Protein AF-0000000084922626 (afdb_homodimer)

Solvent-accessible surface area (backbone atoms only — not comparable to full-atom values): 23690 Å² total; per-residue (Å²): 112,61,36,33,36,35,44,48,25,20,30,68,47,75,57,88,93,46,73,49,56,43,27,45,58,31,62,53,71,40,41,71,37,35,33,34,36,38,32,37,59,90,87,16,24,64,69,60,47,51,31,40,74,56,64,75,38,82,61,72,38,62,46,45,26,49,72,82,38,56,51,79,83,45,55,72,65,54,37,49,44,41,39,52,37,40,37,12,62,32,63,66,60,82,42,52,45,68,94,31,33,40,44,55,52,21,35,51,54,55,78,79,42,97,68,85,80,56,57,65,60,53,37,49,51,37,29,45,75,59,70,46,45,90,46,35,81,38,40,59,86,77,49,53,70,61,54,47,44,42,46,39,51,32,25,25,45,59,53,62,28,52,31,39,38,28,36,37,77,49,68,96,47,53,71,69,51,32,53,52,52,50,50,51,52,49,53,48,30,74,74,46,24,11,36,41,38,35,36,70,62,71,85,64,55,84,76,44,77,45,44,30,36,32,52,75,14,34,67,41,74,56,69,89,122,112,59,35,33,38,34,45,48,24,21,31,67,46,75,58,88,91,44,73,47,56,44,28,44,59,30,62,54,71,41,40,70,36,35,33,34,35,39,32,35,59,92,86,16,23,63,70,59,47,51,31,40,73,54,66,74,37,80,63,73,36,61,44,44,26,47,73,82,37,55,51,79,84,46,55,72,66,57,37,48,44,42,38,51,36,39,37,11,62,34,64,66,61,81,42,52,46,68,95,32,33,42,44,55,51,20,34,50,54,55,78,79,43,97,69,86,78,56,57,64,59,52,36,48,52,37,28,45,74,61,71,47,45,90,45,35,81,37,41,58,87,77,48,50,69,62,53,47,45,40,46,38,50,31,25,25,45,62,53,62,28,53,32,40,37,29,35,37,79,50,67,94,46,54,71,70,51,32,53,53,52,51,50,51,52,48,52,48,30,74,73,47,25,12,35,42,39,35,36,69,61,70,85,63,54,84,77,44,77,44,45,30,36,33,53,77,13,31,66,41,74,56,68,88,122

pLDDT: mean 91.51, std 8.02, range [35.84, 98.31]

Sequence (450 aa):
MALLETKNLSKEFERGSRKFFAVQDVSFSIEQGEYAYIVGRSGSGKSTLLSLLSGILEPTNGEVLIERNSLFQTDDEKRSHYRNSLIGYVPQSLGTVPNLSVLDNVRLPYFFEKRDGDAVERATMLLDMMGILHLKDDFCNKLSGGELKRVLLARALMNEPKILMADEPTSDLDTVTTKEIMEVLHRINEKGVALLIVTHETELLQYGDVCYRMQDGILTRDSDEMALLETKNLSKEFERGSRKFFAVQDVSFSIEQGEYAYIVGRSGSGKSTLLSLLSGILEPTNGEVLIERNSLFQTDDEKRSHYRNSLIGYVPQSLGTVPNLSVLDNVRLPYFFEKRDGDAVERATMLLDMMGILHLKDDFCNKLSGGELKRVLLARALMNEPKILMADEPTSDLDTVTTKEIMEVLHRINEKGVALLIVTHETELLQYGDVCYRMQDGILTRDSDE

InterPro domains:
  IPR003439 ABC transporter-like, ATP-binding domain [PF00005] (24-171)
  IPR003439 ABC transporter-like, ATP-binding domain [PS50893] (4-225)
  IPR003593 AAA+ ATPase domain [SM00382] (32-220)
  IPR015854 ABC transporter, lipoprotein release, LolD-like [PTHR24220] (2-222)
  IPR017871 ABC transporter-like, conserved site [PS00211] (143-157)
  IPR017911 MacB-like, ATP-binding domain [cd03255] (4-217)
  IPR027417 P-loop containing nucleoside triphosphate hydrolase [G3DSA:3.40.50.300] (1-223)
  IPR027417 P-loop containing nucleoside triphosphate hydrolase [SSF52540] (3-222)

Organism: Filifactor alocis (strain ATCC 35896 / CCUG 47790 / D40 B5) (NCBI:txid546269)

Nearest PDB structures (foldseek):
  3tuj-assembly1_C  TM=9.460E-01  e=1.238E-23  Escherichia coli K-12
  6z67-assembly2_B  TM=9.030E-01  e=9.722E-23  Streptococcus pneumoniae
  6z4w-assembly1_A  TM=9.144E-01  e=6.030E-22  Streptococcus pneumoniae
  3gfo-assembly1_A  TM=8.770E-01  e=4.433E-20  Clostridium perfringens ATCC 13124
  5x40-assembly1_B  TM=8.950E-01  e=3.691E-19  Rhodobacter capsulatus

Secondary structure (DSSP, 8-state):
-EEEEEEEEEEEEEETTEEEEEEEEE--EEETT-EEEEEE-TTSSHHHHHHHHHTSS--SEEEEEETTEESSSS-HHHHHHIIIIIEEEE-SS----TTSBHHHHHHGGGGGS---S-HHHHHHHHHHHTT-GGGTTSBGGGS-HHHHHHHHHHHHTTT--SEEEEESTTTT--HHHHHHHHHHHHHHHHTT-EEEEEES-GGGGGG-SEEEEEETTEEEE----/-EEEEEEEEEEEEEETTEEEEEEEEE--EEETT-EEEEEE-TTSSHHHHHHHHHTSS--SEEEEEETTEESSSS-HHHHHHIIIIIEEEE-SS----TTSBHHHHHHGGGGGS---S-HHHHHHHHHHHTT-GGGTTSBGGGS-HHHHHHHHHHHHTTT--SEEEEESTTTT--HHHHHHHHHHHHHHHHTT-EEEEEES-GGGGGG-SEEEEEETTEEEE----

Radius of gyration: 23.09 Å; Cα contacts (8 Å, |Δi|>4): 917; chains: 2; bounding box: 41×73×57 Å

Structure (mmCIF, N/CA/C/O backbone):
data_AF-0000000084922626-model_v1
#
loop_
_entity.id
_entity.type
_entity.pdbx_description
1 polymer 'ABC transporter, ATP-binding protein'
#
loop_
_atom_site.group_PDB
_atom_site.id
_atom_site.type_symbol
_atom_site.label_atom_id
_atom_site.label_alt_id
_atom_site.label_comp_id
_atom_site.label_asym_id
_atom_site.label_entity_id
_atom_site.label_seq_id
_atom_site.pdbx_PDB_ins_code
_atom_site.Cartn_x
_atom_site.Cartn_y
_atom_site.Cartn_z
_atom_site.occupancy
_atom_site.B_iso_or_equiv
_atom_site.auth_seq_id
_atom_site.auth_comp_id
_atom_site.auth_asym_id
_atom_site.auth_atom_id
_atom_site.pdbx_PDB_model_num
ATOM 1 N N . MET A 1 1 ? -10.445 30.359 12.672 1 81.81 1 MET A N 1
ATOM 2 C CA . MET A 1 1 ? -10.609 29.359 13.727 1 81.81 1 MET A CA 1
ATOM 3 C C . MET A 1 1 ? -9.695 28.156 13.492 1 81.81 1 MET A C 1
ATOM 5 O O . MET A 1 1 ? -9.531 27.719 12.359 1 81.81 1 MET A O 1
ATOM 9 N N . ALA A 1 2 ? -9.109 27.672 14.578 1 92.69 2 ALA A N 1
ATOM 10 C CA . ALA A 1 2 ? -8.102 26.625 14.453 1 92.69 2 ALA A CA 1
ATOM 11 C C . ALA A 1 2 ? -8.727 25.312 14 1 92.69 2 ALA A C 1
ATOM 13 O O . ALA A 1 2 ? -9.711 24.859 14.586 1 92.69 2 ALA A O 1
ATOM 14 N N . LEU A 1 3 ? -8.297 24.875 12.859 1 96.5 3 LEU A N 1
ATOM 15 C CA . LEU A 1 3 ? -8.711 23.562 12.359 1 96.5 3 LEU A CA 1
ATOM 16 C C . LEU A 1 3 ? -8.023 22.438 13.125 1 96.5 3 LEU A C 1
ATOM 18 O O . LEU A 1 3 ? -8.672 21.484 13.547 1 96.5 3 LEU A O 1
ATOM 22 N N . LEU A 1 4 ? -6.75 22.562 13.344 1 97 4 LEU A N 1
ATOM 23 C CA . LEU A 1 4 ? -5.883 21.625 14.062 1 97 4 LEU A CA 1
ATOM 24 C C . LEU A 1 4 ? -5.09 22.359 15.141 1 97 4 LEU A C 1
ATOM 26 O O . LEU A 1 4 ? -4.566 23.453 14.906 1 97 4 LEU A O 1
ATOM 30 N N . GLU A 1 5 ? -5.086 21.797 16.297 1 97.19 5 GLU A N 1
ATOM 31 C CA . GLU A 1 5 ? -4.348 22.375 17.422 1 97.19 5 GLU A CA 1
ATOM 32 C C . GLU A 1 5 ? -3.658 21.281 18.234 1 97.19 5 GLU A C 1
ATOM 34 O O . GLU A 1 5 ? -4.227 20.219 18.469 1 97.19 5 GLU A O 1
ATOM 39 N N . THR A 1 6 ? -2.459 21.547 18.625 1 97.62 6 THR A N 1
ATOM 40 C CA . THR A 1 6 ? -1.763 20.656 19.562 1 97.62 6 THR A CA 1
ATOM 41 C C . THR A 1 6 ? -1.449 21.391 20.859 1 97.62 6 THR A C 1
ATOM 43 O O . THR A 1 6 ? -1.188 22.594 20.859 1 97.62 6 THR A O 1
ATOM 46 N N . LYS A 1 7 ? -1.494 20.719 21.906 1 97.31 7 LYS A N 1
ATOM 47 C CA . LYS A 1 7 ? -1.159 21.234 23.234 1 97.31 7 LYS A CA 1
ATOM 48 C C . LYS A 1 7 ? -0.116 20.359 23.922 1 97.31 7 LYS A C 1
ATOM 50 O O . LYS A 1 7 ? -0.418 19.25 24.344 1 97.31 7 LYS A O 1
ATOM 55 N N . ASN A 1 8 ? 1.09 20.938 24.078 1 97.81 8 ASN A N 1
ATOM 56 C CA . ASN A 1 8 ? 2.191 20.266 24.766 1 97.81 8 ASN A CA 1
ATOM 57 C C . ASN A 1 8 ? 2.354 18.828 24.297 1 97.81 8 ASN A C 1
ATOM 59 O O . ASN A 1 8 ? 2.467 17.906 25.109 1 97.81 8 ASN A O 1
ATOM 63 N N . LEU A 1 9 ? 2.289 18.641 23.016 1 98 9 LEU A N 1
ATOM 64 C CA . LEU A 1 9 ? 2.312 17.312 22.422 1 98 9 LEU A CA 1
ATOM 65 C C . LEU A 1 9 ? 3.707 16.703 22.516 1 98 9 LEU A C 1
ATOM 67 O O . LEU A 1 9 ? 4.695 17.328 22.141 1 98 9 LEU A O 1
ATOM 71 N N . SER A 1 10 ? 3.785 15.5 23.062 1 98.25 10 SER A N 1
ATOM 72 C CA . SER A 1 10 ? 5.062 14.805 23.203 1 98.25 10 SER A CA 1
ATOM 73 C C . SER A 1 10 ? 4.93 13.328 22.859 1 98.25 10 SER A C 1
ATOM 75 O O . SER A 1 10 ? 3.871 12.727 23.062 1 98.25 10 SER A O 1
ATOM 77 N N . LYS A 1 11 ? 5.891 12.758 22.312 1 97.69 11 LYS A N 1
ATOM 78 C CA . LYS A 1 11 ? 5.988 11.32 22.078 1 97.69 11 LYS A CA 1
ATOM 79 C C . LYS A 1 11 ? 7.363 10.789 22.469 1 97.69 11 LYS A C 1
ATOM 81 O O . LYS A 1 11 ? 8.383 11.242 21.953 1 97.69 11 LYS A O 1
ATOM 86 N N . GLU A 1 12 ? 7.312 9.891 23.344 1 96 12 GLU A N 1
ATOM 87 C CA . GLU A 1 12 ? 8.523 9.227 23.812 1 96 12 GLU A CA 1
ATOM 88 C C . GLU A 1 12 ? 8.625 7.805 23.281 1 96 12 GLU A C 1
ATOM 90 O O . GLU A 1 12 ? 7.621 7.09 23.219 1 96 12 GLU A O 1
ATOM 95 N N . PHE A 1 13 ? 9.773 7.434 22.781 1 92.12 13 PHE A N 1
ATOM 96 C CA . PHE A 1 13 ? 10.055 6.059 22.391 1 92.12 13 PHE A CA 1
ATOM 97 C C . PHE A 1 13 ? 11.125 5.438 23.281 1 92.12 13 PHE A C 1
ATOM 99 O O . PHE A 1 13 ? 11.852 6.152 23.969 1 92.12 13 PHE A O 1
ATOM 106 N N . GLU A 1 14 ? 11.078 4.16 23.281 1 86.5 14 GLU A N 1
ATOM 107 C CA . GLU A 1 14 ? 12.117 3.436 24.016 1 86.5 14 GLU A CA 1
ATOM 108 C C . GLU A 1 14 ? 13.047 2.693 23.062 1 86.5 14 GLU A C 1
ATOM 110 O O . GLU A 1 14 ? 12.594 2.082 22.094 1 86.5 14 GLU A O 1
ATOM 115 N N . ARG A 1 15 ? 14.305 2.947 23.031 1 76.38 15 ARG A N 1
ATOM 116 C CA . ARG A 1 15 ? 15.344 2.207 22.312 1 76.38 15 ARG A CA 1
ATOM 117 C C . ARG A 1 15 ? 16.297 1.531 23.281 1 76.38 15 ARG A C 1
ATOM 119 O O . ARG A 1 15 ? 17.172 2.186 23.875 1 76.38 15 ARG A O 1
ATOM 126 N N . GLY A 1 16 ? 16.172 0.244 23.344 1 72.75 16 GLY A N 1
ATOM 127 C CA . GLY A 1 16 ? 16.922 -0.433 24.391 1 72.75 16 GLY A CA 1
ATOM 128 C C . GLY A 1 16 ? 16.547 0.031 25.781 1 72.75 16 GLY A C 1
ATOM 129 O O . GLY A 1 16 ? 15.375 -0.07 26.188 1 72.75 16 GLY A O 1
ATOM 130 N N . SER A 1 17 ? 17.484 0.458 26.5 1 80.69 17 SER A N 1
ATOM 131 C CA . SER A 1 17 ? 17.266 0.923 27.859 1 80.69 17 SER A CA 1
ATOM 132 C C . SER A 1 17 ? 17.125 2.441 27.922 1 80.69 17 SER A C 1
ATOM 134 O O . SER A 1 17 ? 16.844 3.01 28.969 1 80.69 17 SER A O 1
ATOM 136 N N . ARG A 1 18 ? 17.281 3.035 26.719 1 85.81 18 ARG A N 1
ATOM 137 C CA . ARG A 1 18 ? 17.25 4.496 26.703 1 85.81 18 ARG A CA 1
ATOM 138 C C . ARG A 1 18 ? 15.953 5.02 26.094 1 85.81 18 ARG A C 1
ATOM 140 O O . ARG A 1 18 ? 15.5 4.523 25.062 1 85.81 18 ARG A O 1
ATOM 147 N N . LYS A 1 19 ? 15.266 5.93 26.875 1 90.19 19 LYS A N 1
ATOM 148 C CA . LYS A 1 19 ? 14.078 6.633 26.406 1 90.19 19 LYS A CA 1
ATOM 149 C C . LYS A 1 19 ? 14.453 7.953 25.734 1 90.19 19 LYS A C 1
ATOM 151 O O . LYS A 1 19 ? 15.398 8.617 26.141 1 90.19 19 LYS A O 1
ATOM 156 N N . PHE A 1 20 ? 13.852 8.359 24.641 1 91 20 PHE A N 1
ATOM 157 C CA . PHE A 1 20 ? 14.078 9.648 24 1 91 20 PHE A CA 1
ATOM 158 C C . PHE A 1 20 ? 12.773 10.227 23.453 1 91 20 PHE A C 1
ATOM 160 O O . PHE A 1 20 ? 11.859 9.477 23.109 1 91 20 PHE A O 1
ATOM 167 N N . PHE A 1 21 ? 12.727 11.539 23.422 1 93.94 21 PHE A N 1
ATOM 168 C CA . PHE A 1 21 ? 11.555 12.219 22.875 1 93.94 21 PHE A CA 1
ATOM 169 C C . PHE A 1 21 ? 11.734 12.492 21.391 1 93.94 21 PHE A C 1
ATOM 171 O O . PHE A 1 21 ? 12.609 13.273 21 1 93.94 21 PHE A O 1
ATOM 178 N N . ALA A 1 22 ? 10.906 11.891 20.594 1 95.69 22 ALA A N 1
ATOM 179 C CA . ALA A 1 22 ? 10.883 12.195 19.172 1 95.69 22 ALA A CA 1
ATOM 180 C C . ALA A 1 22 ? 10.133 13.5 18.906 1 95.69 22 ALA A C 1
ATOM 182 O O . ALA A 1 22 ? 10.438 14.219 17.953 1 95.69 22 ALA A O 1
ATOM 183 N N . VAL A 1 23 ? 9.164 13.781 19.672 1 98 23 VAL A N 1
ATOM 184 C CA . VAL A 1 23 ? 8.414 15.031 19.719 1 98 23 VAL A CA 1
ATOM 185 C C . VAL A 1 23 ? 8.312 15.523 21.156 1 98 23 VAL A C 1
ATOM 187 O O . VAL A 1 23 ? 7.906 14.773 22.047 1 98 23 VAL A O 1
ATOM 190 N N . GLN A 1 24 ? 8.68 16.781 21.312 1 97.75 24 GLN A N 1
ATOM 191 C CA . GLN A 1 24 ? 8.805 17.297 22.688 1 97.75 24 GLN A CA 1
ATOM 192 C C . GLN A 1 24 ? 8.031 18.594 22.859 1 97.75 24 GLN A C 1
ATOM 194 O O . GLN A 1 24 ? 8.477 19.656 22.406 1 97.75 24 GLN A O 1
ATOM 199 N N . ASP A 1 25 ? 6.961 18.469 23.578 1 97.56 25 ASP A N 1
ATOM 200 C CA . ASP A 1 25 ? 6.191 19.625 24.047 1 97.56 25 ASP A CA 1
ATOM 201 C C . ASP A 1 25 ? 5.832 20.547 22.891 1 97.56 25 ASP A C 1
ATOM 203 O O . ASP A 1 25 ? 6.09 21.75 22.953 1 97.56 25 ASP A O 1
ATOM 207 N N . VAL A 1 26 ? 5.293 20.047 21.859 1 97.69 26 VAL A N 1
ATOM 208 C CA . VAL A 1 26 ? 4.969 20.812 20.656 1 97.69 26 VAL A CA 1
ATOM 209 C C . VAL A 1 26 ? 3.557 21.375 20.781 1 97.69 26 VAL A C 1
ATOM 211 O O . VAL A 1 26 ? 2.598 20.625 20.984 1 97.69 26 VAL A O 1
ATOM 214 N N . SER A 1 27 ? 3.436 22.703 20.734 1 97.38 27 SER A N 1
ATOM 215 C CA . SER A 1 27 ? 2.156 23.406 20.688 1 97.38 27 SER A CA 1
ATOM 216 C C . SER A 1 27 ? 2.08 24.344 19.5 1 97.38 27 SER A C 1
ATOM 218 O O . SER A 1 27 ? 2.902 25.25 19.359 1 97.38 27 SER A O 1
ATOM 220 N N . PHE A 1 28 ? 1.157 24.062 18.609 1 96.5 28 PHE A N 1
ATOM 221 C CA . PHE A 1 28 ? 0.916 24.922 17.453 1 96.5 28 PHE A CA 1
ATOM 222 C C . PHE A 1 28 ? -0.485 24.703 16.891 1 96.5 28 PHE A C 1
ATOM 224 O O . PHE A 1 28 ? -1.233 23.859 17.406 1 96.5 28 PHE A O 1
ATOM 231 N N . SER A 1 29 ? -0.853 25.516 15.953 1 96.62 29 SER A N 1
ATOM 232 C CA . SER A 1 29 ? -2.168 25.375 15.344 1 96.62 29 SER A CA 1
ATOM 233 C C . SER A 1 29 ? -2.109 25.656 13.844 1 96.62 29 SER A C 1
ATOM 235 O O . SER A 1 29 ? -1.188 26.328 13.367 1 96.62 29 SER A O 1
ATOM 237 N N . ILE A 1 30 ? -3.012 25.047 13.156 1 96.62 30 ILE A N 1
ATOM 238 C CA . ILE A 1 30 ? -3.254 25.297 11.734 1 96.62 30 ILE A CA 1
ATOM 239 C C . ILE A 1 30 ? -4.699 25.75 11.531 1 96.62 30 ILE A C 1
ATOM 241 O O . ILE A 1 30 ? -5.629 25.094 12.016 1 96.62 30 ILE A O 1
ATOM 245 N N . GLU A 1 31 ? -4.871 26.875 10.844 1 96.75 31 GLU A N 1
ATOM 246 C CA . GLU A 1 31 ? -6.203 27.422 10.586 1 96.75 31 GLU A CA 1
ATOM 247 C C . GLU A 1 31 ? -6.828 26.781 9.352 1 96.75 31 GLU A C 1
ATOM 249 O O . GLU A 1 31 ? -6.141 26.125 8.57 1 96.75 31 GLU A O 1
ATOM 254 N N . GLN A 1 32 ? -8.148 26.984 9.234 1 96.62 32 GLN A N 1
ATOM 255 C CA . GLN A 1 32 ? -8.836 26.531 8.031 1 96.62 32 GLN A CA 1
ATOM 256 C C . GLN A 1 32 ? -8.242 27.172 6.781 1 96.62 32 GLN A C 1
ATOM 258 O O . GLN A 1 32 ? -8.008 28.391 6.746 1 96.62 32 GLN A O 1
ATOM 263 N N . GLY A 1 33 ? -7.867 26.312 5.852 1 96.31 33 GLY A N 1
ATOM 264 C CA . GLY A 1 33 ? -7.367 26.797 4.574 1 96.31 33 GLY A CA 1
ATOM 265 C C . GLY A 1 33 ? -5.918 27.25 4.633 1 96.31 33 GLY A C 1
ATOM 266 O O . GLY A 1 33 ? -5.359 27.688 3.631 1 96.31 33 GLY A O 1
ATOM 267 N N . GLU A 1 34 ? -5.289 27.094 5.766 1 96.69 34 GLU A N 1
ATOM 268 C CA . GLU A 1 34 ? -3.908 27.531 5.918 1 96.69 34 GLU A CA 1
ATOM 269 C C . GLU A 1 34 ? -2.938 26.562 5.258 1 96.69 34 GLU A C 1
ATOM 271 O O . GLU A 1 34 ? -3.129 25.344 5.328 1 96.69 34 GLU A O 1
ATOM 276 N N . TYR A 1 35 ? -1.955 27.094 4.594 1 96.12 35 TYR A N 1
ATOM 277 C CA . TYR A 1 35 ? -0.868 26.312 4.004 1 96.12 35 TYR A CA 1
ATOM 278 C C . TYR A 1 35 ? 0.395 26.422 4.852 1 96.12 35 TYR A C 1
ATOM 280 O O . TYR A 1 35 ? 1.106 27.422 4.797 1 96.12 35 TYR A O 1
ATOM 288 N N . ALA A 1 36 ? 0.729 25.344 5.578 1 95.38 36 ALA A N 1
ATOM 289 C CA . ALA A 1 36 ? 1.85 25.359 6.516 1 95.38 36 ALA A CA 1
ATOM 290 C C . ALA A 1 36 ? 2.926 24.359 6.098 1 95.38 36 ALA A C 1
ATOM 292 O O . ALA A 1 36 ? 2.615 23.297 5.562 1 95.38 36 ALA A O 1
ATOM 293 N N . TYR A 1 37 ? 4.184 24.688 6.43 1 94.75 37 TYR A N 1
ATOM 294 C CA . TYR A 1 37 ? 5.324 23.797 6.25 1 94.75 37 TYR A CA 1
ATOM 295 C C . TYR A 1 37 ? 6 23.5 7.586 1 94.75 37 TYR A C 1
ATOM 297 O O . TYR A 1 37 ? 6.07 24.375 8.461 1 94.75 37 TYR A O 1
ATOM 305 N N . ILE A 1 38 ? 6.438 22.344 7.668 1 94.75 38 ILE A N 1
ATOM 306 C CA . ILE A 1 38 ? 7.398 21.969 8.703 1 94.75 38 ILE A CA 1
ATOM 307 C C . ILE A 1 38 ? 8.688 21.484 8.055 1 94.75 38 ILE A C 1
ATOM 309 O O . ILE A 1 38 ? 8.688 20.5 7.305 1 94.75 38 ILE A O 1
ATOM 313 N N . VAL A 1 39 ? 9.75 22.188 8.359 1 93.44 39 VAL A N 1
ATOM 314 C CA . VAL A 1 39 ? 11.047 21.828 7.785 1 93.44 39 VAL A CA 1
ATOM 315 C C . VAL A 1 39 ? 11.969 21.312 8.875 1 93.44 39 VAL A C 1
ATOM 317 O O . VAL A 1 39 ? 11.844 21.688 10.047 1 93.44 39 VAL A O 1
ATOM 320 N N . GLY A 1 40 ? 12.797 20.453 8.508 1 92.5 40 GLY A N 1
ATOM 321 C CA . GLY A 1 40 ? 13.766 19.875 9.422 1 92.5 40 GLY A CA 1
ATOM 322 C C . GLY A 1 40 ? 14.57 18.75 8.797 1 92.5 40 GLY A C 1
ATOM 323 O O . GLY A 1 40 ? 14.188 18.203 7.758 1 92.5 40 GLY A O 1
ATOM 324 N N . ARG A 1 41 ? 15.609 18.391 9.422 1 90.81 41 ARG A N 1
ATOM 325 C CA . ARG A 1 41 ? 16.484 17.344 8.922 1 90.81 41 ARG A CA 1
ATOM 326 C C . ARG A 1 41 ? 15.883 15.961 9.18 1 90.81 41 ARG A C 1
ATOM 328 O O . ARG A 1 41 ? 14.898 15.836 9.914 1 90.81 41 ARG A O 1
ATOM 335 N N . SER A 1 42 ? 16.438 14.953 8.484 1 89.06 42 SER A N 1
ATOM 336 C CA . SER A 1 42 ? 16.031 13.578 8.766 1 89.06 42 SER A CA 1
ATOM 337 C C . SER A 1 42 ? 16.234 13.234 10.234 1 89.06 42 SER A C 1
ATOM 339 O O . SER A 1 42 ? 17.25 13.594 10.828 1 89.06 42 SER A O 1
ATOM 341 N N . GLY A 1 43 ? 15.281 12.641 10.797 1 89.94 43 GLY A N 1
ATOM 342 C CA . GLY A 1 43 ? 15.391 12.234 12.188 1 89.94 43 GLY A CA 1
ATOM 343 C C . GLY A 1 43 ? 14.984 13.328 13.164 1 89.94 43 GLY A C 1
ATOM 344 O O . GLY A 1 43 ? 15.062 13.148 14.375 1 89.94 43 GLY A O 1
ATOM 345 N N . SER A 1 44 ? 14.492 14.406 12.664 1 93.88 44 SER A N 1
ATOM 346 C CA . SER A 1 44 ? 14.188 15.539 13.531 1 93.88 44 SER A CA 1
ATOM 347 C C . SER A 1 44 ? 12.852 15.352 14.242 1 93.88 44 SER A C 1
ATOM 349 O O . SER A 1 44 ? 12.523 16.094 15.164 1 93.88 44 SER A O 1
ATOM 351 N N . GLY A 1 45 ? 12.039 14.383 13.812 1 94.62 45 GLY A N 1
ATOM 352 C CA . GLY A 1 45 ? 10.766 14.117 14.453 1 94.62 45 GLY A CA 1
ATOM 353 C C . GLY A 1 45 ? 9.57 14.453 13.578 1 94.62 45 GLY A C 1
ATOM 354 O O . GLY A 1 45 ? 8.422 14.273 13.992 1 94.62 45 GLY A O 1
ATOM 355 N N . LYS A 1 46 ? 9.789 14.93 12.359 1 94.62 46 LYS A N 1
ATOM 356 C CA . LYS A 1 46 ? 8.742 15.406 11.461 1 94.62 46 LYS A CA 1
ATOM 357 C C . LYS A 1 46 ? 7.711 14.312 11.188 1 94.62 46 LYS A C 1
ATOM 359 O O . LYS A 1 46 ? 6.504 14.539 11.312 1 94.62 46 LYS A O 1
ATOM 364 N N . SER A 1 47 ? 8.25 13.109 10.836 1 92.38 47 SER A N 1
ATOM 365 C CA . SER A 1 47 ? 7.348 12.008 10.516 1 92.38 47 SER A CA 1
ATOM 366 C C . SER A 1 47 ? 6.574 11.555 11.75 1 92.38 47 SER A C 1
ATOM 368 O O . SER A 1 47 ? 5.395 11.211 11.656 1 92.38 47 SER A O 1
ATOM 370 N N . THR A 1 48 ? 7.215 11.523 12.898 1 94.38 48 THR A N 1
ATOM 371 C CA . THR A 1 48 ? 6.531 11.195 14.148 1 94.38 48 THR A CA 1
ATOM 372 C C . THR A 1 48 ? 5.426 12.203 14.438 1 94.38 48 THR A C 1
ATOM 374 O O . THR A 1 48 ? 4.309 11.82 14.797 1 94.38 48 THR A O 1
ATOM 377 N N . LEU A 1 49 ? 5.777 13.469 14.25 1 96.75 49 LEU A N 1
ATOM 378 C CA . LEU A 1 49 ? 4.777 14.516 14.477 1 96.75 49 LEU A CA 1
ATOM 379 C C . LEU A 1 49 ? 3.58 14.32 13.547 1 96.75 49 LEU A C 1
ATOM 381 O O . LEU A 1 49 ? 2.434 14.367 14 1 96.75 49 LEU A O 1
ATOM 385 N N . LEU A 1 50 ? 3.816 14.109 12.273 1 95.38 50 LEU A N 1
ATOM 386 C CA . LEU A 1 50 ? 2.732 13.898 11.32 1 95.38 50 LEU A CA 1
ATOM 387 C C . LEU A 1 50 ? 1.88 12.703 11.719 1 95.38 50 LEU A C 1
ATOM 389 O O . LEU A 1 50 ? 0.654 12.734 11.586 1 95.38 50 LEU A O 1
ATOM 393 N N . SER A 1 51 ? 2.477 11.664 12.195 1 93.75 51 SER A N 1
ATOM 394 C CA . SER A 1 51 ? 1.754 10.477 12.633 1 93.75 51 SER A CA 1
ATOM 395 C C . SER A 1 51 ? 0.862 10.781 13.828 1 93.75 51 SER A C 1
ATOM 397 O O . SER A 1 51 ? -0.243 10.242 13.938 1 93.75 51 SER A O 1
ATOM 399 N N . LEU A 1 52 ? 1.357 11.586 14.703 1 95.25 52 LEU A N 1
ATOM 400 C CA . LEU A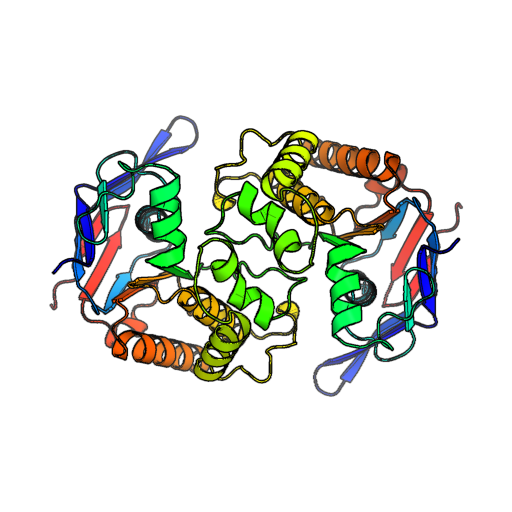 1 52 ? 0.563 12.016 15.844 1 95.25 52 LEU A CA 1
ATOM 401 C C . LEU A 1 52 ? -0.643 12.828 15.398 1 95.25 52 LEU A C 1
ATOM 403 O O . LEU A 1 52 ? -1.765 12.594 15.852 1 95.25 52 LEU A O 1
ATOM 407 N N . LEU A 1 53 ? -0.366 13.719 14.469 1 95.88 53 LEU A N 1
ATOM 408 C CA . LEU A 1 53 ? -1.404 14.633 14.008 1 95.88 53 LEU A CA 1
ATOM 409 C C . LEU A 1 53 ? -2.465 13.891 13.203 1 95.88 53 LEU A C 1
ATOM 411 O O . LEU A 1 53 ? -3.637 14.273 13.211 1 95.88 53 LEU A O 1
ATOM 415 N N . SER A 1 54 ? -2.078 12.812 12.555 1 93.25 54 SER A N 1
ATOM 416 C CA . SER A 1 54 ? -2.99 12.07 11.695 1 93.25 54 SER A CA 1
ATOM 417 C C . SER A 1 54 ? -3.738 11 12.477 1 93.25 54 SER A C 1
ATOM 419 O O . SER A 1 54 ? -4.609 10.32 11.93 1 93.25 54 SER A O 1
ATOM 421 N N . GLY A 1 55 ? -3.33 10.781 13.688 1 91 55 GLY A N 1
ATOM 422 C CA . GLY A 1 55 ? -4.031 9.828 14.539 1 91 55 GLY A CA 1
ATOM 423 C C . GLY A 1 55 ? -3.518 8.414 14.391 1 91 55 GLY A C 1
ATOM 424 O O . GLY A 1 55 ? -4.141 7.465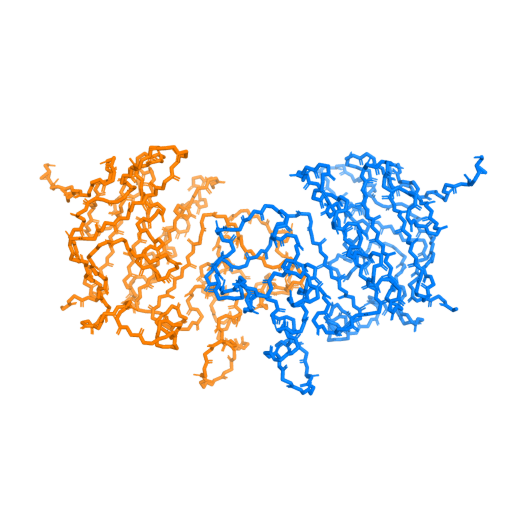 14.883 1 91 55 GLY A O 1
ATOM 425 N N . ILE A 1 56 ? -2.477 8.273 13.758 1 90.38 56 ILE A N 1
ATOM 426 C CA . ILE A 1 56 ? -1.875 6.961 13.547 1 90.38 56 ILE A CA 1
ATOM 427 C C . ILE A 1 56 ? -1.08 6.551 14.781 1 90.38 56 ILE A C 1
ATOM 429 O O . ILE A 1 56 ? -0.979 5.363 15.102 1 90.38 56 ILE A O 1
ATOM 433 N N . LEU A 1 57 ? -0.517 7.527 15.43 1 91.88 57 LEU A N 1
ATOM 434 C CA . LEU A 1 57 ? 0.29 7.324 16.625 1 91.88 57 LEU A CA 1
ATOM 435 C C . LEU A 1 57 ? -0.303 8.07 17.812 1 91.88 57 LEU A C 1
ATOM 437 O O . LEU A 1 57 ? -0.739 9.219 17.688 1 91.88 57 LEU A O 1
ATOM 441 N N . GLU A 1 58 ? -0.349 7.406 18.922 1 92.56 58 GLU A N 1
ATOM 442 C CA . GLU A 1 58 ? -0.838 8.055 20.125 1 92.56 58 GLU A CA 1
ATOM 443 C C . GLU A 1 58 ? 0.288 8.781 20.859 1 92.56 58 GLU A C 1
ATOM 445 O O . GLU A 1 58 ? 1.391 8.242 21 1 92.56 58 GLU A O 1
ATOM 450 N N . PRO A 1 59 ? -0.023 9.93 21.328 1 95.94 59 PRO A N 1
ATOM 451 C CA . PRO A 1 59 ? 1.011 10.664 22.062 1 95.94 59 PRO A CA 1
ATOM 452 C C . PRO A 1 59 ? 1.254 10.109 23.469 1 95.94 59 PRO A C 1
ATOM 454 O O . PRO A 1 59 ? 0.393 9.422 24.016 1 95.94 59 PRO A O 1
ATOM 457 N N . THR A 1 60 ? 2.482 10.352 23.953 1 96.38 60 THR A N 1
ATOM 458 C CA . THR A 1 60 ? 2.793 10.039 25.344 1 96.38 60 THR A CA 1
ATOM 459 C C . THR A 1 60 ? 2.152 11.055 26.281 1 96.38 60 THR A C 1
ATOM 461 O O . THR A 1 60 ? 1.604 10.688 27.328 1 96.38 60 THR A O 1
ATOM 464 N N . ASN A 1 61 ? 2.273 12.312 25.875 1 96.38 61 ASN A N 1
ATOM 465 C CA . ASN A 1 61 ? 1.66 13.422 26.594 1 96.38 61 ASN A CA 1
ATOM 466 C C . ASN A 1 61 ? 1.086 14.461 25.641 1 96.38 61 ASN A C 1
ATOM 468 O O . ASN A 1 61 ? 1.459 14.5 24.453 1 96.38 61 ASN A O 1
ATOM 472 N N . GLY A 1 62 ? 0.123 15.188 26.203 1 96.69 62 GLY A N 1
ATOM 473 C CA . GLY A 1 62 ? -0.468 16.25 25.406 1 96.69 62 GLY A CA 1
ATOM 474 C C . GLY A 1 62 ? -1.669 15.797 24.594 1 96.69 62 GLY A C 1
ATOM 475 O O . GLY A 1 62 ? -2.219 14.727 24.844 1 96.69 62 GLY A O 1
ATOM 476 N N . GLU A 1 63 ? -2.062 16.766 23.672 1 95.81 63 GLU A N 1
ATOM 477 C CA . GLU A 1 63 ? -3.264 16.406 22.938 1 95.81 63 GLU A CA 1
ATOM 478 C C . GLU A 1 63 ? -3.256 17.047 21.547 1 95.81 63 GLU A C 1
ATOM 480 O O . GLU A 1 63 ? -2.535 18.016 21.297 1 95.81 63 GLU A O 1
ATOM 485 N N . VAL A 1 64 ? -3.961 16.391 20.703 1 96.06 64 VAL A N 1
ATOM 486 C CA . VAL A 1 64 ? -4.258 16.875 19.359 1 96.06 64 VAL A CA 1
ATOM 487 C C . VAL A 1 64 ? -5.754 17.156 19.234 1 96.06 64 VAL A C 1
ATOM 489 O O . VAL A 1 64 ? -6.578 16.297 19.547 1 96.06 64 VAL A O 1
ATOM 492 N N . LEU A 1 65 ? -6.055 18.391 18.812 1 95.31 65 LEU A N 1
ATOM 493 C CA . LEU A 1 65 ? -7.449 18.766 18.609 1 95.31 65 LEU A CA 1
ATOM 494 C C . LEU A 1 65 ? -7.715 19.031 17.125 1 95.31 65 LEU A C 1
ATOM 496 O O . LEU A 1 65 ? -6.918 19.688 16.453 1 95.31 65 LEU A O 1
ATOM 500 N N . ILE A 1 66 ? -8.812 18.469 16.641 1 93.56 66 ILE A N 1
ATOM 501 C CA . ILE A 1 66 ? -9.328 18.781 15.32 1 93.56 66 ILE A CA 1
ATOM 502 C C . ILE A 1 66 ? -10.734 19.359 15.438 1 93.56 66 ILE A C 1
ATOM 504 O O . ILE A 1 66 ? -11.625 18.734 16.016 1 93.56 66 ILE A O 1
ATOM 508 N N . GLU A 1 67 ? -10.938 20.531 14.914 1 92.38 67 GLU A N 1
ATOM 509 C CA . GLU A 1 67 ? -12.195 21.266 15.086 1 92.38 67 GLU A CA 1
ATOM 510 C C . GLU A 1 67 ? -12.625 21.281 16.547 1 92.38 67 GLU A C 1
ATOM 512 O O . GLU A 1 67 ? -13.773 20.969 16.859 1 92.38 67 GLU A O 1
ATOM 517 N N . ARG A 1 68 ? -11.695 21.406 17.469 1 91.19 68 ARG A N 1
ATOM 518 C CA . ARG A 1 68 ? -11.867 21.609 18.906 1 91.19 68 ARG A CA 1
ATOM 519 C C . ARG A 1 68 ? -12.211 20.297 19.609 1 91.19 68 ARG A C 1
ATOM 521 O O . ARG A 1 68 ? -12.539 20.297 20.797 1 91.19 68 ARG A O 1
ATOM 528 N N . ASN A 1 69 ? -12.172 19.234 18.875 1 91.06 69 ASN A N 1
ATOM 529 C CA . ASN A 1 69 ? -12.383 17.922 19.469 1 91.06 69 ASN A CA 1
ATOM 530 C C . ASN A 1 69 ? -11.07 17.156 19.625 1 91.06 69 ASN A C 1
ATOM 532 O O . ASN A 1 69 ? -10.258 17.109 18.703 1 91.06 69 ASN A O 1
ATOM 536 N N . SER A 1 70 ? -10.922 16.562 20.797 1 91.38 70 SER A N 1
ATOM 537 C CA . SER A 1 70 ? -9.703 15.797 21.031 1 91.38 70 SER A CA 1
ATOM 538 C C . SER A 1 70 ? -9.672 14.523 20.188 1 91.38 70 SER A C 1
ATOM 540 O O . SER A 1 70 ? -10.625 13.75 20.188 1 91.38 70 SER A O 1
ATOM 542 N N . LEU A 1 71 ? -8.586 14.258 19.531 1 90.38 71 LEU A N 1
ATOM 543 C CA . LEU A 1 71 ? -8.422 13.086 18.672 1 90.38 71 LEU A CA 1
ATOM 544 C C . LEU A 1 71 ? -8.289 11.812 19.5 1 90.38 71 LEU A C 1
ATOM 546 O O . LEU A 1 71 ? -8.766 10.75 19.109 1 90.38 71 LEU A O 1
ATOM 550 N N . PHE A 1 72 ? -7.676 11.883 20.688 1 87.75 72 PHE A N 1
ATOM 551 C CA . PHE A 1 72 ? -7.309 10.664 21.391 1 87.75 72 PHE A CA 1
ATOM 552 C C . PHE A 1 72 ? -8.164 10.484 22.641 1 87.75 72 PHE A C 1
ATOM 554 O O . PHE A 1 72 ? -8.078 9.453 23.328 1 87.75 72 PHE A O 1
ATOM 561 N N . GLN A 1 73 ? -8.945 11.406 23 1 79.25 73 GLN A N 1
ATOM 562 C CA . GLN A 1 73 ? -9.891 11.234 24.094 1 79.25 73 GLN A CA 1
ATOM 563 C C . GLN A 1 73 ? -11.258 10.797 23.578 1 79.25 73 GLN A C 1
ATOM 565 O O . GLN A 1 73 ? -12.234 10.789 24.328 1 79.25 73 GLN A O 1
ATOM 570 N N . THR A 1 74 ? -11.289 10.422 22.359 1 76.5 74 THR A N 1
ATOM 571 C CA . THR A 1 74 ? -12.516 9.906 21.75 1 76.5 74 THR A CA 1
ATOM 572 C C . THR A 1 74 ? -12.438 8.398 21.562 1 76.5 74 THR A C 1
ATOM 574 O O . THR A 1 74 ? -11.391 7.793 21.797 1 76.5 74 THR A O 1
ATOM 577 N N . ASP A 1 75 ? -13.594 7.828 21.219 1 80.88 75 ASP A N 1
ATOM 578 C CA . ASP A 1 75 ? -13.594 6.387 20.984 1 80.88 75 ASP A CA 1
ATOM 579 C C . ASP A 1 75 ? -12.945 6.051 19.641 1 80.88 75 ASP A C 1
ATOM 581 O O . ASP A 1 75 ? -12.695 6.941 18.828 1 80.88 75 ASP A O 1
ATOM 585 N N . ASP A 1 76 ? -12.516 4.836 19.516 1 80.06 76 ASP A N 1
ATOM 586 C CA . ASP A 1 76 ? -11.789 4.336 18.344 1 80.06 76 ASP A CA 1
ATOM 587 C C . ASP A 1 76 ? -12.562 4.605 17.062 1 80.06 76 ASP A C 1
ATOM 589 O O . ASP A 1 76 ? -11.969 4.91 16.031 1 80.06 76 ASP A O 1
ATOM 593 N N . GLU A 1 77 ? -13.781 4.59 17.203 1 81.25 77 GLU A N 1
ATOM 594 C CA . GLU A 1 77 ? -14.617 4.82 16.031 1 81.25 77 GLU A CA 1
ATOM 595 C C . GLU A 1 77 ? -14.531 6.27 15.562 1 81.25 77 GLU A C 1
ATOM 597 O O . GLU A 1 77 ? -14.43 6.539 14.367 1 81.25 77 GLU A O 1
ATOM 602 N N . LYS A 1 78 ? -14.555 7.164 16.516 1 83.75 78 LYS A N 1
ATOM 603 C CA . LYS A 1 78 ? -14.461 8.586 16.188 1 83.75 78 LYS A CA 1
ATOM 604 C C . LYS A 1 78 ? -13.086 8.922 15.617 1 83.75 78 LYS A C 1
ATOM 606 O O . LYS A 1 78 ? -12.969 9.711 14.68 1 83.75 78 LYS A O 1
ATOM 611 N N . ARG A 1 79 ? -12.039 8.367 16.141 1 87.38 79 ARG A N 1
ATOM 612 C CA . ARG A 1 79 ? -10.695 8.586 15.625 1 87.38 79 ARG A CA 1
ATOM 613 C C . ARG A 1 79 ? -10.57 8.102 14.188 1 87.38 79 ARG A C 1
ATOM 615 O O . ARG A 1 79 ? -9.953 8.773 13.352 1 87.38 79 ARG A O 1
ATOM 622 N N . SER A 1 80 ? -11.211 6.992 13.961 1 86.19 80 SER A N 1
ATOM 623 C CA . SER A 1 80 ? -11.219 6.453 12.609 1 86.19 80 SER A CA 1
ATOM 624 C C . SER A 1 80 ? -11.953 7.383 11.648 1 86.19 80 SER A C 1
ATOM 626 O O . SER A 1 80 ? -11.523 7.574 10.508 1 86.19 80 SER A O 1
ATOM 628 N N . HIS A 1 81 ? -12.969 7.891 12.18 1 87.5 81 HIS A N 1
ATOM 629 C CA . HIS A 1 81 ? -13.727 8.844 11.375 1 87.5 81 HIS A CA 1
ATOM 630 C C . HIS A 1 81 ? -12.875 10.062 11.023 1 87.5 81 HIS A C 1
ATOM 632 O O . HIS A 1 81 ? -12.82 10.469 9.859 1 87.5 81 HIS A O 1
ATOM 638 N N . TYR A 1 82 ? -12.164 10.539 11.984 1 88.25 82 TYR A N 1
ATOM 639 C CA . TYR A 1 82 ? -11.312 11.703 11.734 1 88.25 82 TYR A CA 1
ATOM 640 C C . TYR A 1 82 ? -10.234 11.367 10.711 1 88.25 82 TYR A C 1
ATOM 642 O O . TYR A 1 82 ? -10.023 12.117 9.758 1 88.25 82 TYR A O 1
ATOM 650 N N . ARG A 1 83 ? -9.672 10.281 10.859 1 89.69 83 ARG A N 1
ATOM 651 C CA . ARG A 1 83 ? -8.578 9.859 9.992 1 89.69 83 ARG A CA 1
ATOM 652 C C . ARG A 1 83 ? -9.062 9.656 8.555 1 89.69 83 ARG A C 1
ATOM 654 O O . ARG A 1 83 ? -8.344 9.969 7.602 1 89.69 83 ARG A O 1
ATOM 661 N N . ASN A 1 84 ? -10.242 9.242 8.398 1 90.69 84 ASN A N 1
ATOM 662 C CA . ASN A 1 84 ? -10.727 8.852 7.078 1 90.69 84 ASN A CA 1
ATOM 663 C C . ASN A 1 84 ? -11.523 9.977 6.418 1 90.69 84 ASN A C 1
ATOM 665 O O . ASN A 1 84 ? -11.656 10.016 5.195 1 90.69 84 ASN A O 1
ATOM 669 N N . SER A 1 85 ? -12.016 10.93 7.234 1 90.88 85 SER A N 1
ATOM 670 C CA . SER A 1 85 ? -12.938 11.914 6.676 1 90.88 85 SER A CA 1
ATOM 671 C C . SER A 1 85 ? -12.352 13.32 6.73 1 90.88 85 SER A C 1
ATOM 673 O O . SER A 1 85 ? -12.547 14.117 5.812 1 90.88 85 SER A O 1
ATOM 675 N N . LEU A 1 86 ? -11.633 13.594 7.773 1 93.38 86 LEU A N 1
ATOM 676 C CA . LEU A 1 86 ? -11.195 14.969 7.961 1 93.38 86 LEU A CA 1
ATOM 677 C C . LEU A 1 86 ? -9.742 15.148 7.523 1 93.38 86 LEU A C 1
ATOM 679 O O . LEU A 1 86 ? -9.328 16.25 7.176 1 93.38 86 LEU A O 1
ATOM 683 N N . ILE A 1 87 ? -9.047 14.078 7.559 1 95.25 87 ILE A N 1
ATOM 684 C CA . ILE A 1 87 ? -7.617 14.164 7.285 1 95.25 87 ILE A CA 1
ATOM 685 C C . ILE A 1 87 ? -7.285 13.375 6.02 1 95.25 87 ILE A C 1
ATOM 687 O O . ILE A 1 87 ? -7.629 12.195 5.91 1 95.25 87 ILE A O 1
ATOM 691 N N . GLY A 1 88 ? -6.758 14.039 5.023 1 96.25 88 GLY A N 1
ATOM 692 C CA . GLY A 1 88 ? -6.043 13.367 3.951 1 96.25 88 GLY A CA 1
ATOM 693 C C . GLY A 1 88 ? -4.566 13.188 4.246 1 96.25 88 GLY A C 1
ATOM 694 O O . GLY A 1 88 ? -3.916 14.094 4.777 1 96.25 88 GLY A O 1
ATOM 695 N N . TYR A 1 89 ? -4.094 12.031 3.945 1 94.12 89 TYR A N 1
ATOM 696 C CA . TYR A 1 89 ? -2.713 11.727 4.305 1 94.12 89 TYR A CA 1
ATOM 697 C C . TYR A 1 89 ? -1.953 11.148 3.119 1 94.12 89 TYR A C 1
ATOM 699 O O . TYR A 1 89 ? -2.422 10.203 2.477 1 94.12 89 TYR A O 1
ATOM 707 N N . VAL A 1 90 ? -0.795 11.734 2.852 1 94.12 90 VAL A N 1
ATOM 708 C CA . VAL A 1 90 ? 0.124 11.25 1.829 1 94.12 90 VAL A CA 1
ATOM 709 C C . VAL A 1 90 ? 1.454 10.859 2.473 1 94.12 90 VAL A C 1
ATOM 711 O O . VAL A 1 90 ? 2.23 11.727 2.879 1 94.12 90 VAL A O 1
ATOM 714 N N . PRO A 1 91 ? 1.749 9.578 2.508 1 89.5 91 PRO A N 1
ATOM 715 C CA . PRO A 1 91 ? 3 9.117 3.113 1 89.5 91 PRO A CA 1
ATOM 716 C C . PRO A 1 91 ? 4.203 9.297 2.188 1 89.5 91 PRO A C 1
ATOM 718 O O . PRO A 1 91 ? 4.035 9.5 0.982 1 89.5 91 PRO A O 1
ATOM 721 N N . GLN A 1 92 ? 5.332 9.234 2.893 1 82.94 92 GLN A N 1
ATOM 722 C CA . GLN A 1 92 ? 6.57 9.305 2.123 1 82.94 92 GLN A CA 1
ATOM 723 C C . GLN A 1 92 ? 6.723 8.086 1.213 1 82.94 92 GLN A C 1
ATOM 725 O O . GLN A 1 92 ? 7.055 8.227 0.035 1 82.94 92 GLN A O 1
ATOM 730 N N . SER A 1 93 ? 6.465 6.992 1.777 1 76.44 93 SER A N 1
ATOM 731 C CA . SER A 1 93 ? 6.52 5.77 0.98 1 76.44 93 SER A CA 1
ATOM 732 C C . SER A 1 93 ? 5.223 5.555 0.208 1 76.44 93 SER A C 1
ATOM 734 O O . SER A 1 93 ? 4.176 6.082 0.586 1 76.44 93 SER A O 1
ATOM 736 N N . LEU A 1 94 ? 5.184 4.98 -1.007 1 65.12 94 LEU A N 1
ATOM 737 C CA . LEU A 1 94 ? 4.117 4.945 -2 1 65.12 94 LEU A CA 1
ATOM 738 C C . LEU A 1 94 ? 2.865 4.289 -1.431 1 65.12 94 LEU A C 1
ATOM 740 O O . LEU A 1 94 ? 1.755 4.793 -1.61 1 65.12 94 LEU A O 1
ATOM 744 N N . GLY A 1 95 ? 2.943 3.387 -0.623 1 84.69 95 GLY A N 1
ATOM 745 C CA . GLY A 1 95 ? 1.824 2.762 0.063 1 84.69 95 GLY A CA 1
ATOM 746 C C . GLY A 1 95 ? 0.702 2.355 -0.874 1 84.69 95 GLY A C 1
ATOM 747 O O . GLY A 1 95 ? -0.458 2.275 -0.464 1 84.69 95 GLY A O 1
ATOM 748 N N . THR A 1 96 ? 0.839 2.236 -2.172 1 91.81 96 THR A N 1
ATOM 749 C CA . THR A 1 96 ? -0.186 1.762 -3.094 1 91.81 96 THR A CA 1
ATOM 750 C C . THR A 1 96 ? -0.353 0.249 -2.982 1 91.81 96 THR A C 1
ATOM 752 O O . THR A 1 96 ? 0.595 -0.463 -2.645 1 91.81 96 THR A O 1
ATOM 755 N N . VAL A 1 97 ? -1.498 -0.147 -3.279 1 92.56 97 VAL A N 1
ATOM 756 C CA . VAL A 1 97 ? -1.785 -1.576 -3.318 1 92.56 97 VAL A CA 1
ATOM 757 C C . VAL A 1 97 ? -1.553 -2.113 -4.727 1 92.56 97 VAL A C 1
ATOM 759 O O . VAL A 1 97 ? -2.283 -1.764 -5.66 1 92.56 97 VAL A O 1
ATOM 762 N N . PRO A 1 98 ? -0.616 -2.992 -4.965 1 88 98 PRO A N 1
ATOM 763 C CA . PRO A 1 98 ? -0.152 -3.365 -6.301 1 88 98 PRO A CA 1
ATOM 764 C C . PRO A 1 98 ? -1.224 -4.082 -7.121 1 88 98 PRO A C 1
ATOM 766 O O . PRO A 1 98 ? -1.242 -3.977 -8.352 1 88 98 PRO A O 1
ATOM 769 N N . ASN A 1 99 ? -2.129 -4.852 -6.602 1 88.5 99 ASN A N 1
ATOM 770 C CA . ASN A 1 99 ? -3.094 -5.629 -7.375 1 88.5 99 ASN A CA 1
ATOM 771 C C . ASN A 1 99 ? -4.406 -4.871 -7.551 1 88.5 99 ASN A C 1
ATOM 773 O O . ASN A 1 99 ? -5.414 -5.453 -7.961 1 88.5 99 ASN A O 1
ATOM 777 N N . LEU A 1 100 ? -4.297 -3.605 -7.242 1 92.38 100 LEU A N 1
ATOM 778 C CA . LEU A 1 100 ? -5.418 -2.711 -7.516 1 92.38 100 LEU A CA 1
ATOM 779 C C . LEU A 1 100 ? -5.066 -1.724 -8.625 1 92.38 100 LEU A C 1
ATOM 781 O O . LEU A 1 100 ? -3.926 -1.261 -8.711 1 92.38 100 LEU A O 1
ATOM 785 N N . SER A 1 101 ? -6.07 -1.418 -9.461 1 94.5 101 SER A N 1
ATOM 786 C CA . SER A 1 101 ? -5.879 -0.371 -10.461 1 94.5 101 SER A CA 1
ATOM 787 C C . SER A 1 101 ? -5.652 0.986 -9.805 1 94.5 101 SER A C 1
ATOM 789 O O . SER A 1 101 ? -5.867 1.142 -8.602 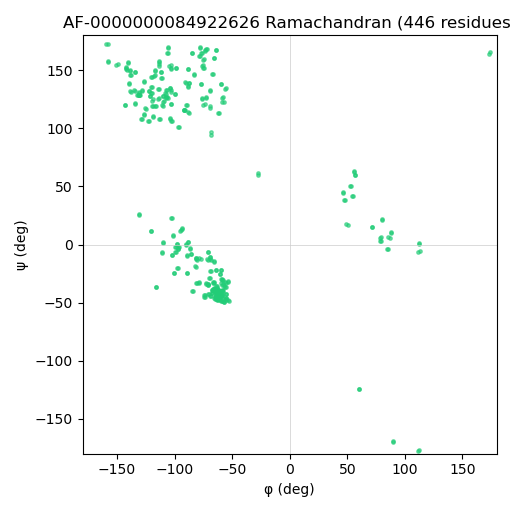1 94.5 101 SER A O 1
ATOM 791 N N . VAL A 1 102 ? -5.219 1.904 -10.609 1 97.12 102 VAL A N 1
ATOM 792 C CA . VAL A 1 102 ? -5.074 3.279 -10.141 1 97.12 102 VAL A CA 1
ATOM 793 C C . VAL A 1 102 ? -6.406 3.781 -9.586 1 97.12 102 VAL A C 1
ATOM 795 O O . VAL A 1 102 ? -6.457 4.32 -8.477 1 97.12 102 VAL A O 1
ATOM 798 N N . LEU A 1 103 ? -7.453 3.561 -10.312 1 97.62 103 LEU A N 1
ATOM 799 C CA . LEU A 1 103 ? -8.781 3.98 -9.883 1 97.62 103 LEU A CA 1
ATOM 800 C C . LEU A 1 103 ? -9.156 3.344 -8.547 1 97.62 103 LEU A C 1
ATOM 802 O O . LEU A 1 103 ? -9.656 4.023 -7.652 1 97.62 103 LEU A O 1
ATOM 806 N N . ASP A 1 104 ? -8.875 2.096 -8.391 1 96 104 ASP A N 1
ATOM 807 C CA . ASP A 1 104 ? -9.234 1.368 -7.176 1 96 104 ASP A CA 1
ATOM 808 C C . ASP A 1 104 ? -8.375 1.806 -5.996 1 96 104 ASP A C 1
ATOM 810 O O . ASP A 1 104 ? -8.836 1.839 -4.855 1 96 104 ASP A O 1
ATOM 814 N N . ASN A 1 105 ? -7.172 2.109 -6.246 1 96.5 105 ASN A N 1
ATOM 815 C CA . ASN A 1 105 ? -6.32 2.668 -5.199 1 96.5 105 ASN A CA 1
ATOM 816 C C . ASN A 1 105 ? -6.883 3.984 -4.664 1 96.5 105 ASN A C 1
ATOM 818 O O . ASN A 1 105 ? -6.906 4.211 -3.455 1 96.5 105 ASN A O 1
ATOM 822 N N . VAL A 1 106 ? -7.371 4.781 -5.547 1 97.44 106 VAL A N 1
ATOM 823 C CA . VAL A 1 106 ? -7.855 6.113 -5.188 1 97.44 106 VAL A CA 1
ATOM 824 C C . VAL A 1 106 ? -9.148 5.992 -4.383 1 97.44 106 VAL A C 1
ATOM 826 O O . VAL A 1 106 ? -9.375 6.762 -3.447 1 97.44 106 VAL A O 1
ATOM 829 N N . ARG A 1 107 ? -9.93 5.059 -4.664 1 95.81 107 ARG A N 1
ATOM 830 C CA . ARG A 1 107 ? -11.25 5.043 -4.043 1 95.81 107 ARG A CA 1
ATOM 831 C C . ARG A 1 107 ? -11.219 4.305 -2.709 1 95.81 107 ARG A C 1
ATOM 833 O O . ARG A 1 107 ? -12.234 4.23 -2.01 1 95.81 107 ARG A O 1
ATOM 840 N N . LEU A 1 108 ? -10.125 3.822 -2.244 1 95.38 108 LEU A N 1
ATOM 841 C CA . LEU A 1 108 ? -9.984 3.006 -1.044 1 95.38 108 LEU A CA 1
ATOM 842 C C . LEU A 1 108 ? -10.617 3.695 0.16 1 95.38 108 LEU A C 1
ATOM 844 O O . LEU A 1 108 ? -11.406 3.084 0.887 1 95.38 108 LEU A O 1
ATOM 848 N N . PRO A 1 109 ? -10.352 5 0.427 1 94.88 109 PRO A N 1
ATOM 849 C CA . PRO A 1 109 ? -10.883 5.633 1.634 1 94.88 109 PRO A CA 1
ATOM 850 C C . PRO A 1 109 ? -12.414 5.625 1.679 1 94.88 109 PRO A C 1
ATOM 852 O O . PRO A 1 109 ? -13 5.625 2.764 1 94.88 109 PRO A O 1
ATOM 855 N N . TYR A 1 110 ? -13.055 5.559 0.535 1 94.69 110 TYR A N 1
ATOM 856 C CA . TYR A 1 110 ? -14.508 5.598 0.433 1 94.69 110 TYR A CA 1
ATOM 857 C C . TYR A 1 110 ? -15.133 4.445 1.21 1 94.69 110 TYR A C 1
ATOM 859 O O . TYR A 1 110 ? -16.219 4.594 1.784 1 94.69 110 TYR A O 1
ATOM 867 N N . PHE A 1 111 ? -14.438 3.32 1.317 1 92.56 111 PHE A N 1
ATOM 868 C CA . PHE A 1 111 ? -15.031 2.078 1.8 1 92.56 111 PHE A CA 1
ATOM 869 C C . PHE A 1 111 ? -14.977 2.012 3.322 1 92.56 111 PHE A C 1
ATOM 871 O O . PHE A 1 111 ? -15.609 1.141 3.93 1 92.56 111 PHE A O 1
ATOM 878 N N . PHE A 1 112 ? -14.305 2.938 3.941 1 90.56 112 PHE A N 1
ATOM 879 C CA . PHE A 1 112 ? -14.133 2.863 5.387 1 90.56 112 PHE A CA 1
ATOM 880 C C . PHE A 1 112 ? -14.938 3.951 6.086 1 90.56 112 PHE A C 1
ATOM 882 O O . PHE A 1 112 ? -14.82 4.141 7.297 1 90.56 112 PHE A O 1
ATOM 889 N N . GLU A 1 113 ? -15.609 4.668 5.297 1 81.69 113 GLU A N 1
ATOM 890 C CA . GLU A 1 113 ? -16.547 5.664 5.805 1 81.69 113 GLU A CA 1
ATOM 891 C C . GLU A 1 113 ? -17.875 5.602 5.062 1 81.69 113 GLU A C 1
ATOM 893 O O . GLU A 1 113 ? -17.906 5.352 3.854 1 81.69 113 GLU A O 1
ATOM 898 N N . LYS A 1 114 ? -19.016 5.586 5.848 1 78.56 114 LYS A N 1
ATOM 899 C CA . LYS A 1 114 ? -20.297 5.668 5.18 1 78.56 114 LYS A CA 1
ATOM 900 C C . LYS A 1 114 ? -20.438 6.973 4.398 1 78.56 114 LYS A C 1
ATOM 902 O O . LYS A 1 114 ? -20.344 8.062 4.969 1 78.56 114 LYS A O 1
ATOM 907 N N . ARG A 1 115 ? -20.484 6.918 3.164 1 81.75 115 ARG A N 1
ATOM 908 C CA . ARG A 1 115 ? -20.609 8.109 2.328 1 81.75 115 ARG A CA 1
ATOM 909 C C . ARG A 1 115 ? -21.656 7.906 1.244 1 81.75 115 ARG A C 1
ATOM 911 O O . ARG A 1 115 ? -21.891 6.781 0.794 1 81.75 115 ARG A O 1
ATOM 918 N N . ASP A 1 116 ? -22.234 9.062 0.982 1 84.5 116 ASP A N 1
ATOM 919 C CA . ASP A 1 116 ? -23.172 9.062 -0.147 1 84.5 116 ASP A CA 1
ATOM 920 C C . ASP A 1 116 ? -22.438 9.359 -1.455 1 84.5 116 ASP A C 1
ATOM 922 O O . ASP A 1 116 ? -21.297 9.82 -1.443 1 84.5 116 ASP A O 1
ATOM 926 N N . GLY A 1 117 ? -22.953 8.859 -2.482 1 87.75 117 GLY A N 1
ATOM 927 C CA . GLY A 1 117 ? -22.391 9.18 -3.783 1 87.75 117 GLY A CA 1
ATOM 928 C C . GLY A 1 117 ? -21.719 8 -4.453 1 87.75 117 GLY A C 1
ATOM 929 O O . GLY A 1 117 ? -21.766 6.879 -3.947 1 87.75 117 GLY A O 1
ATOM 930 N N . ASP A 1 118 ? -21.156 8.32 -5.605 1 92.75 118 ASP A N 1
ATOM 931 C CA . ASP A 1 118 ? -20.5 7.312 -6.438 1 92.75 118 ASP A CA 1
ATOM 932 C C . ASP A 1 118 ? -18.969 7.41 -6.324 1 92.75 118 ASP A C 1
ATOM 934 O O . ASP A 1 118 ? -18.375 8.375 -6.801 1 92.75 118 ASP A O 1
ATOM 938 N N . ALA A 1 119 ? -18.391 6.418 -5.66 1 94.38 119 ALA A N 1
ATOM 939 C CA . ALA A 1 119 ? -16.953 6.387 -5.434 1 94.38 119 ALA A CA 1
ATOM 940 C C . ALA A 1 119 ? -16.188 6.461 -6.754 1 94.38 119 ALA A C 1
ATOM 942 O O . ALA A 1 119 ? -15.148 7.109 -6.84 1 94.38 119 ALA A O 1
ATOM 943 N N . VAL A 1 120 ? -16.734 5.82 -7.77 1 95.75 120 VAL A N 1
ATOM 944 C CA . VAL A 1 120 ? -16.078 5.785 -9.07 1 95.75 120 VAL A CA 1
ATOM 945 C C . VAL A 1 120 ? -16.094 7.172 -9.703 1 95.75 120 VAL A C 1
ATOM 947 O O . VAL A 1 120 ? -15.078 7.645 -10.211 1 95.75 120 VAL A O 1
ATOM 950 N N . GLU A 1 121 ? -17.188 7.812 -9.641 1 97.06 121 GLU A N 1
ATOM 951 C CA . GLU A 1 121 ? -17.312 9.156 -10.211 1 97.06 121 GLU A CA 1
ATOM 952 C C . GLU A 1 121 ? -16.375 10.133 -9.523 1 97.06 121 GLU A C 1
ATOM 954 O O . GLU A 1 121 ? -15.672 10.906 -10.188 1 97.06 121 GLU A O 1
ATOM 959 N N . ARG A 1 122 ? -16.359 10.117 -8.258 1 96.5 122 ARG A N 1
ATOM 960 C CA . ARG A 1 122 ? -15.492 11.023 -7.512 1 96.5 122 ARG A CA 1
ATOM 961 C C . ARG A 1 122 ? -14.023 10.742 -7.797 1 96.5 122 ARG A C 1
ATOM 963 O O . ARG A 1 122 ? -13.25 11.664 -8.055 1 96.5 122 ARG A O 1
ATOM 970 N N . ALA A 1 123 ? -13.664 9.477 -7.746 1 97.94 123 ALA A N 1
ATOM 971 C CA . ALA A 1 123 ? -12.281 9.102 -8.031 1 97.94 123 ALA A CA 1
ATOM 972 C C . ALA A 1 123 ? -11.875 9.539 -9.43 1 97.94 123 ALA A C 1
ATOM 974 O O . ALA A 1 123 ? -10.75 10.008 -9.641 1 97.94 123 ALA A O 1
ATOM 975 N N . THR A 1 124 ? -12.766 9.383 -10.344 1 98.19 124 THR A N 1
ATOM 976 C CA . THR A 1 124 ? -12.523 9.797 -11.719 1 98.19 124 THR A CA 1
ATOM 977 C C . THR A 1 124 ? -12.273 11.297 -11.797 1 98.19 124 THR A C 1
ATOM 979 O O . THR A 1 124 ? -11.336 11.742 -12.453 1 98.19 124 THR A O 1
ATOM 982 N N . MET A 1 125 ? -13.094 12.023 -11.094 1 97.31 125 MET A N 1
ATOM 983 C CA . MET A 1 125 ? -12.938 13.477 -11.039 1 97.31 125 MET A CA 1
ATOM 984 C C . MET A 1 125 ? -11.586 13.859 -10.445 1 97.31 125 MET A C 1
ATOM 986 O O . MET A 1 125 ? -10.914 14.758 -10.953 1 97.31 125 MET A O 1
ATOM 990 N N . LEU A 1 126 ? -11.18 13.211 -9.43 1 97.75 126 LEU A N 1
ATOM 991 C CA . LEU A 1 126 ? -9.922 13.508 -8.766 1 97.75 126 LEU A CA 1
ATOM 992 C C . LEU A 1 126 ? -8.742 13.172 -9.672 1 97.75 126 LEU A C 1
ATOM 994 O O . LEU A 1 126 ? -7.773 13.938 -9.75 1 97.75 126 LEU A O 1
ATOM 998 N N . LEU A 1 127 ? -8.836 12.055 -10.344 1 98.31 127 LEU A N 1
ATOM 999 C CA . LEU A 1 127 ? -7.777 11.68 -11.266 1 98.31 127 LEU A CA 1
ATOM 1000 C C . LEU A 1 127 ? -7.664 12.688 -12.406 1 98.31 127 LEU A C 1
ATOM 1002 O O . LEU A 1 127 ? -6.562 12.984 -12.875 1 98.31 127 LEU A O 1
ATOM 1006 N N . ASP A 1 128 ? -8.773 13.156 -12.836 1 97.69 128 ASP A N 1
ATOM 1007 C CA . ASP A 1 128 ? -8.773 14.211 -13.844 1 97.69 128 ASP A CA 1
ATOM 1008 C C . ASP A 1 128 ? -8.109 15.477 -13.32 1 97.69 128 ASP A C 1
ATOM 1010 O O . ASP A 1 128 ? -7.266 16.078 -13.992 1 97.69 128 ASP A O 1
ATOM 1014 N N . MET A 1 129 ? -8.43 15.852 -12.141 1 95 129 MET A N 1
ATOM 1015 C CA . MET A 1 129 ? -7.828 17 -11.484 1 95 129 MET A CA 1
ATOM 1016 C C . MET A 1 129 ? -6.312 16.844 -11.398 1 95 129 MET A C 1
ATOM 1018 O O . MET A 1 129 ? -5.574 17.828 -11.516 1 95 129 MET A O 1
ATOM 1022 N N . MET A 1 130 ? -5.855 15.617 -11.203 1 96.25 130 MET A N 1
ATOM 1023 C CA . MET A 1 130 ? -4.43 15.328 -11.086 1 96.25 130 MET A CA 1
ATOM 1024 C C . MET A 1 130 ? -3.775 15.242 -12.461 1 96.25 130 MET A C 1
ATOM 1026 O O . MET A 1 130 ? -2.553 15.141 -12.57 1 96.25 13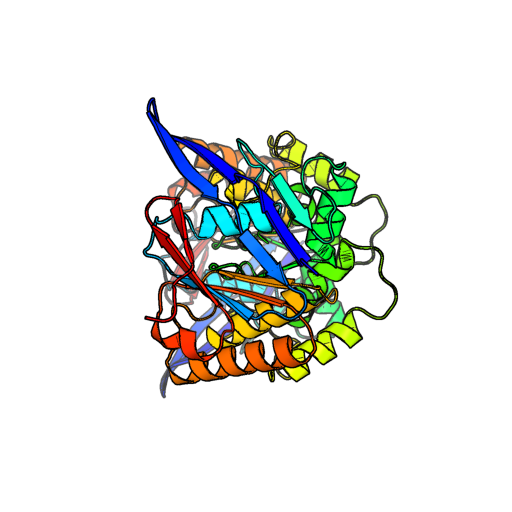0 MET A O 1
ATOM 1030 N N . GLY A 1 131 ? -4.547 15.195 -13.523 1 95.56 131 GLY A N 1
ATOM 1031 C CA . GLY A 1 131 ? -4.02 15.094 -14.875 1 95.56 131 GLY A CA 1
ATOM 1032 C C . GLY A 1 131 ? -3.607 13.688 -15.258 1 95.56 131 GLY A C 1
ATOM 1033 O O . GLY A 1 131 ? -2.752 13.5 -16.125 1 95.56 131 GLY A O 1
ATOM 1034 N N . ILE A 1 132 ? -4.152 12.688 -14.562 1 97.38 132 ILE A N 1
ATOM 1035 C CA . ILE A 1 132 ? -3.709 11.328 -14.852 1 97.38 132 ILE A CA 1
ATOM 1036 C C . ILE A 1 132 ? -4.918 10.422 -15.055 1 97.38 132 ILE A C 1
ATOM 1038 O O . ILE A 1 132 ? -4.859 9.227 -14.766 1 97.38 132 ILE A O 1
ATOM 1042 N N . LEU A 1 133 ? -6.07 11 -15.461 1 98.06 133 LEU A N 1
ATOM 1043 C CA . LEU A 1 133 ? -7.285 10.227 -15.711 1 98.06 133 LEU A CA 1
ATOM 1044 C C . LEU A 1 133 ? -7.023 9.117 -16.734 1 98.06 133 LEU A C 1
ATOM 1046 O O . LEU A 1 133 ? -7.594 8.031 -16.625 1 98.06 133 LEU A O 1
ATOM 1050 N N . HIS A 1 134 ? -6.164 9.336 -17.656 1 97.56 134 HIS A N 1
ATOM 1051 C CA . HIS A 1 134 ? -5.863 8.375 -18.719 1 97.56 134 HIS A CA 1
ATOM 1052 C C . HIS A 1 134 ? -5.211 7.117 -18.141 1 97.56 134 HIS A C 1
ATOM 1054 O O . HIS A 1 134 ? -5.141 6.09 -18.828 1 97.56 134 HIS A O 1
ATOM 1060 N N . LEU A 1 135 ? -4.734 7.117 -16.922 1 97.44 135 LEU A N 1
ATOM 1061 C CA . LEU A 1 135 ? -4.043 5.996 -16.297 1 97.44 135 LEU A CA 1
ATOM 1062 C C . LEU A 1 135 ? -4.973 5.242 -15.344 1 97.44 135 LEU A C 1
ATOM 1064 O O . LEU A 1 135 ? -4.543 4.328 -14.641 1 97.44 135 LEU A O 1
ATOM 1068 N N . LYS A 1 136 ? -6.23 5.566 -15.336 1 97.38 136 LYS A N 1
ATOM 1069 C CA . LYS A 1 136 ? -7.16 5.098 -14.305 1 97.38 136 LYS A CA 1
ATOM 1070 C C . LYS A 1 136 ? -7.211 3.574 -14.266 1 97.38 136 LYS A C 1
ATOM 1072 O O . LYS A 1 136 ? -7.414 2.98 -13.211 1 97.38 136 LYS A O 1
ATOM 1077 N N . ASP A 1 137 ? -7 2.898 -15.391 1 94.5 137 ASP A N 1
ATOM 1078 C CA . ASP A 1 137 ? -7.133 1.446 -15.453 1 94.5 137 ASP A CA 1
ATOM 1079 C C . ASP A 1 137 ? -5.777 0.76 -15.312 1 94.5 137 ASP A C 1
ATOM 1081 O O . ASP A 1 137 ? -5.703 -0.468 -15.234 1 94.5 137 ASP A O 1
ATOM 1085 N N . ASP A 1 138 ? -4.73 1.51 -15.242 1 94.62 138 ASP A N 1
ATOM 1086 C CA . ASP A 1 138 ? -3.389 0.952 -15.094 1 94.62 138 ASP A CA 1
ATOM 1087 C C . ASP A 1 138 ? -3.129 0.515 -13.656 1 94.62 138 ASP A C 1
ATOM 1089 O O . ASP A 1 138 ? -3.949 0.765 -12.766 1 94.62 138 ASP A O 1
ATOM 1093 N N . PHE A 1 139 ? -2.004 -0.184 -13.547 1 93.44 139 PHE A N 1
ATOM 1094 C CA . PHE A 1 139 ? -1.512 -0.552 -12.227 1 93.44 139 PHE A CA 1
ATOM 1095 C C . PHE A 1 139 ? -0.321 0.313 -11.828 1 93.44 139 PHE A C 1
ATOM 1097 O O . PHE A 1 139 ? 0.397 0.821 -12.688 1 93.44 139 PHE A O 1
ATOM 1104 N N . CYS A 1 140 ? -0.16 0.444 -10.508 1 91.62 140 CYS A N 1
ATOM 1105 C CA . CYS A 1 140 ? 0.753 1.455 -9.984 1 91.62 140 CYS A CA 1
ATOM 1106 C C . CYS A 1 140 ? 2.201 1.1 -10.305 1 91.62 140 CYS A 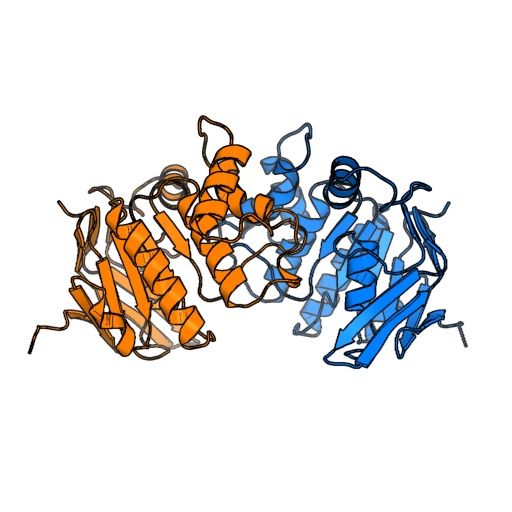C 1
ATOM 1108 O O . CYS A 1 140 ? 3.064 1.978 -10.344 1 91.62 140 CYS A O 1
ATOM 1110 N N . ASN A 1 141 ? 2.479 -0.155 -10.547 1 87.12 141 ASN A N 1
ATOM 1111 C CA . ASN A 1 141 ? 3.848 -0.567 -10.844 1 87.12 141 ASN A CA 1
ATOM 1112 C C . ASN A 1 141 ? 4.309 -0.051 -12.203 1 87.12 141 ASN A C 1
ATOM 1114 O O . ASN A 1 141 ? 5.496 -0.096 -12.516 1 87.12 141 ASN A O 1
ATOM 1118 N N . LYS A 1 142 ? 3.438 0.479 -13.023 1 88 142 LYS A N 1
ATOM 1119 C CA . LYS A 1 142 ? 3.746 0.992 -14.352 1 88 142 LYS A CA 1
ATOM 1120 C C . LYS A 1 142 ? 3.92 2.508 -14.328 1 88 142 LYS A C 1
ATOM 1122 O O . LYS A 1 142 ? 4.227 3.119 -15.359 1 88 142 LYS A O 1
ATOM 1127 N N . LEU A 1 143 ? 3.797 3.092 -13.219 1 92.06 143 LEU A N 1
ATOM 1128 C CA . LEU A 1 143 ? 3.73 4.547 -13.133 1 92.06 143 LEU A CA 1
ATOM 1129 C C . LEU A 1 143 ? 5.086 5.133 -12.75 1 92.06 143 LEU A C 1
ATOM 1131 O O . LEU A 1 143 ? 5.867 4.488 -12.047 1 92.06 143 LEU A O 1
ATOM 1135 N N . SER A 1 144 ? 5.289 6.359 -13.203 1 91.38 144 SER A N 1
ATOM 1136 C CA . SER A 1 144 ? 6.445 7.117 -12.742 1 91.38 144 SER A CA 1
ATOM 1137 C C . SER A 1 144 ? 6.258 7.594 -11.312 1 91.38 144 SER A C 1
ATOM 1139 O O . SER A 1 144 ? 5.156 7.523 -10.766 1 91.38 144 SER A O 1
ATOM 1141 N N . GLY A 1 145 ? 7.363 8.055 -10.711 1 89.81 145 GLY A N 1
ATOM 1142 C CA . GLY A 1 145 ? 7.281 8.609 -9.367 1 89.81 145 GLY A CA 1
ATOM 1143 C C . GLY A 1 145 ? 6.273 9.734 -9.242 1 89.81 145 GLY A C 1
ATOM 1144 O O . GLY A 1 145 ? 5.508 9.781 -8.281 1 89.81 145 GLY A O 1
ATOM 1145 N N . GLY A 1 146 ? 6.332 10.633 -10.195 1 91.69 146 GLY A N 1
ATOM 1146 C CA . GLY A 1 146 ? 5.395 11.742 -10.203 1 91.69 146 GLY A CA 1
ATOM 1147 C C . GLY A 1 146 ? 3.949 11.305 -10.336 1 91.69 146 GLY A C 1
ATOM 1148 O O . GLY A 1 146 ? 3.064 11.852 -9.672 1 91.69 146 GLY A O 1
ATOM 1149 N N . GLU A 1 147 ? 3.723 10.312 -11.211 1 94.69 147 GLU A N 1
ATOM 1150 C CA . GLU A 1 147 ? 2.379 9.773 -11.391 1 94.69 147 GLU A CA 1
ATOM 1151 C C . GLU A 1 147 ? 1.887 9.086 -10.117 1 94.69 147 GLU A C 1
ATOM 1153 O O . GLU A 1 147 ? 0.724 9.234 -9.734 1 94.69 147 GLU A O 1
ATOM 1158 N N . LEU A 1 148 ? 2.789 8.414 -9.492 1 94.19 148 LEU A N 1
ATOM 1159 C CA . LEU A 1 148 ? 2.449 7.738 -8.242 1 94.19 148 LEU A CA 1
ATOM 1160 C C . LEU A 1 148 ? 2.049 8.742 -7.172 1 94.19 148 LEU A C 1
ATOM 1162 O O . LEU A 1 148 ? 1.073 8.531 -6.449 1 94.19 148 LEU A O 1
ATOM 1166 N N . LYS A 1 149 ? 2.732 9.797 -7.094 1 94.19 149 LYS A N 1
ATOM 1167 C CA . LYS A 1 149 ? 2.408 10.836 -6.121 1 94.19 149 LYS A CA 1
ATOM 1168 C C . LYS A 1 149 ? 1.03 11.438 -6.395 1 94.19 149 LYS A C 1
ATOM 1170 O O . LYS A 1 149 ? 0.268 11.703 -5.465 1 94.19 149 LYS A O 1
ATOM 1175 N N . ARG A 1 150 ? 0.731 11.625 -7.656 1 95.5 150 ARG A N 1
ATOM 1176 C CA . ARG A 1 150 ? -0.576 12.148 -8.039 1 95.5 150 ARG A CA 1
ATOM 1177 C C . ARG A 1 150 ? -1.689 11.188 -7.637 1 95.5 150 ARG A C 1
ATOM 1179 O O . ARG A 1 150 ? -2.77 11.617 -7.223 1 95.5 150 ARG A O 1
ATOM 1186 N N . VAL A 1 151 ? -1.414 9.852 -7.73 1 96.81 151 VAL A N 1
ATOM 1187 C CA . VAL A 1 151 ? -2.371 8.844 -7.277 1 96.81 151 VAL A CA 1
ATOM 1188 C C . VAL A 1 151 ? -2.607 9 -5.777 1 96.81 151 VAL A C 1
ATOM 1190 O O . VAL A 1 151 ? -3.754 8.992 -5.32 1 96.81 151 VAL A O 1
ATOM 1193 N N . LEU A 1 152 ? -1.555 9.18 -5.062 1 96.06 152 LEU A N 1
ATOM 1194 C CA . LEU A 1 152 ? -1.641 9.281 -3.611 1 96.06 152 LEU A CA 1
ATOM 1195 C C . LEU A 1 152 ? -2.369 10.555 -3.197 1 96.06 152 LEU A C 1
ATOM 1197 O O . LEU A 1 152 ? -3.141 10.547 -2.236 1 96.06 152 LEU A O 1
ATOM 1201 N N . LEU A 1 153 ? -2.115 11.617 -3.895 1 96.25 153 LEU A N 1
ATOM 1202 C CA . LEU A 1 153 ? -2.812 12.867 -3.627 1 96.25 153 LEU A CA 1
ATOM 1203 C C . LEU A 1 153 ? -4.305 12.734 -3.898 1 96.25 153 LEU A C 1
ATOM 1205 O O . LEU A 1 153 ? -5.133 13.164 -3.092 1 96.25 153 LEU A O 1
ATOM 1209 N N . ALA A 1 154 ? -4.613 12.102 -5.027 1 97.5 154 ALA A N 1
ATOM 1210 C CA . ALA A 1 154 ? -6.016 11.852 -5.344 1 97.5 154 ALA A CA 1
ATOM 1211 C C . ALA A 1 154 ? -6.691 11.023 -4.254 1 97.5 154 ALA A C 1
ATOM 1213 O O . ALA A 1 154 ? -7.793 11.352 -3.811 1 97.5 154 ALA A O 1
ATOM 1214 N N . ARG A 1 155 ? -6.043 10.016 -3.811 1 96.94 155 ARG A N 1
ATOM 1215 C CA . ARG A 1 155 ? -6.586 9.148 -2.766 1 96.94 155 ARG A CA 1
ATOM 1216 C C . ARG A 1 155 ? -6.824 9.938 -1.479 1 96.94 155 ARG A C 1
ATOM 1218 O O . ARG A 1 155 ? -7.859 9.766 -0.827 1 96.94 155 ARG A O 1
ATOM 1225 N N . ALA A 1 156 ? -5.879 10.773 -1.161 1 96.5 156 ALA A N 1
ATOM 1226 C CA . ALA A 1 156 ? -5.945 11.547 0.075 1 96.5 156 ALA A CA 1
ATOM 1227 C C . ALA A 1 156 ? -7.129 12.508 0.056 1 96.5 156 ALA A C 1
ATOM 1229 O O . ALA A 1 156 ? -7.621 12.914 1.11 1 96.5 156 ALA A O 1
ATOM 1230 N N . LEU A 1 157 ? -7.613 12.836 -1.121 1 97 157 LEU A N 1
ATOM 1231 C CA . LEU A 1 157 ? -8.68 13.828 -1.259 1 97 157 LEU A CA 1
ATOM 1232 C C . LEU A 1 157 ? -10.031 13.156 -1.421 1 97 157 LEU A C 1
ATOM 1234 O O . LEU A 1 157 ? -11.062 13.828 -1.504 1 97 157 LEU A O 1
ATOM 1238 N N . MET A 1 158 ? -10.055 11.875 -1.455 1 96.56 158 MET A N 1
ATOM 1239 C CA . MET A 1 158 ? -11.227 11.094 -1.822 1 96.56 158 MET A CA 1
ATOM 1240 C C . MET A 1 158 ? -12.422 11.461 -0.951 1 96.56 158 MET A C 1
ATOM 1242 O O . MET A 1 158 ? -13.539 11.594 -1.448 1 96.56 158 MET A O 1
ATOM 1246 N N . ASN A 1 159 ? -12.172 11.625 0.351 1 95.38 159 ASN A N 1
ATOM 1247 C CA . ASN A 1 159 ? -13.289 11.844 1.268 1 95.38 159 ASN A CA 1
ATOM 1248 C C . ASN A 1 159 ? -13.398 13.312 1.663 1 95.38 159 ASN A C 1
ATOM 1250 O O . ASN A 1 159 ? -13.875 13.633 2.756 1 95.38 159 ASN A O 1
ATOM 1254 N N . GLU A 1 160 ? -12.82 14.195 0.789 1 94.69 160 GLU A N 1
ATOM 1255 C CA . GLU A 1 160 ? -12.945 15.641 0.929 1 94.69 160 GLU A CA 1
ATOM 1256 C C . GLU A 1 160 ? -12.445 16.109 2.293 1 94.69 160 GLU A C 1
ATOM 1258 O O . GLU A 1 160 ? -13.188 16.75 3.041 1 94.69 160 GLU A O 1
ATOM 1263 N N . PRO A 1 161 ? -11.25 15.859 2.568 1 96.5 161 PRO A N 1
ATOM 1264 C CA . PRO A 1 161 ? -10.688 16.234 3.867 1 96.5 161 PRO A CA 1
ATOM 1265 C C . PRO A 1 161 ? -10.617 17.75 4.062 1 96.5 161 PRO A C 1
ATOM 1267 O O . PRO A 1 161 ? -10.648 18.5 3.086 1 96.5 161 PRO A O 1
ATOM 1270 N N . LYS A 1 162 ? -10.516 18.109 5.336 1 97.25 162 LYS A N 1
ATOM 1271 C CA . LYS A 1 162 ? -10.344 19.516 5.68 1 97.25 162 LYS A CA 1
ATOM 1272 C C . LYS A 1 162 ? -8.867 19.906 5.723 1 97.25 162 LYS A C 1
ATOM 1274 O O . LYS A 1 162 ? -8.516 21.078 5.547 1 97.25 162 LYS A O 1
ATOM 1279 N N . ILE A 1 163 ? -8.055 18.938 5.957 1 97.81 163 ILE A N 1
ATOM 1280 C CA . ILE A 1 163 ? -6.609 19.156 5.977 1 97.81 163 ILE A CA 1
ATOM 1281 C C . ILE A 1 163 ? -5.898 18.016 5.266 1 97.81 163 ILE A C 1
ATOM 1283 O O . ILE A 1 163 ? -6.262 16.844 5.441 1 97.81 163 ILE A O 1
ATOM 1287 N N . LEU A 1 164 ? -5.016 18.328 4.391 1 97.75 164 LEU A N 1
ATOM 1288 C CA . LEU A 1 164 ? -4.133 17.375 3.725 1 97.75 164 LEU A CA 1
ATOM 1289 C C . LEU A 1 164 ? -2.727 17.438 4.312 1 97.75 164 LEU A C 1
ATOM 1291 O O . LEU A 1 164 ? -2.119 18.5 4.371 1 97.75 164 LEU A O 1
ATOM 1295 N N . MET A 1 165 ? -2.279 16.328 4.816 1 96.94 165 MET A N 1
ATOM 1296 C CA . MET A 1 165 ? -0.932 16.203 5.363 1 96.94 165 MET A CA 1
ATOM 1297 C C . MET A 1 165 ? -0.053 15.359 4.441 1 96.94 165 MET A C 1
ATOM 1299 O O . MET A 1 165 ? -0.448 14.266 4.031 1 96.94 165 MET A O 1
ATOM 1303 N N . ALA A 1 166 ? 1.057 15.852 4.141 1 95.31 166 ALA A N 1
ATOM 1304 C CA . ALA A 1 166 ? 1.945 15.125 3.238 1 95.31 166 ALA A CA 1
ATOM 1305 C C . ALA A 1 166 ? 3.365 15.07 3.795 1 95.31 166 ALA A C 1
ATOM 1307 O O . ALA A 1 166 ? 3.908 16.078 4.234 1 95.31 166 ALA A O 1
ATOM 1308 N N . ASP A 1 167 ? 3.916 13.922 3.85 1 94.19 167 ASP A N 1
ATOM 1309 C CA . ASP A 1 167 ? 5.289 13.68 4.289 1 94.19 167 ASP A CA 1
ATOM 1310 C C . ASP A 1 167 ? 6.238 13.586 3.096 1 94.19 167 ASP A C 1
ATOM 1312 O O . ASP A 1 167 ? 6.289 12.555 2.42 1 94.19 167 ASP A O 1
ATOM 1316 N N . GLU A 1 168 ? 6.934 14.641 2.857 1 91.88 168 GLU A N 1
ATOM 1317 C CA . GLU A 1 168 ? 7.902 14.727 1.769 1 91.88 168 GLU A CA 1
ATOM 1318 C C . GLU A 1 168 ? 7.258 14.391 0.428 1 91.88 168 GLU A C 1
ATOM 1320 O O . GLU A 1 168 ? 7.727 13.5 -0.284 1 91.88 168 GLU A O 1
ATOM 1325 N N . PRO A 1 169 ? 6.316 15.141 -0.007 1 91.12 169 PRO A N 1
ATOM 1326 C CA . PRO A 1 169 ? 5.516 14.773 -1.178 1 91.12 169 PRO A CA 1
ATOM 1327 C C . PRO A 1 169 ? 6.305 14.867 -2.482 1 91.12 169 PRO A C 1
ATOM 1329 O O . PRO A 1 169 ? 5.859 14.359 -3.516 1 91.12 169 PRO A O 1
ATOM 1332 N N . THR A 1 170 ? 7.43 15.469 -2.467 1 89.44 170 THR A N 1
ATOM 1333 C CA . THR A 1 170 ? 8.156 15.625 -3.721 1 89.44 170 THR A CA 1
ATOM 1334 C C . THR A 1 170 ? 9.523 14.953 -3.643 1 89.44 170 THR A C 1
ATOM 1336 O O . THR A 1 170 ? 10.391 15.188 -4.492 1 89.44 170 THR A O 1
ATOM 1339 N N . SER A 1 171 ? 9.656 14.188 -2.592 1 86.5 171 SER A N 1
ATOM 1340 C CA . SER A 1 171 ? 10.922 13.477 -2.48 1 86.5 171 SER A CA 1
ATOM 1341 C C . SER A 1 171 ? 11.148 12.562 -3.68 1 86.5 171 SER A C 1
ATOM 1343 O O . SER A 1 171 ? 10.203 11.938 -4.18 1 86.5 171 SER A O 1
ATOM 1345 N N . ASP A 1 172 ? 12.398 12.516 -4.227 1 85.62 172 ASP A N 1
ATOM 1346 C CA . ASP A 1 172 ? 12.852 11.617 -5.289 1 85.62 172 ASP A CA 1
ATOM 1347 C C . ASP A 1 172 ? 12.242 12.008 -6.633 1 85.62 172 ASP A C 1
ATOM 1349 O O . ASP A 1 172 ? 12.18 11.195 -7.559 1 85.62 172 ASP A O 1
ATOM 1353 N N . LEU A 1 173 ? 11.695 13.195 -6.707 1 88.75 173 LEU A N 1
ATOM 1354 C CA . LEU A 1 173 ? 11.148 13.672 -7.973 1 88.75 173 LEU A CA 1
ATOM 1355 C C . LEU A 1 173 ? 12.094 14.68 -8.625 1 88.75 173 LEU A C 1
ATOM 1357 O O . LEU A 1 173 ? 12.852 15.359 -7.934 1 88.75 173 LEU A O 1
ATOM 1361 N N . ASP A 1 174 ? 12.008 14.703 -9.914 1 90.81 174 ASP A N 1
ATOM 1362 C CA . ASP A 1 174 ? 12.781 15.727 -10.617 1 90.81 174 ASP A CA 1
ATOM 1363 C C . ASP A 1 174 ? 12.164 17.109 -10.422 1 90.81 174 ASP A C 1
ATOM 1365 O O . ASP A 1 174 ? 11.031 17.234 -9.938 1 90.81 174 ASP A O 1
ATOM 1369 N N . THR A 1 175 ? 12.938 18.125 -10.82 1 89 175 THR A N 1
ATOM 1370 C CA . THR A 1 175 ? 12.562 19.516 -10.57 1 89 175 THR A CA 1
ATOM 1371 C C . THR A 1 175 ? 11.234 19.844 -11.258 1 89 175 THR A C 1
ATOM 1373 O O . THR A 1 175 ? 10.375 20.516 -10.672 1 89 175 THR A O 1
ATOM 1376 N N . VAL A 1 176 ? 11.133 19.406 -12.438 1 91.12 176 VAL A N 1
ATOM 1377 C CA . VAL A 1 176 ? 9.93 19.719 -13.203 1 91.12 176 VAL A CA 1
ATOM 1378 C C . VAL A 1 176 ? 8.719 19.062 -12.547 1 91.12 176 VAL A C 1
ATOM 1380 O O . VAL A 1 176 ? 7.699 19.734 -12.32 1 91.12 176 VAL A O 1
ATOM 1383 N N . THR A 1 177 ? 8.812 17.828 -12.188 1 91.12 177 THR A N 1
ATOM 1384 C CA . THR A 1 177 ? 7.727 17.094 -11.547 1 91.12 177 THR A CA 1
ATOM 1385 C C . THR A 1 177 ? 7.414 17.688 -10.18 1 91.12 177 THR A C 1
ATOM 1387 O O . THR A 1 177 ? 6.25 17.766 -9.781 1 91.12 177 THR A O 1
ATOM 1390 N N . THR A 1 178 ? 8.438 18.047 -9.539 1 91.12 178 THR A N 1
ATOM 1391 C CA . THR A 1 178 ? 8.266 18.688 -8.242 1 91.12 178 THR A CA 1
ATOM 1392 C C . THR A 1 178 ? 7.402 19.938 -8.352 1 91.12 178 THR A C 1
ATOM 1394 O O . THR A 1 178 ? 6.445 20.109 -7.598 1 91.12 178 THR A O 1
ATOM 1397 N N . LYS A 1 179 ? 7.723 20.766 -9.266 1 90.25 179 LYS A N 1
ATOM 1398 C CA . LYS A 1 179 ? 6.953 21.984 -9.484 1 90.25 179 LYS A CA 1
ATOM 1399 C C . LYS A 1 179 ? 5.496 21.672 -9.805 1 90.25 179 LYS A C 1
ATOM 1401 O O . LYS A 1 179 ? 4.59 22.344 -9.305 1 90.25 179 LYS A O 1
ATOM 1406 N N . GLU A 1 180 ? 5.32 20.641 -10.602 1 92.19 180 GLU A N 1
ATOM 1407 C CA . GLU A 1 180 ? 3.967 20.25 -10.977 1 92.19 180 GLU A CA 1
ATOM 1408 C C . GLU A 1 180 ? 3.166 19.797 -9.758 1 92.19 180 GLU A C 1
ATOM 1410 O O . GLU A 1 180 ? 1.995 20.156 -9.617 1 92.19 180 GLU A O 1
ATOM 1415 N N . ILE A 1 181 ? 3.811 19.031 -8.93 1 92.31 181 ILE A N 1
ATOM 1416 C CA . ILE A 1 181 ? 3.146 18.531 -7.73 1 92.31 181 ILE A CA 1
ATOM 1417 C C . ILE A 1 181 ? 2.824 19.703 -6.801 1 92.31 181 ILE A C 1
ATOM 1419 O O . ILE A 1 181 ? 1.737 19.766 -6.219 1 92.31 181 ILE A O 1
ATOM 1423 N N . MET A 1 182 ? 3.691 20.656 -6.703 1 91.69 182 MET A N 1
ATOM 1424 C CA . MET A 1 182 ? 3.465 21.812 -5.855 1 91.69 182 MET A CA 1
ATOM 1425 C C . MET A 1 182 ? 2.293 22.641 -6.371 1 91.69 182 MET A C 1
ATOM 1427 O O . MET A 1 182 ? 1.511 23.188 -5.582 1 91.69 182 MET A O 1
ATOM 1431 N N . GLU A 1 183 ? 2.211 22.719 -7.613 1 92.31 183 GLU A N 1
ATOM 1432 C CA . GLU A 1 183 ? 1.083 23.438 -8.219 1 92.31 183 GLU A CA 1
ATOM 1433 C C . GLU A 1 183 ? -0.238 22.734 -7.891 1 92.31 183 GLU A C 1
ATOM 1435 O O . GLU A 1 183 ? -1.239 23.406 -7.609 1 92.31 183 GLU A O 1
ATOM 1440 N N . VAL A 1 184 ? -0.188 21.438 -7.953 1 93.12 184 VAL A N 1
ATOM 1441 C CA . VAL A 1 184 ? -1.376 20.672 -7.609 1 93.12 184 VAL A CA 1
ATOM 1442 C C . VAL A 1 184 ? -1.768 20.938 -6.16 1 93.12 184 VAL A C 1
ATOM 1444 O O . VAL A 1 184 ? -2.938 21.203 -5.863 1 93.12 184 VAL A O 1
ATOM 1447 N N . LEU A 1 185 ? -0.835 20.953 -5.297 1 94.56 185 LEU A N 1
ATOM 1448 C CA . LEU A 1 185 ? -1.075 21.219 -3.883 1 94.56 185 LEU A CA 1
ATOM 1449 C C . LEU A 1 185 ? -1.647 22.625 -3.682 1 94.56 185 LEU A C 1
ATOM 1451 O O . LEU A 1 185 ? -2.568 22.812 -2.885 1 94.56 185 LEU A O 1
ATOM 1455 N N . HIS A 1 186 ? -1.115 23.547 -4.422 1 93.38 186 HIS A N 1
ATOM 1456 C CA . HIS A 1 186 ? -1.611 24.922 -4.344 1 93.38 186 HIS A CA 1
ATOM 1457 C C . HIS A 1 186 ? -3.074 25 -4.773 1 93.38 186 HIS A C 1
ATOM 1459 O O . HIS A 1 186 ? -3.881 25.672 -4.117 1 93.38 186 HIS A O 1
ATOM 1465 N N . ARG A 1 187 ? -3.363 24.328 -5.812 1 93.69 187 ARG A N 1
ATOM 1466 C CA . ARG A 1 187 ? -4.738 24.312 -6.301 1 93.69 187 ARG A CA 1
ATOM 1467 C C . ARG A 1 187 ? -5.68 23.688 -5.27 1 93.69 187 ARG A C 1
ATOM 1469 O O . ARG A 1 187 ? -6.805 24.156 -5.09 1 93.69 187 ARG A O 1
ATOM 1476 N N . ILE A 1 188 ? -5.223 22.672 -4.641 1 95.44 188 ILE A N 1
ATOM 1477 C CA . ILE A 1 188 ? -6 22.016 -3.592 1 95.44 188 ILE A CA 1
ATOM 1478 C C . ILE A 1 188 ? -6.258 23.016 -2.457 1 95.44 188 ILE A C 1
ATOM 1480 O O . ILE A 1 188 ? -7.383 23.109 -1.961 1 95.44 188 ILE A O 1
ATOM 1484 N N . ASN A 1 189 ? -5.266 23.719 -2.111 1 96.44 189 ASN A N 1
ATOM 1485 C CA . ASN A 1 189 ? -5.395 24.719 -1.058 1 96.44 189 ASN A CA 1
ATOM 1486 C C . ASN A 1 189 ? -6.363 25.828 -1.452 1 96.44 189 ASN A C 1
ATOM 1488 O O . ASN A 1 189 ? -7.137 26.297 -0.621 1 96.44 189 ASN A O 1
ATOM 1492 N N . GLU A 1 190 ? -6.285 26.234 -2.668 1 94.88 190 GLU A N 1
ATOM 1493 C CA . GLU A 1 190 ? -7.16 27.281 -3.172 1 94.88 190 GLU A CA 1
ATOM 1494 C C . GLU A 1 190 ? -8.625 26.891 -3.055 1 94.88 190 GLU A C 1
ATOM 1496 O O . GLU A 1 190 ? -9.508 27.766 -2.998 1 94.88 190 GLU A O 1
ATOM 1501 N N . LYS A 1 191 ? -8.852 25.625 -2.971 1 95.31 191 LYS A N 1
ATOM 1502 C CA . LYS A 1 191 ? -10.219 25.141 -2.836 1 95.31 191 LYS A CA 1
ATOM 1503 C C . LYS A 1 191 ? -10.648 25.109 -1.372 1 95.31 191 LYS A C 1
ATOM 1505 O O . LYS A 1 191 ? -11.758 24.672 -1.055 1 95.31 191 LYS A O 1
ATOM 1510 N N . GLY A 1 192 ? -9.727 25.438 -0.481 1 95.88 192 GLY A N 1
ATOM 1511 C CA . GLY A 1 192 ? -10.109 25.609 0.912 1 95.88 192 GLY A CA 1
ATOM 1512 C C . GLY A 1 192 ? -9.523 24.562 1.827 1 95.88 192 GLY A C 1
ATOM 1513 O O . GLY A 1 192 ? -9.688 24.625 3.047 1 95.88 192 GLY A O 1
ATOM 1514 N N . VAL A 1 193 ? -8.867 23.594 1.285 1 97.38 193 VAL A N 1
ATOM 1515 C CA . VAL A 1 193 ? -8.266 22.531 2.082 1 97.38 193 VAL A CA 1
ATOM 1516 C C . VAL A 1 193 ? -6.988 23.047 2.746 1 97.38 193 VAL A C 1
ATOM 1518 O O . VAL A 1 193 ? -6.145 23.656 2.09 1 97.38 193 VAL A O 1
ATOM 1521 N N . ALA A 1 194 ? -6.871 22.938 4.059 1 98 194 ALA A N 1
ATOM 1522 C CA . ALA A 1 194 ? -5.613 23.266 4.723 1 98 194 ALA A CA 1
ATOM 1523 C C . ALA A 1 194 ? -4.516 22.281 4.328 1 98 194 ALA A C 1
ATOM 1525 O O . ALA A 1 194 ? -4.789 21.109 4.047 1 98 194 ALA A O 1
ATOM 1526 N N . LEU A 1 195 ? -3.283 22.75 4.254 1 97.38 195 LEU A N 1
ATOM 1527 C CA . LEU A 1 195 ? -2.148 21.906 3.908 1 97.38 195 LEU A CA 1
ATOM 1528 C C . LEU A 1 195 ? -1.091 21.938 5.008 1 97.38 195 LEU A C 1
ATOM 1530 O O . LEU A 1 195 ? -0.792 23 5.555 1 97.38 195 LEU A O 1
ATOM 1534 N N . LEU A 1 196 ? -0.627 20.828 5.398 1 97.06 196 LEU A N 1
ATOM 1535 C CA . LEU A 1 196 ? 0.562 20.672 6.23 1 97.06 196 LEU A CA 1
ATOM 1536 C C . LEU A 1 196 ? 1.597 19.781 5.535 1 97.06 196 LEU A C 1
ATOM 1538 O O . LEU A 1 196 ? 1.437 18.562 5.473 1 97.06 196 LEU A O 1
ATOM 1542 N N . ILE A 1 197 ? 2.65 20.422 5.047 1 95.62 197 ILE A N 1
ATOM 1543 C CA . ILE A 1 197 ? 3.682 19.719 4.293 1 95.62 197 ILE A CA 1
ATOM 1544 C C . ILE A 1 197 ? 4.961 19.641 5.117 1 95.62 197 ILE A C 1
ATOM 1546 O O . ILE A 1 197 ? 5.457 20.656 5.605 1 95.62 197 ILE A O 1
ATOM 1550 N N . VAL A 1 198 ? 5.387 18.438 5.305 1 94.62 198 VAL A N 1
ATOM 1551 C CA . VAL A 1 198 ? 6.676 18.219 5.957 1 94.62 198 VAL A CA 1
ATOM 1552 C C . VAL A 1 198 ? 7.746 17.938 4.906 1 94.62 198 VAL A C 1
ATOM 1554 O O . VAL A 1 198 ? 7.551 17.109 4.012 1 94.62 198 VAL A O 1
ATOM 1557 N N . THR A 1 199 ? 8.867 18.656 4.996 1 91.38 199 THR A N 1
ATOM 1558 C CA . THR A 1 199 ? 9.906 18.484 3.992 1 91.38 199 THR A CA 1
ATOM 1559 C C . THR A 1 199 ? 11.266 18.938 4.531 1 91.38 199 THR A C 1
ATOM 1561 O O . THR A 1 199 ? 11.328 19.672 5.52 1 91.38 199 THR A O 1
ATOM 1564 N N . HIS A 1 200 ? 12.195 18.438 3.955 1 88.81 200 HIS A N 1
ATOM 1565 C CA . HIS A 1 200 ? 13.539 18.938 4.246 1 88.81 200 HIS A CA 1
ATOM 1566 C C . HIS A 1 200 ? 14 19.922 3.178 1 88.81 200 HIS A C 1
ATOM 1568 O O . HIS A 1 200 ? 15.062 20.547 3.318 1 88.81 200 HIS A O 1
ATOM 1574 N N . GLU A 1 201 ? 13.234 20.062 2.166 1 81.38 201 GLU A N 1
ATOM 1575 C CA . GLU A 1 201 ? 13.57 20.953 1.058 1 81.38 201 GLU A CA 1
ATOM 1576 C C . GLU A 1 201 ? 13.078 22.375 1.316 1 81.38 201 GLU A C 1
ATOM 1578 O O . GLU A 1 201 ? 11.898 22.672 1.112 1 81.38 201 GLU A O 1
ATOM 1583 N N . THR A 1 202 ? 13.93 23.297 1.481 1 76.12 202 THR A N 1
ATOM 1584 C CA . THR A 1 202 ? 13.578 24.656 1.863 1 76.12 202 THR A CA 1
ATOM 1585 C C . THR A 1 202 ? 13.133 25.469 0.646 1 76.12 202 THR A C 1
ATOM 1587 O O . THR A 1 202 ? 12.477 26.5 0.787 1 76.12 202 THR A O 1
ATOM 1590 N N . GLU A 1 203 ? 13.484 24.984 -0.484 1 74.25 203 GLU A N 1
ATOM 1591 C CA . GLU A 1 203 ? 13.156 25.719 -1.703 1 74.25 203 GLU A CA 1
ATOM 1592 C C . GLU A 1 203 ? 11.648 25.703 -1.965 1 74.25 203 GLU A C 1
ATOM 1594 O O . GLU A 1 203 ? 11.148 26.516 -2.74 1 74.25 203 GLU A O 1
ATOM 1599 N N . LEU A 1 204 ? 10.969 24.891 -1.28 1 72.75 204 LEU A N 1
ATOM 1600 C CA . LEU A 1 204 ? 9.539 24.734 -1.515 1 72.75 204 LEU A CA 1
ATOM 1601 C C . LEU A 1 204 ? 8.734 25.703 -0.655 1 72.75 204 LEU A C 1
ATOM 1603 O O . LEU A 1 204 ? 7.523 25.844 -0.841 1 72.75 204 LEU A O 1
ATOM 1607 N N . LEU A 1 205 ? 9.32 26.484 0.123 1 69.56 205 LEU A N 1
ATOM 1608 C CA . LEU A 1 205 ? 8.68 27.281 1.177 1 69.56 205 LEU A CA 1
ATOM 1609 C C . LEU A 1 205 ? 7.965 28.484 0.596 1 69.56 205 LEU A C 1
ATOM 1611 O O . LEU A 1 205 ? 7.074 29.047 1.233 1 69.56 205 LEU A O 1
ATOM 1615 N N . GLN A 1 206 ? 8.164 28.812 -0.559 1 72.75 206 GLN A N 1
ATOM 1616 C CA . GLN A 1 206 ? 7.598 30.016 -1.15 1 72.75 206 GLN A CA 1
ATOM 1617 C C . GLN A 1 206 ? 6.094 29.875 -1.356 1 72.75 206 GLN A C 1
ATOM 1619 O O . GLN A 1 206 ? 5.391 30.859 -1.536 1 72.75 206 GLN A O 1
ATOM 1624 N N . TYR A 1 207 ? 5.574 28.734 -1.124 1 71.06 207 TYR A N 1
ATOM 1625 C CA . TYR A 1 207 ? 4.172 28.484 -1.427 1 71.06 207 TYR A CA 1
ATOM 1626 C C . TYR A 1 207 ? 3.324 28.531 -0.161 1 71.06 207 TYR A C 1
ATOM 1628 O O . TYR A 1 207 ? 2.094 28.562 -0.231 1 71.06 207 TYR A O 1
ATOM 1636 N N . GLY A 1 208 ? 3.893 28.594 0.993 1 83.5 208 GLY A N 1
ATOM 1637 C CA . GLY A 1 208 ? 3.111 28.438 2.207 1 83.5 208 GLY A CA 1
ATOM 1638 C C . GLY A 1 208 ? 2.875 29.734 2.949 1 83.5 208 GLY A C 1
ATOM 1639 O O . GLY A 1 208 ? 3.471 30.766 2.619 1 83.5 208 GLY A O 1
ATOM 1640 N N . ASP A 1 209 ? 1.944 29.688 3.852 1 88.94 209 ASP A N 1
ATOM 1641 C CA . ASP A 1 209 ? 1.587 30.812 4.699 1 88.94 209 ASP A CA 1
ATOM 1642 C C . ASP A 1 209 ? 2.506 30.906 5.914 1 88.94 209 ASP A C 1
ATOM 1644 O O . ASP A 1 209 ? 2.859 32 6.352 1 88.94 209 ASP A O 1
ATOM 1648 N N . VAL A 1 210 ? 2.781 29.828 6.418 1 91.38 210 VAL A N 1
ATOM 1649 C CA . VAL A 1 210 ? 3.58 29.766 7.637 1 91.38 210 VAL A CA 1
ATOM 1650 C C . VAL A 1 210 ? 4.59 28.625 7.543 1 91.38 210 VAL A C 1
ATOM 1652 O O . VAL A 1 210 ? 4.336 27.625 6.875 1 91.38 210 VAL A O 1
ATOM 1655 N N . CYS A 1 211 ? 5.703 28.797 8.188 1 92.56 211 CYS A N 1
ATOM 1656 C CA . CYS A 1 211 ? 6.766 27.797 8.195 1 92.56 211 CYS A CA 1
ATOM 1657 C C . CYS A 1 211 ? 7.246 27.531 9.617 1 92.56 211 CYS A C 1
ATOM 1659 O O . CYS A 1 211 ? 7.477 28.453 10.391 1 92.56 211 CYS A O 1
ATOM 1661 N N . TYR A 1 212 ? 7.305 26.266 9.898 1 94.06 212 TYR A N 1
ATOM 1662 C CA . TYR A 1 212 ? 7.875 25.797 11.156 1 94.06 212 TYR A CA 1
ATOM 1663 C C . TYR A 1 212 ? 9.164 25.016 10.922 1 94.06 212 TYR A C 1
ATOM 1665 O O . TYR A 1 212 ? 9.375 24.469 9.836 1 94.06 212 TYR A O 1
ATOM 1673 N N . ARG A 1 213 ? 9.992 25.047 11.938 1 93.88 213 ARG A N 1
ATOM 1674 C CA . ARG A 1 213 ? 11.227 24.281 11.914 1 93.88 213 ARG A CA 1
ATOM 1675 C C . ARG A 1 213 ? 11.266 23.266 13.047 1 93.88 213 ARG A C 1
ATOM 1677 O O . ARG A 1 213 ? 10.969 23.594 14.195 1 93.88 213 ARG A O 1
ATOM 1684 N N . MET A 1 214 ? 11.57 22.109 12.633 1 95.38 214 MET A N 1
ATOM 1685 C CA . MET A 1 214 ? 11.68 21.047 13.625 1 95.38 214 MET A CA 1
ATOM 1686 C C . MET A 1 214 ? 13.125 20.609 13.805 1 95.38 214 MET A C 1
ATOM 1688 O O . MET A 1 214 ? 13.82 20.312 12.82 1 95.38 214 MET A O 1
ATOM 1692 N N . GLN A 1 215 ? 13.555 20.609 15.062 1 94.81 215 GLN A N 1
ATOM 1693 C CA . GLN A 1 215 ? 14.898 20.172 15.422 1 94.81 215 GLN A CA 1
ATOM 1694 C C . GLN A 1 215 ? 14.891 19.422 16.75 1 94.81 215 GLN A C 1
ATOM 1696 O O . GLN A 1 215 ? 14.469 19.953 17.781 1 94.81 215 GLN A O 1
ATOM 1701 N N . ASP A 1 216 ? 15.328 18.172 16.703 1 94.69 216 ASP A N 1
ATOM 1702 C CA . ASP A 1 216 ? 15.469 17.344 17.891 1 94.69 216 ASP A CA 1
ATOM 1703 C C . ASP A 1 216 ? 14.156 17.281 18.672 1 94.69 216 ASP A C 1
ATOM 1705 O O . ASP A 1 216 ? 14.148 17.453 19.891 1 94.69 216 ASP A O 1
ATOM 1709 N N . GLY A 1 217 ? 13.094 17.141 17.922 1 96.19 217 GLY A N 1
ATOM 1710 C CA . GLY A 1 217 ? 11.789 16.938 18.516 1 96.19 217 GLY A CA 1
ATOM 1711 C C . GLY A 1 217 ? 11.102 18.234 18.906 1 96.19 217 GLY A C 1
ATOM 1712 O O . GLY A 1 217 ? 9.953 18.234 19.344 1 96.19 217 GLY A O 1
ATOM 1713 N N . ILE A 1 218 ? 11.805 19.375 18.734 1 96.69 218 ILE A N 1
ATOM 1714 C CA . ILE A 1 218 ? 11.273 20.688 19.109 1 96.69 218 ILE A CA 1
ATOM 1715 C C . ILE A 1 218 ? 10.805 21.438 17.859 1 96.69 218 ILE A C 1
ATOM 1717 O O . ILE A 1 218 ? 11.492 21.438 16.844 1 96.69 218 ILE A O 1
ATOM 1721 N N . LEU A 1 219 ? 9.648 21.953 17.938 1 97.06 219 LEU A N 1
ATOM 1722 C CA . LEU A 1 219 ? 9.062 22.719 16.828 1 97.06 219 LEU A CA 1
ATOM 1723 C C . LEU A 1 219 ? 9.078 24.203 17.125 1 97.06 219 LEU A C 1
ATOM 1725 O O . LEU A 1 219 ? 8.641 24.641 18.188 1 97.06 219 LEU A O 1
ATOM 1729 N N . THR A 1 220 ? 9.656 25 16.203 1 95.25 220 THR A N 1
ATOM 1730 C CA . THR A 1 220 ? 9.695 26.453 16.344 1 95.25 220 THR A CA 1
ATOM 1731 C C . THR A 1 220 ? 9.133 27.109 15.086 1 95.25 220 THR A C 1
ATOM 1733 O O . THR A 1 220 ? 9.336 26.641 13.977 1 95.25 220 THR A O 1
ATOM 1736 N N . ARG A 1 221 ? 8.367 28.156 15.297 1 92.31 221 ARG A N 1
ATOM 1737 C CA . ARG A 1 221 ? 7.863 28.906 14.148 1 92.31 221 ARG A CA 1
ATOM 1738 C C . ARG A 1 221 ? 8.969 29.734 13.508 1 92.31 221 ARG A C 1
ATOM 1740 O O . ARG A 1 221 ? 9.727 30.422 14.203 1 92.31 221 ARG A O 1
ATOM 1747 N N . ASP A 1 222 ? 9.164 29.422 12.242 1 78.88 222 ASP A N 1
ATOM 1748 C CA . ASP A 1 222 ? 10.188 30.219 11.562 1 78.88 222 ASP A CA 1
ATOM 1749 C C . ASP A 1 222 ? 9.742 31.672 11.391 1 78.88 222 ASP A C 1
ATOM 1751 O O . ASP A 1 222 ? 8.602 31.922 11.008 1 78.88 222 ASP A O 1
ATOM 1755 N N . SER A 1 223 ? 10.141 32.594 12.273 1 61.62 223 SER A N 1
ATOM 1756 C CA . SER A 1 223 ? 9.875 34.031 12.18 1 61.62 223 SER A CA 1
ATOM 1757 C C . SER A 1 223 ? 10.438 34.594 10.891 1 61.62 223 SER A C 1
ATOM 1759 O O . SER A 1 223 ? 11.398 34.062 10.328 1 61.62 223 SER A O 1
ATOM 1761 N N . ASP A 1 224 ? 9.648 35.281 9.906 1 48.34 224 ASP A N 1
ATOM 1762 C CA . ASP A 1 224 ? 10.188 36.219 8.922 1 48.34 224 ASP A CA 1
ATOM 1763 C C . ASP A 1 224 ? 11.453 36.906 9.43 1 48.34 224 ASP A C 1
ATOM 1765 O O . ASP A 1 224 ? 11.43 37.562 10.477 1 48.34 224 ASP A O 1
ATOM 1769 N N . GLU A 1 225 ? 12.617 36.375 9.773 1 36.12 225 GLU A N 1
ATOM 1770 C CA . GLU A 1 225 ? 13.633 37.406 9.656 1 36.12 225 GLU A CA 1
ATOM 1771 C C . GLU A 1 225 ? 13.742 37.906 8.227 1 36.12 225 GLU A C 1
ATOM 1773 O O . GLU A 1 225 ? 13.672 37.125 7.273 1 36.12 225 GLU A O 1
ATOM 1778 N N . MET B 1 1 ? -6.727 -31.578 -12.43 1 81.5 1 MET B N 1
ATOM 1779 C CA . MET B 1 1 ? -7.074 -30.609 -13.477 1 81.5 1 MET B CA 1
ATOM 1780 C C . MET B 1 1 ? -6.332 -29.297 -13.273 1 81.5 1 MET B C 1
ATOM 1782 O O . MET B 1 1 ? -6.168 -28.844 -12.141 1 81.5 1 MET B O 1
ATOM 1786 N N . ALA B 1 2 ? -5.875 -28.719 -14.375 1 92.62 2 ALA B N 1
ATOM 1787 C CA . ALA B 1 2 ? -5.016 -27.531 -14.289 1 92.62 2 ALA B CA 1
ATOM 1788 C C . ALA B 1 2 ? -5.801 -26.328 -13.789 1 92.62 2 ALA B C 1
ATOM 1790 O O . ALA B 1 2 ? -6.867 -26 -14.32 1 92.62 2 ALA B O 1
ATOM 1791 N N . LEU B 1 3 ? -5.371 -25.828 -12.68 1 96.44 3 LEU B N 1
ATOM 1792 C CA . LEU B 1 3 ? -5.945 -24.594 -12.148 1 96.44 3 LEU B CA 1
ATOM 1793 C C . LEU B 1 3 ? -5.461 -23.391 -12.938 1 96.44 3 LEU B C 1
ATOM 1795 O O . LEU B 1 3 ? -6.262 -22.531 -13.312 1 96.44 3 LEU B O 1
ATOM 1799 N N . LEU B 1 4 ? -4.195 -23.328 -13.227 1 97 4 LEU B N 1
ATOM 1800 C CA . LEU B 1 4 ? -3.51 -22.281 -13.984 1 97 4 LEU B CA 1
ATOM 1801 C C . LEU B 1 4 ? -2.682 -22.891 -15.117 1 97 4 LEU B C 1
ATOM 1803 O O . LEU B 1 4 ? -2 -23.891 -14.914 1 97 4 LEU B O 1
ATOM 1807 N N . GLU B 1 5 ? -2.832 -22.328 -16.266 1 97.12 5 GLU B N 1
ATOM 1808 C CA . GLU B 1 5 ? -2.086 -22.797 -17.422 1 97.12 5 GLU B CA 1
ATOM 1809 C C . GLU B 1 5 ? -1.604 -21.625 -18.281 1 97.12 5 GLU B C 1
ATOM 1811 O O . GLU B 1 5 ? -2.326 -20.641 -18.469 1 97.12 5 GLU B O 1
ATOM 1816 N N . THR B 1 6 ? -0.397 -21.719 -18.75 1 97.56 6 THR B N 1
ATOM 1817 C CA . THR B 1 6 ? 0.117 -20.75 -19.703 1 97.56 6 THR B CA 1
ATOM 1818 C C . THR B 1 6 ? 0.46 -21.422 -21.031 1 97.56 6 THR B C 1
ATOM 1820 O O . THR B 1 6 ? 0.885 -22.578 -21.047 1 97.56 6 THR B O 1
ATOM 1823 N N . LYS B 1 7 ? 0.26 -20.766 -22.062 1 97.25 7 LYS B N 1
ATOM 1824 C CA . LYS B 1 7 ? 0.591 -21.25 -23.406 1 97.25 7 LYS B CA 1
ATOM 1825 C C . LYS B 1 7 ? 1.461 -20.234 -24.141 1 97.25 7 LYS B C 1
ATOM 1827 O O . LYS B 1 7 ? 0.983 -19.172 -24.547 1 97.25 7 LYS B O 1
ATOM 1832 N N . ASN B 1 8 ? 2.717 -20.625 -24.375 1 97.81 8 ASN B N 1
ATOM 1833 C CA . ASN B 1 8 ? 3.672 -19.812 -25.109 1 97.81 8 ASN B CA 1
ATOM 1834 C C . ASN B 1 8 ? 3.656 -18.359 -24.641 1 97.81 8 ASN B C 1
ATOM 1836 O O . ASN B 1 8 ? 3.596 -17.438 -25.469 1 97.81 8 ASN B O 1
ATOM 1840 N N . LEU B 1 9 ? 3.646 -18.188 -23.375 1 98 9 LEU B N 1
ATOM 1841 C CA . LEU B 1 9 ? 3.516 -16.859 -22.766 1 98 9 LEU B CA 1
ATOM 1842 C C . LEU B 1 9 ? 4.801 -16.062 -22.922 1 98 9 LEU B C 1
ATOM 1844 O O . LEU B 1 9 ? 5.887 -16.547 -22.609 1 98 9 LEU B O 1
ATOM 1848 N N . SER B 1 10 ? 4.68 -14.852 -23.484 1 98.19 10 SER B N 1
ATOM 1849 C CA . SER B 1 10 ? 5.84 -13.992 -23.672 1 98.19 10 SER B CA 1
ATOM 1850 C C . SER B 1 10 ? 5.516 -12.539 -23.328 1 98.19 10 SER B C 1
ATOM 1852 O O . SER B 1 10 ? 4.375 -12.102 -23.469 1 98.19 10 SER B O 1
ATOM 1854 N N . LYS B 1 11 ? 6.414 -11.852 -22.828 1 97.69 11 LYS B N 1
ATOM 1855 C CA . LYS B 1 11 ? 6.32 -10.414 -22.578 1 97.69 11 LYS B CA 1
ATOM 1856 C C . LYS B 1 11 ? 7.582 -9.688 -23.047 1 97.69 11 LYS B C 1
ATOM 1858 O O . LYS B 1 11 ? 8.68 -9.992 -22.594 1 97.69 11 LYS B O 1
ATOM 1863 N N . GLU B 1 12 ? 7.352 -8.805 -23.906 1 95.94 12 GLU B N 1
ATOM 1864 C CA . GLU B 1 12 ? 8.43 -7.977 -24.453 1 95.94 12 GLU B CA 1
ATOM 1865 C C . GLU B 1 12 ? 8.352 -6.551 -23.906 1 95.94 12 GLU B C 1
ATOM 1867 O O . GLU B 1 12 ? 7.266 -5.984 -23.781 1 95.94 12 GLU B O 1
ATOM 1872 N N . PHE B 1 13 ? 9.469 -6.027 -23.469 1 92.12 13 PHE B N 1
ATOM 1873 C CA . PHE B 1 13 ? 9.57 -4.625 -23.078 1 92.12 13 PHE B CA 1
ATOM 1874 C C . PHE B 1 13 ? 10.492 -3.865 -24.031 1 92.12 13 PHE B C 1
ATOM 1876 O O . PHE B 1 13 ? 11.281 -4.473 -24.766 1 92.12 13 PHE B O 1
ATOM 1883 N N . GLU B 1 14 ? 10.266 -2.607 -24.031 1 86.5 14 GLU B N 1
ATOM 1884 C CA . GLU B 1 14 ? 11.148 -1.744 -24.812 1 86.5 14 GLU B CA 1
ATOM 1885 C C . GLU B 1 14 ? 12.016 -0.875 -23.906 1 86.5 14 GLU B C 1
ATOM 1887 O O . GLU B 1 14 ? 11.531 -0.328 -22.906 1 86.5 14 GLU B O 1
ATOM 1892 N N . ARG B 1 15 ? 13.305 -0.955 -23.938 1 76.5 15 ARG B N 1
ATOM 1893 C CA . ARG B 1 15 ? 14.266 -0.078 -23.281 1 76.5 15 ARG B CA 1
ATOM 1894 C C . ARG B 1 15 ? 15.062 0.729 -24.297 1 76.5 15 ARG B C 1
ATOM 1896 O O . ARG B 1 15 ? 15.984 0.206 -24.922 1 76.5 15 ARG B O 1
ATOM 1903 N N . GLY B 1 16 ? 14.742 1.988 -24.328 1 73.06 16 GLY B N 1
ATOM 1904 C CA . GLY B 1 16 ? 15.328 2.764 -25.406 1 73.06 16 GLY B CA 1
ATOM 1905 C C . GLY B 1 16 ? 14.945 2.248 -26.781 1 73.06 16 GLY B C 1
ATOM 1906 O O . GLY B 1 16 ? 13.766 2.174 -27.125 1 73.06 16 GLY B O 1
ATOM 1907 N N . SER B 1 17 ? 15.906 1.961 -27.562 1 80.5 17 SER B N 1
ATOM 1908 C CA . SER B 1 17 ? 15.688 1.471 -28.906 1 80.5 17 SER B CA 1
ATOM 1909 C C . SER B 1 17 ? 15.75 -0.052 -28.969 1 80.5 17 SER B C 1
ATOM 1911 O O . SER B 1 17 ? 15.516 -0.651 -30.016 1 80.5 17 SER B O 1
ATOM 1913 N N . ARG B 1 18 ? 16.047 -0.619 -27.781 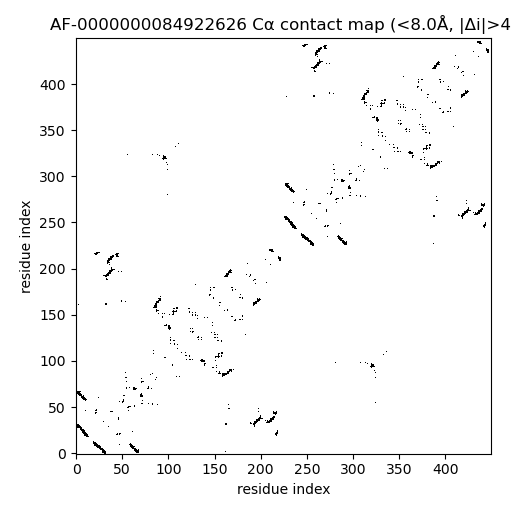1 85.94 18 ARG B N 1
ATOM 1914 C CA . ARG B 1 18 ? 16.234 -2.066 -27.781 1 85.94 18 ARG B CA 1
ATOM 1915 C C . ARG B 1 18 ? 15.055 -2.768 -27.125 1 85.94 18 ARG B C 1
ATOM 1917 O O . ARG B 1 18 ? 14.594 -2.342 -26.047 1 85.94 18 ARG B O 1
ATOM 1924 N N . LYS B 1 19 ? 14.477 -3.762 -27.875 1 90.31 19 LYS B N 1
ATOM 1925 C CA . LYS B 1 19 ? 13.422 -4.625 -27.344 1 90.31 19 LYS B CA 1
ATOM 1926 C C . LYS B 1 19 ? 14.016 -5.879 -26.703 1 90.31 19 LYS B C 1
ATOM 1928 O O . LYS B 1 19 ? 15.023 -6.406 -27.172 1 90.31 19 LYS B O 1
ATOM 1933 N N . PHE B 1 20 ? 13.531 -6.371 -25.578 1 91 20 PHE B N 1
ATOM 1934 C CA . PHE B 1 20 ? 13.977 -7.613 -24.953 1 91 20 PHE B CA 1
ATOM 1935 C C . PHE B 1 20 ? 12.789 -8.359 -24.344 1 91 20 PHE B C 1
ATOM 1937 O O . PHE B 1 20 ? 11.805 -7.742 -23.938 1 91 20 PHE B O 1
ATOM 1944 N N . PHE B 1 21 ? 12.938 -9.672 -24.312 1 93.94 21 PHE B N 1
ATOM 1945 C CA . PHE B 1 21 ? 11.906 -10.508 -23.703 1 93.94 21 PHE B CA 1
ATOM 1946 C C . PHE B 1 21 ? 12.203 -10.75 -22.234 1 93.94 21 PHE B C 1
ATOM 1948 O O . PHE B 1 21 ? 13.203 -11.398 -21.891 1 93.94 21 PHE B O 1
ATOM 1955 N N . ALA B 1 22 ? 11.336 -10.258 -21.391 1 95.69 22 ALA B N 1
ATOM 1956 C CA . ALA B 1 22 ? 11.438 -10.562 -19.969 1 95.69 22 ALA B CA 1
ATOM 1957 C C . ALA B 1 22 ? 10.891 -11.961 -19.672 1 95.69 22 ALA B C 1
ATOM 1959 O O . ALA B 1 22 ? 11.344 -12.617 -18.734 1 95.69 22 ALA B O 1
ATOM 1960 N N . VAL B 1 23 ? 9.938 -12.391 -20.391 1 98 23 VAL B N 1
ATOM 1961 C CA . VAL B 1 23 ? 9.367 -13.727 -20.406 1 98 23 VAL B CA 1
ATOM 1962 C C . VAL B 1 23 ? 9.258 -14.234 -21.844 1 98 23 VAL B C 1
ATOM 1964 O O . VAL B 1 23 ? 8.703 -13.547 -22.703 1 98 23 VAL B O 1
ATOM 1967 N N . GLN B 1 24 ? 9.789 -15.43 -22.016 1 97.69 24 GLN B N 1
ATOM 1968 C CA . GLN B 1 24 ? 9.914 -15.914 -23.391 1 97.69 24 GLN B CA 1
ATOM 1969 C C . GLN B 1 24 ? 9.32 -17.312 -23.531 1 97.69 24 GLN B C 1
ATOM 1971 O O . GLN B 1 24 ? 9.93 -18.297 -23.109 1 97.69 24 GLN B O 1
ATOM 1976 N N . ASP B 1 25 ? 8.211 -17.344 -24.172 1 97.5 25 ASP B N 1
ATOM 1977 C CA . ASP B 1 25 ? 7.586 -18.578 -24.609 1 97.5 25 ASP B CA 1
ATOM 1978 C C . ASP B 1 25 ? 7.426 -19.562 -23.453 1 97.5 25 ASP B C 1
ATOM 1980 O O . ASP B 1 25 ? 7.844 -20.719 -23.531 1 97.5 25 ASP B O 1
ATOM 1984 N N . VAL B 1 26 ? 6.883 -19.125 -22.391 1 97.62 26 VAL B N 1
ATOM 1985 C CA . VAL B 1 26 ? 6.734 -19.922 -21.172 1 97.62 26 VAL B CA 1
ATOM 1986 C C . VAL B 1 26 ? 5.414 -20.688 -21.219 1 97.62 26 VAL B C 1
ATOM 1988 O O . VAL B 1 26 ? 4.348 -20.094 -21.391 1 97.62 26 VAL B O 1
ATOM 1991 N N . SER B 1 27 ? 5.488 -22.016 -21.156 1 97.38 27 SER B N 1
ATOM 1992 C CA . SER B 1 27 ? 4.324 -22.891 -21.062 1 97.38 27 SER B CA 1
ATOM 1993 C C . SER B 1 27 ? 4.449 -23.828 -19.859 1 97.38 27 SER B C 1
ATOM 1995 O O . SER B 1 27 ? 5.398 -24.625 -19.781 1 97.38 27 SER B O 1
ATOM 1997 N N . PHE B 1 28 ? 3.543 -23.688 -18.938 1 96.5 28 PHE B N 1
ATOM 1998 C CA . PHE B 1 28 ? 3.49 -24.578 -17.766 1 96.5 28 PHE B CA 1
ATOM 1999 C C . PHE B 1 28 ? 2.105 -24.547 -17.141 1 96.5 28 PHE B C 1
ATOM 2001 O O . PHE B 1 28 ? 1.219 -23.828 -17.594 1 96.5 28 PHE B O 1
ATOM 2008 N N . SER B 1 29 ? 1.911 -25.406 -16.188 1 96.56 29 SER B N 1
ATOM 2009 C CA . SER B 1 29 ? 0.626 -25.453 -15.5 1 96.56 29 SER B CA 1
ATOM 2010 C C . SER B 1 29 ? 0.807 -25.734 -14.008 1 96.56 29 SER B C 1
ATOM 2012 O O . SER B 1 29 ? 1.84 -26.25 -13.586 1 96.56 29 SER B O 1
ATOM 2014 N N . ILE B 1 30 ? -0.132 -25.25 -13.266 1 96.69 30 ILE B N 1
ATOM 2015 C CA . ILE B 1 30 ? -0.259 -25.531 -11.836 1 96.69 30 ILE B CA 1
ATOM 2016 C C . ILE B 1 30 ? -1.612 -26.172 -11.555 1 96.69 30 ILE B C 1
ATOM 2018 O O . ILE B 1 30 ? -2.652 -25.672 -11.984 1 96.69 30 ILE B O 1
ATOM 2022 N N . GLU B 1 31 ? -1.582 -27.328 -10.867 1 96.69 31 GLU B N 1
ATOM 2023 C CA . GLU B 1 31 ? -2.807 -28.047 -10.539 1 96.69 31 GLU B CA 1
ATOM 2024 C C . GLU B 1 31 ? -3.447 -27.516 -9.266 1 96.69 31 GLU B C 1
ATOM 2026 O O . GLU B 1 31 ? -2.82 -26.75 -8.523 1 96.69 31 GLU B O 1
ATOM 2031 N N . GLN B 1 32 ? -4.723 -27.906 -9.086 1 96.62 32 GLN B N 1
ATOM 2032 C CA . GLN B 1 32 ? -5.402 -27.547 -7.848 1 96.62 32 GLN B CA 1
ATOM 2033 C C . GLN B 1 32 ? -4.652 -28.094 -6.637 1 96.62 32 GLN B C 1
ATOM 2035 O O . GLN B 1 32 ? -4.254 -29.266 -6.621 1 96.62 32 GLN B O 1
ATOM 2040 N N . GLY B 1 33 ? -4.371 -27.172 -5.715 1 96.31 33 GLY B N 1
ATOM 2041 C CA . GLY B 1 33 ? -3.734 -27.578 -4.469 1 96.31 33 GLY B CA 1
ATOM 2042 C C . GLY B 1 33 ? -2.244 -27.812 -4.609 1 96.31 33 GLY B C 1
ATOM 2043 O O . GLY B 1 33 ? -1.575 -28.172 -3.641 1 96.31 33 GLY B O 1
ATOM 2044 N N . GLU B 1 34 ? -1.709 -27.578 -5.773 1 96.69 34 GLU B N 1
ATOM 2045 C CA . GLU B 1 34 ? -0.289 -27.828 -6.004 1 96.69 34 GLU B CA 1
ATOM 2046 C C . GLU B 1 34 ? 0.568 -26.719 -5.395 1 96.69 34 GLU B C 1
ATOM 2048 O O . GLU B 1 34 ? 0.205 -25.547 -5.449 1 96.69 34 GLU B O 1
ATOM 2053 N N . TYR B 1 35 ? 1.647 -27.094 -4.781 1 96.25 35 TYR B N 1
ATOM 2054 C CA . TYR B 1 35 ? 2.645 -26.172 -4.25 1 96.25 35 TYR B CA 1
ATOM 2055 C C . TYR B 1 35 ? 3.861 -26.109 -5.164 1 96.25 35 TYR B C 1
ATOM 2057 O O . TYR B 1 35 ? 4.707 -27 -5.16 1 96.25 35 TYR B O 1
ATOM 2065 N N . ALA B 1 36 ? 3.998 -25 -5.902 1 95.31 36 ALA B N 1
ATOM 2066 C CA . ALA B 1 36 ? 5.055 -24.859 -6.898 1 95.31 36 ALA B CA 1
ATOM 2067 C C . ALA B 1 36 ? 6.004 -23.719 -6.539 1 95.31 36 ALA B C 1
ATOM 2069 O O . ALA B 1 36 ? 5.578 -22.703 -5.977 1 95.31 36 ALA B O 1
ATOM 2070 N N . TYR B 1 37 ? 7.281 -23.859 -6.949 1 94.75 37 TYR B N 1
ATOM 2071 C CA . TYR B 1 37 ? 8.289 -22.812 -6.824 1 94.75 37 TYR B CA 1
ATOM 2072 C C . TYR B 1 37 ? 8.844 -22.438 -8.195 1 94.75 37 TYR B C 1
ATOM 2074 O O . TYR B 1 37 ? 8.984 -23.281 -9.078 1 94.75 37 TYR B O 1
ATOM 2082 N N . ILE B 1 38 ? 9.102 -21.219 -8.297 1 94.69 38 ILE B N 1
ATOM 2083 C CA . ILE B 1 38 ? 9.945 -20.719 -9.375 1 94.69 38 ILE B CA 1
ATOM 2084 C C . ILE B 1 38 ? 11.188 -20.047 -8.797 1 94.69 38 ILE B C 1
ATOM 2086 O O . ILE B 1 38 ? 11.086 -19.078 -8.039 1 94.69 38 ILE B O 1
ATOM 2090 N N . VAL B 1 39 ? 12.312 -20.609 -9.172 1 93.44 39 VAL B N 1
ATOM 2091 C CA . VAL B 1 39 ? 13.57 -20.078 -8.664 1 93.44 39 VAL B CA 1
ATOM 2092 C C . VAL B 1 39 ? 14.359 -19.422 -9.805 1 93.44 39 VAL B C 1
ATOM 2094 O O . VAL B 1 39 ? 14.219 -19.828 -10.961 1 93.44 39 VAL B O 1
ATOM 2097 N N . GLY B 1 40 ? 15.086 -18.453 -9.477 1 92.44 40 GLY B N 1
ATOM 2098 C CA . GLY B 1 40 ? 15.914 -17.75 -10.438 1 92.44 40 GLY B CA 1
ATOM 2099 C C . GLY B 1 40 ? 16.578 -16.516 -9.852 1 92.44 40 GLY B C 1
ATOM 2100 O O . GLY B 1 40 ? 16.188 -16.031 -8.789 1 92.44 40 GLY B O 1
ATOM 2101 N N . ARG B 1 41 ? 17.531 -16.047 -10.516 1 90.81 41 ARG B N 1
ATOM 2102 C CA . ARG B 1 41 ? 18.266 -14.867 -10.055 1 90.81 41 ARG B CA 1
ATOM 2103 C C . ARG B 1 41 ? 17.469 -13.594 -10.281 1 90.81 41 ARG B C 1
ATOM 2105 O O . ARG B 1 41 ? 16.438 -13.609 -10.969 1 90.81 41 ARG B O 1
ATOM 2112 N N . SER B 1 42 ? 17.891 -12.516 -9.617 1 89.06 42 SER B N 1
ATOM 2113 C CA . SER B 1 42 ? 17.281 -11.211 -9.875 1 89.06 42 SER B CA 1
ATOM 2114 C C . SER B 1 42 ? 17.359 -10.844 -11.352 1 89.06 42 SER B C 1
ATOM 2116 O O . SER B 1 42 ? 18.391 -11.055 -12 1 89.06 42 SER B O 1
ATOM 2118 N N . GLY B 1 43 ? 16.312 -10.383 -11.852 1 89.88 43 GLY B N 1
ATOM 2119 C CA . GLY B 1 43 ? 16.281 -9.969 -13.25 1 89.88 43 GLY B CA 1
ATOM 2120 C C . GLY B 1 43 ? 15.984 -11.109 -14.203 1 89.88 43 GLY B C 1
ATOM 2121 O O . GLY B 1 43 ? 15.969 -10.914 -15.422 1 89.88 43 GLY B O 1
ATOM 2122 N N . SER B 1 44 ? 15.68 -12.234 -13.68 1 93.81 44 SER B N 1
ATOM 2123 C CA . SER B 1 44 ? 15.5 -13.398 -14.539 1 93.81 44 SER B CA 1
ATOM 2124 C C . SER B 1 44 ? 14.109 -13.414 -15.172 1 93.81 44 SER B C 1
ATOM 2126 O O . SER B 1 44 ? 13.836 -14.195 -16.078 1 93.81 44 SER B O 1
ATOM 2128 N N . GLY B 1 45 ? 13.195 -12.57 -14.688 1 94.56 45 GLY B N 1
ATOM 2129 C CA . GLY B 1 45 ? 11.859 -12.484 -15.258 1 94.56 45 GLY B CA 1
ATOM 2130 C C . GLY B 1 45 ? 10.781 -12.992 -14.32 1 94.56 45 GLY B C 1
ATOM 2131 O O . GLY B 1 45 ? 9.594 -12.977 -14.664 1 94.56 45 GLY B O 1
ATOM 2132 N N . LYS B 1 46 ? 11.117 -13.422 -13.117 1 94.62 46 LYS B N 1
ATOM 2133 C CA . LYS B 1 46 ? 10.203 -14.039 -12.172 1 94.62 46 LYS B CA 1
ATOM 2134 C C . LYS B 1 46 ? 9.047 -13.102 -11.836 1 94.62 46 LYS B C 1
ATOM 2136 O O . LYS B 1 46 ? 7.879 -13.5 -11.898 1 94.62 46 LYS B O 1
ATOM 2141 N N . SER B 1 47 ? 9.43 -11.836 -11.5 1 92.44 47 SER B N 1
ATOM 2142 C CA . SER B 1 47 ? 8.406 -10.867 -11.125 1 92.44 47 SER B CA 1
ATOM 2143 C C . SER B 1 47 ? 7.508 -10.531 -12.312 1 92.44 47 SER B C 1
ATOM 2145 O O . SER B 1 47 ? 6.297 -10.359 -12.156 1 92.44 47 SER B O 1
ATOM 2147 N N . THR B 1 48 ? 8.07 -10.422 -13.5 1 94.31 48 THR B N 1
ATOM 2148 C CA . THR B 1 48 ? 7.281 -10.188 -14.703 1 94.31 48 THR B CA 1
ATOM 2149 C C . THR B 1 48 ? 6.312 -11.344 -14.945 1 94.31 48 THR B C 1
ATOM 2151 O O . THR B 1 48 ? 5.137 -11.125 -15.234 1 94.31 48 THR B O 1
ATOM 2154 N N . LEU B 1 49 ? 6.852 -12.547 -14.781 1 96.75 49 LEU B N 1
ATOM 2155 C CA . LEU B 1 49 ? 6 -13.719 -14.953 1 96.75 49 LEU B CA 1
ATOM 2156 C C . LEU B 1 49 ? 4.84 -13.703 -13.961 1 96.75 49 LEU B C 1
ATOM 2158 O O . LEU B 1 49 ? 3.688 -13.914 -14.344 1 96.75 49 LEU B O 1
ATOM 2162 N N . LEU B 1 50 ? 5.117 -13.453 -12.695 1 95.38 50 LEU B N 1
ATOM 2163 C CA . LEU B 1 50 ? 4.074 -13.406 -11.68 1 9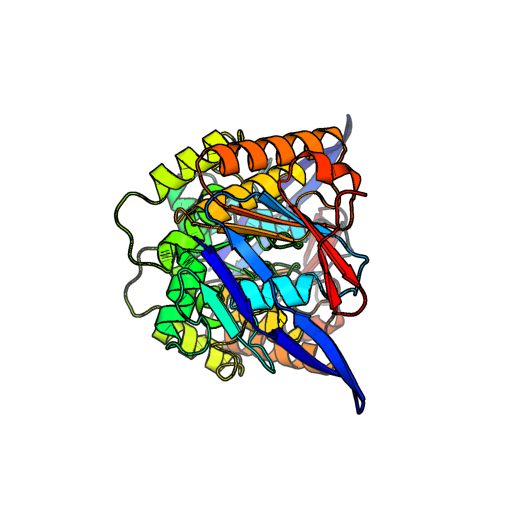5.38 50 LEU B CA 1
ATOM 2164 C C . LEU B 1 50 ? 3.037 -12.336 -12.023 1 95.38 50 LEU B C 1
ATOM 2166 O O . LEU B 1 50 ? 1.838 -12.547 -11.828 1 95.38 50 LEU B O 1
ATOM 2170 N N . SER B 1 51 ? 3.447 -11.234 -12.523 1 93.75 51 SER B N 1
ATOM 2171 C CA . SER B 1 51 ? 2.541 -10.156 -12.914 1 93.75 51 SER B CA 1
ATOM 2172 C C . SER B 1 51 ? 1.636 -10.586 -14.062 1 93.75 51 SER B C 1
ATOM 2174 O O . SER B 1 51 ? 0.463 -10.203 -14.109 1 93.75 51 SER B O 1
ATOM 2176 N N . LEU B 1 52 ? 2.189 -11.312 -14.961 1 95.25 52 LEU B N 1
ATOM 2177 C CA . LEU B 1 52 ? 1.401 -11.852 -16.062 1 95.25 52 LEU B CA 1
ATOM 2178 C C . LEU B 1 52 ? 0.351 -12.828 -15.555 1 95.25 52 LEU B C 1
ATOM 2180 O O . LEU B 1 52 ? -0.816 -12.75 -15.945 1 95.25 52 LEU B O 1
ATOM 2184 N N . LEU B 1 53 ? 0.79 -13.664 -14.656 1 95.88 53 LEU B N 1
ATOM 2185 C CA . LEU B 1 53 ? -0.081 -14.719 -14.148 1 95.88 53 LEU B CA 1
ATOM 2186 C C . LEU B 1 53 ? -1.189 -14.133 -13.281 1 95.88 53 LEU B C 1
ATOM 2188 O O . LEU B 1 53 ? -2.291 -14.688 -13.219 1 95.88 53 LEU B O 1
ATOM 2192 N N . SER B 1 54 ? -0.919 -13.016 -12.648 1 93.19 54 SER B N 1
ATOM 2193 C CA . SER B 1 54 ? -1.879 -12.406 -11.727 1 93.19 54 SER B CA 1
ATOM 2194 C C . SER B 1 54 ? -2.816 -11.453 -12.461 1 93.19 54 SER B C 1
ATOM 2196 O O . SER B 1 54 ? -3.742 -10.898 -11.867 1 93.19 54 SER B O 1
ATOM 2198 N N . GLY B 1 55 ? -2.51 -11.188 -13.695 1 91 55 GLY B N 1
ATOM 2199 C CA . GLY B 1 55 ? -3.387 -10.352 -14.5 1 91 55 GLY B CA 1
ATOM 2200 C C . GLY B 1 55 ? -3.074 -8.867 -14.375 1 91 55 GLY B C 1
ATOM 2201 O O . GLY B 1 55 ? -3.854 -8.023 -14.82 1 91 55 GLY B O 1
ATOM 2202 N N . ILE B 1 56 ? -2.029 -8.578 -13.789 1 90.31 56 ILE B N 1
ATOM 2203 C CA . ILE B 1 56 ? -1.607 -7.191 -13.602 1 90.31 56 ILE B CA 1
ATOM 2204 C C . ILE B 1 56 ? -0.952 -6.676 -14.883 1 90.31 56 ILE B C 1
ATOM 2206 O O . ILE B 1 56 ? -1.044 -5.484 -15.195 1 90.31 56 ILE B O 1
ATOM 2210 N N . LEU B 1 57 ? -0.289 -7.566 -15.562 1 91.81 57 LEU B N 1
ATOM 2211 C CA . LEU B 1 57 ? 0.411 -7.254 -16.797 1 91.81 57 LEU B CA 1
ATOM 2212 C C . LEU B 1 57 ? -0.136 -8.078 -17.953 1 91.81 57 LEU B C 1
ATOM 2214 O O . LEU B 1 57 ? -0.396 -9.273 -17.797 1 91.81 57 LEU B O 1
ATOM 2218 N N . GLU B 1 58 ? -0.334 -7.43 -19.047 1 92.5 58 GLU B N 1
ATOM 2219 C CA . GLU B 1 58 ? -0.794 -8.141 -20.234 1 92.5 58 GLU B CA 1
ATOM 2220 C C . GLU B 1 58 ? 0.38 -8.703 -21.031 1 92.5 58 GLU B C 1
ATOM 2222 O O . GLU B 1 58 ? 1.386 -8.016 -21.234 1 92.5 58 GLU B O 1
ATOM 2227 N N . PRO B 1 59 ? 0.21 -9.883 -21.5 1 95.94 59 PRO B N 1
ATOM 2228 C CA . PRO B 1 59 ? 1.296 -10.461 -22.281 1 95.94 59 PRO B CA 1
ATOM 2229 C C . PRO B 1 59 ? 1.378 -9.883 -23.703 1 95.94 59 PRO B C 1
ATOM 2231 O O . PRO B 1 59 ? 0.397 -9.32 -24.203 1 95.94 59 PRO B O 1
ATOM 2234 N N . THR B 1 60 ? 2.605 -9.938 -24.25 1 96.38 60 THR B N 1
ATOM 2235 C CA . THR B 1 60 ? 2.793 -9.586 -25.656 1 96.38 60 THR B CA 1
ATOM 2236 C C . THR B 1 60 ? 2.254 -10.688 -26.562 1 96.38 60 THR B C 1
ATOM 2238 O O . THR B 1 60 ? 1.604 -10.406 -27.578 1 96.38 60 THR B O 1
ATOM 2241 N N . ASN B 1 61 ? 2.574 -11.906 -26.172 1 96.38 61 ASN B N 1
ATOM 2242 C CA . ASN B 1 61 ? 2.086 -13.094 -26.859 1 96.38 61 ASN B CA 1
ATOM 2243 C C . ASN B 1 61 ? 1.721 -14.203 -25.875 1 96.38 61 ASN B C 1
ATOM 2245 O O . ASN B 1 61 ? 2.16 -14.188 -24.734 1 96.38 61 ASN B O 1
ATOM 2249 N N . GLY B 1 62 ? 0.838 -15.07 -26.391 1 96.69 62 GLY B N 1
ATOM 2250 C CA . GLY B 1 62 ? 0.449 -16.203 -25.578 1 96.69 62 GLY B CA 1
ATOM 2251 C C . GLY B 1 62 ? -0.755 -15.922 -24.703 1 96.69 62 GLY B C 1
ATOM 2252 O O . GLY B 1 62 ? -1.46 -14.93 -24.906 1 96.69 62 GLY B O 1
ATOM 2253 N N . GLU B 1 63 ? -0.962 -16.938 -23.781 1 95.81 63 GLU B N 1
ATOM 2254 C CA . GLU B 1 63 ? -2.158 -16.75 -22.953 1 95.81 63 GLU B CA 1
ATOM 2255 C C . GLU B 1 63 ? -1.984 -17.359 -21.578 1 95.81 63 GLU B C 1
ATOM 2257 O O . GLU B 1 63 ? -1.122 -18.219 -21.375 1 95.81 63 GLU B O 1
ATOM 2262 N N . VAL B 1 64 ? -2.727 -16.828 -20.703 1 96.06 64 VAL B N 1
ATOM 2263 C CA . VAL B 1 64 ? -2.875 -17.344 -19.344 1 96.06 64 VAL B CA 1
ATOM 2264 C C . VAL B 1 64 ? -4.309 -17.828 -19.125 1 96.06 64 VAL B C 1
ATOM 2266 O O . VAL B 1 64 ? -5.262 -17.094 -19.391 1 96.06 64 VAL B O 1
ATOM 2269 N N . LEU B 1 65 ? -4.406 -19.109 -18.703 1 95.25 65 LEU B N 1
ATOM 2270 C CA . LEU B 1 65 ? -5.723 -19.672 -18.406 1 95.25 65 LEU B CA 1
ATOM 2271 C C . LEU B 1 65 ? -5.867 -19.969 -16.922 1 95.25 65 LEU B C 1
ATOM 2273 O O . LEU B 1 65 ? -4.949 -20.516 -16.312 1 95.25 65 LEU B O 1
ATOM 2277 N N . ILE B 1 66 ? -6.996 -19.562 -16.375 1 93.56 66 ILE B N 1
ATOM 2278 C CA . ILE B 1 66 ? -7.391 -19.953 -15.023 1 93.56 66 ILE B CA 1
ATOM 2279 C C . ILE B 1 66 ? -8.703 -20.734 -15.078 1 93.56 66 ILE B C 1
ATOM 2281 O O . ILE B 1 66 ? -9.703 -20.234 -15.602 1 93.56 66 ILE B O 1
ATOM 2285 N N . GLU B 1 67 ? -8.711 -21.922 -14.531 1 92.31 67 GLU B N 1
ATOM 2286 C CA . GLU B 1 67 ? -9.859 -22.812 -14.641 1 92.31 67 GLU B CA 1
ATOM 2287 C C . GLU B 1 67 ? -10.367 -22.891 -16.078 1 92.31 67 GLU B C 1
ATOM 2289 O O . GLU B 1 67 ? -11.562 -22.734 -16.328 1 92.31 67 GLU B O 1
ATOM 2294 N N . ARG B 1 68 ? -9.477 -22.891 -17.062 1 91 68 ARG B N 1
ATOM 2295 C CA . ARG B 1 68 ? -9.695 -23.109 -18.484 1 91 68 ARG B CA 1
ATOM 2296 C C . ARG B 1 68 ? -10.258 -21.859 -19.156 1 91 68 ARG B C 1
ATOM 2298 O O . ARG B 1 68 ? -10.641 -21.906 -20.328 1 91 68 ARG B O 1
ATOM 2305 N N . ASN B 1 69 ? -10.336 -20.797 -18.406 1 90.94 69 ASN B N 1
ATOM 2306 C CA . ASN B 1 69 ? -10.766 -19.531 -18.984 1 90.94 69 ASN B CA 1
ATOM 2307 C C . ASN B 1 69 ? -9.586 -18.578 -19.203 1 90.94 69 ASN B C 1
ATOM 2309 O O . ASN B 1 69 ? -8.734 -18.422 -18.328 1 90.94 69 ASN B O 1
ATOM 2313 N N . SER B 1 70 ? -9.594 -17.984 -20.391 1 91.31 70 SER B N 1
ATOM 2314 C CA . SER B 1 70 ? -8.508 -17.047 -20.688 1 91.31 70 SER B CA 1
ATOM 2315 C C . SER B 1 70 ? -8.609 -15.789 -19.844 1 91.31 70 SER B C 1
ATOM 2317 O O . SER B 1 70 ? -9.664 -15.148 -19.797 1 91.31 70 SER B O 1
ATOM 2319 N N . LEU B 1 71 ? -7.539 -15.367 -19.25 1 90.31 71 LEU B N 1
ATOM 2320 C CA . LEU B 1 71 ? -7.496 -14.188 -18.391 1 90.31 71 LEU B CA 1
ATOM 2321 C C . LEU B 1 71 ? -7.594 -12.914 -19.219 1 90.31 71 LEU B C 1
ATOM 2323 O O . LEU B 1 71 ? -8.195 -11.93 -18.781 1 90.31 71 LEU B O 1
ATOM 2327 N N . PHE B 1 72 ? -7.039 -12.891 -20.438 1 87.69 72 PHE B N 1
ATOM 2328 C CA . PHE B 1 72 ? -6.891 -11.633 -21.156 1 87.69 72 PHE B CA 1
ATOM 2329 C C . PHE B 1 72 ? -7.824 -11.578 -22.359 1 87.69 72 PHE B C 1
ATOM 2331 O O . PHE B 1 72 ? -7.926 -10.547 -23.031 1 87.69 72 PHE B O 1
ATOM 2338 N N . GLN B 1 73 ? -8.484 -12.602 -22.656 1 78.94 73 GLN B N 1
ATOM 2339 C CA . GLN B 1 73 ? -9.5 -12.578 -23.703 1 78.94 73 GLN B CA 1
ATOM 2340 C C . GLN B 1 73 ? -10.883 -12.336 -23.109 1 78.94 73 GLN B C 1
ATOM 2342 O O . GLN B 1 73 ? -11.891 -12.469 -23.812 1 78.94 73 GLN B O 1
ATOM 2347 N N . THR B 1 74 ? -10.906 -11.977 -21.891 1 76.44 74 THR B N 1
ATOM 2348 C CA . THR B 1 74 ? -12.164 -11.641 -21.219 1 76.44 74 THR B CA 1
ATOM 2349 C C . THR B 1 74 ? -12.289 -10.133 -21.031 1 76.44 74 THR B C 1
ATOM 2351 O O . THR B 1 74 ? -11.344 -9.391 -21.312 1 76.44 74 THR B O 1
ATOM 2354 N N . ASP B 1 75 ? -13.484 -9.727 -20.625 1 80.5 75 ASP B N 1
ATOM 2355 C CA . ASP B 1 75 ? -13.68 -8.297 -20.375 1 80.5 75 ASP B CA 1
ATOM 2356 C C . ASP B 1 75 ? -13.016 -7.871 -19.078 1 80.5 75 ASP B C 1
ATOM 2358 O O . ASP B 1 75 ? -12.602 -8.711 -18.281 1 80.5 75 ASP B O 1
ATOM 2362 N N . ASP B 1 76 ? -12.766 -6.605 -18.969 1 79.94 76 ASP B N 1
ATOM 2363 C CA . ASP B 1 76 ? -12.062 -6 -17.844 1 79.94 76 ASP B CA 1
ATOM 2364 C C . ASP B 1 76 ? -12.711 -6.379 -16.516 1 79.94 76 ASP B C 1
ATOM 2366 O O . ASP B 1 76 ? -12.023 -6.594 -15.516 1 79.94 76 ASP B O 1
ATOM 2370 N N . GLU B 1 77 ? -13.922 -6.539 -16.594 1 80.81 77 GLU B N 1
ATOM 2371 C CA . GLU B 1 77 ? -14.648 -6.883 -15.375 1 80.81 77 GLU B CA 1
ATOM 2372 C C . GLU B 1 77 ? -14.336 -8.305 -14.922 1 80.81 77 GLU B C 1
ATOM 2374 O O . GLU B 1 77 ? -14.125 -8.555 -13.734 1 80.81 77 GLU B O 1
ATOM 2379 N N . LYS B 1 78 ? -14.297 -9.195 -15.875 1 83.56 78 LYS B N 1
ATOM 2380 C CA . LYS B 1 78 ? -13.984 -10.586 -15.555 1 83.56 78 LYS B CA 1
ATOM 2381 C C . LYS B 1 78 ? -12.539 -10.727 -15.07 1 83.56 78 LYS B C 1
ATOM 2383 O O . LYS B 1 78 ? -12.266 -11.492 -14.148 1 83.56 78 LYS B O 1
ATOM 2388 N N . ARG B 1 79 ? -11.625 -10.023 -15.641 1 87.31 79 ARG B N 1
ATOM 2389 C CA . ARG B 1 79 ? -10.227 -10.047 -15.211 1 87.31 79 ARG B CA 1
ATOM 2390 C C . ARG B 1 79 ? -10.094 -9.555 -13.773 1 87.31 79 ARG B C 1
ATOM 2392 O O . ARG B 1 79 ? -9.344 -10.125 -12.984 1 87.31 79 ARG B O 1
ATOM 2399 N N . SER B 1 80 ? -10.875 -8.539 -13.516 1 86.12 80 SER B N 1
ATOM 2400 C CA . SER B 1 80 ? -10.883 -8.008 -12.156 1 86.12 80 SER B CA 1
ATOM 2401 C C . SER B 1 80 ? -11.422 -9.031 -11.164 1 86.12 80 SER B C 1
ATOM 2403 O O . SER B 1 80 ? -10.906 -9.156 -10.047 1 86.12 80 SER B O 1
ATOM 2405 N N . HIS B 1 81 ? -12.383 -9.68 -11.641 1 87.38 81 HIS B N 1
ATOM 2406 C CA . HIS B 1 81 ? -12.945 -10.734 -10.805 1 87.38 81 HIS B CA 1
ATOM 2407 C C . HIS B 1 81 ? -11.914 -11.812 -10.508 1 87.38 81 HIS B C 1
ATOM 2409 O O . HIS B 1 81 ? -11.742 -12.211 -9.352 1 87.38 81 HIS B O 1
ATOM 2415 N N . TYR B 1 82 ? -11.203 -12.195 -11.516 1 88.12 82 TYR B N 1
ATOM 2416 C CA . TYR B 1 82 ? -10.188 -13.219 -11.32 1 88.12 82 TYR B CA 1
ATOM 2417 C C . TYR B 1 82 ? -9.102 -12.742 -10.359 1 88.12 82 TYR B C 1
ATOM 2419 O O . TYR B 1 82 ? -8.742 -13.453 -9.422 1 88.12 82 TYR B O 1
ATOM 2427 N N . ARG B 1 83 ? -8.711 -11.586 -10.523 1 89.62 83 ARG B N 1
ATOM 2428 C CA . ARG B 1 83 ? -7.637 -11.016 -9.719 1 89.62 83 ARG B CA 1
ATOM 2429 C C . ARG B 1 83 ? -8.062 -10.875 -8.266 1 89.62 83 ARG B C 1
ATOM 2431 O O . ARG B 1 83 ? -7.254 -11.086 -7.352 1 89.62 83 ARG B O 1
ATOM 2438 N N . ASN B 1 84 ? -9.273 -10.617 -8.031 1 90.56 84 ASN B N 1
ATOM 2439 C CA . ASN B 1 84 ? -9.727 -10.297 -6.68 1 90.56 84 ASN B CA 1
ATOM 2440 C C . ASN B 1 84 ? -10.312 -11.523 -5.984 1 90.56 84 ASN B C 1
ATOM 2442 O O . ASN B 1 84 ? -10.367 -11.578 -4.754 1 90.56 84 ASN B O 1
ATOM 2446 N N . SER B 1 85 ? -10.711 -12.539 -6.777 1 90.81 85 SER B N 1
ATOM 2447 C CA . SER B 1 85 ? -11.453 -13.641 -6.168 1 90.81 85 SER B CA 1
ATOM 2448 C C . SER B 1 85 ? -10.672 -14.945 -6.266 1 90.81 85 SER B C 1
ATOM 2450 O O . SER B 1 85 ? -10.703 -15.766 -5.34 1 90.81 85 SER B O 1
ATOM 2452 N N . LEU B 1 86 ? -9.992 -15.117 -7.348 1 93.38 86 LEU B N 1
ATOM 2453 C CA . LEU B 1 86 ? -9.383 -16.422 -7.57 1 93.38 86 LEU B CA 1
ATOM 2454 C C . LEU B 1 86 ? -7.898 -16.391 -7.219 1 93.38 86 LEU B C 1
ATOM 2456 O O . LEU B 1 86 ? -7.309 -17.438 -6.914 1 93.38 86 LEU B O 1
ATOM 2460 N N . ILE B 1 87 ? -7.363 -15.234 -7.281 1 95.19 87 ILE B N 1
ATOM 2461 C CA . ILE B 1 87 ? -5.922 -15.117 -7.086 1 95.19 87 ILE B CA 1
ATOM 2462 C C . ILE B 1 87 ? -5.637 -14.281 -5.84 1 95.19 87 ILE B C 1
ATOM 2464 O O . ILE B 1 87 ? -6.137 -13.164 -5.707 1 95.19 87 ILE B O 1
ATOM 2468 N N . GLY B 1 88 ? -4.969 -14.867 -4.871 1 96.25 88 GLY B N 1
ATOM 2469 C CA . GLY B 1 88 ? -4.297 -14.102 -3.838 1 96.25 88 GLY B CA 1
ATOM 2470 C C . GLY B 1 88 ? -2.877 -13.711 -4.211 1 96.25 88 GLY B C 1
ATOM 2471 O O . GLY B 1 88 ? -2.135 -14.516 -4.777 1 96.25 88 GLY B O 1
ATOM 2472 N N . TYR B 1 89 ? -2.561 -12.477 -3.939 1 93.94 89 TYR B N 1
ATOM 2473 C CA . TYR B 1 89 ? -1.259 -11.984 -4.379 1 93.94 89 TYR B CA 1
ATOM 2474 C C . TYR B 1 89 ? -0.522 -11.305 -3.232 1 93.94 89 TYR B C 1
ATOM 2476 O O . TYR B 1 89 ? -1.081 -10.438 -2.557 1 93.94 89 TYR B O 1
ATOM 2484 N N . VAL B 1 90 ? 0.717 -11.734 -3.029 1 94.12 90 VAL B N 1
ATOM 2485 C CA . VAL B 1 90 ? 1.613 -11.117 -2.055 1 94.12 90 VAL B CA 1
ATOM 2486 C C . VAL B 1 90 ? 2.84 -10.555 -2.768 1 94.12 90 VAL B C 1
ATOM 2488 O O . VAL B 1 90 ? 3.707 -11.305 -3.219 1 94.12 90 VAL B O 1
ATOM 2491 N N . PRO B 1 91 ? 2.941 -9.234 -2.828 1 89.44 91 PRO B N 1
ATOM 2492 C CA . PRO B 1 91 ? 4.082 -8.602 -3.496 1 89.44 91 PRO B CA 1
ATOM 2493 C C . PRO B 1 91 ? 5.344 -8.602 -2.637 1 89.44 91 PRO B C 1
ATOM 2495 O O . PRO B 1 91 ? 5.27 -8.828 -1.425 1 89.44 91 PRO B O 1
ATOM 2498 N N . GLN B 1 92 ? 6.406 -8.375 -3.396 1 82.62 92 GLN B N 1
ATOM 2499 C CA . GLN B 1 92 ? 7.684 -8.266 -2.697 1 82.62 92 GLN B CA 1
ATOM 2500 C C . GLN B 1 92 ? 7.711 -7.035 -1.793 1 82.62 92 GLN B C 1
ATOM 2502 O O . GLN B 1 92 ? 8.133 -7.117 -0.637 1 82.62 92 GLN B O 1
ATOM 2507 N N . SER B 1 93 ? 7.273 -5.984 -2.334 1 76.06 93 SER B N 1
ATOM 2508 C CA . SER B 1 93 ? 7.203 -4.762 -1.538 1 76.06 93 SER B CA 1
ATOM 2509 C C . SER B 1 93 ? 5.93 -4.727 -0.696 1 76.06 93 SER B C 1
ATOM 2511 O O . SER B 1 93 ? 4.945 -5.395 -1.02 1 76.06 93 SER B O 1
ATOM 2513 N N . LEU B 1 94 ? 5.895 -4.168 0.521 1 64.81 94 LEU B N 1
ATOM 2514 C CA . LEU B 1 94 ? 4.891 -4.285 1.573 1 64.81 94 LEU B CA 1
ATOM 2515 C C . LEU B 1 94 ? 3.525 -3.822 1.078 1 64.81 94 LEU B C 1
ATOM 2517 O O . LEU B 1 94 ? 2.514 -4.484 1.324 1 64.81 94 LEU B O 1
ATOM 2521 N N . GLY B 1 95 ? 3.41 -2.918 0.288 1 84.31 95 GLY B N 1
ATOM 2522 C CA . GLY B 1 95 ? 2.17 -2.477 -0.332 1 84.31 95 GLY B CA 1
ATOM 2523 C C . GLY B 1 95 ? 1.056 -2.234 0.668 1 84.31 95 GLY B C 1
ATOM 2524 O O . GLY B 1 95 ? -0.125 -2.332 0.327 1 84.31 95 GLY B O 1
ATOM 2525 N N . THR B 1 96 ? 1.244 -2.082 1.953 1 91.81 96 THR B N 1
ATOM 2526 C CA . THR B 1 96 ? 0.215 -1.753 2.932 1 91.81 96 THR B CA 1
ATOM 2527 C C . THR B 1 96 ? -0.17 -0.279 2.838 1 91.81 96 THR B C 1
ATOM 2529 O O . THR B 1 96 ? 0.646 0.558 2.447 1 91.81 96 THR B O 1
ATOM 2532 N N . VAL B 1 97 ? -1.336 -0.045 3.186 1 92.56 97 VAL B N 1
ATOM 2533 C CA . VAL B 1 97 ? -1.819 1.33 3.248 1 92.56 97 VAL B CA 1
ATOM 2534 C C . VAL B 1 97 ? -1.583 1.897 4.648 1 92.56 97 VAL B C 1
ATOM 2536 O O . VAL B 1 97 ? -2.201 1.453 5.617 1 92.56 97 VAL B O 1
ATOM 2539 N N . PRO B 1 98 ? -0.771 2.898 4.828 1 88.19 98 PRO B N 1
ATOM 2540 C CA . PRO B 1 98 ? -0.282 3.332 6.141 1 88.19 98 PRO B CA 1
ATOM 2541 C C . PRO B 1 98 ? -1.392 3.893 7.027 1 88.19 98 PRO B C 1
ATOM 2543 O O . PRO B 1 98 ? -1.317 3.787 8.25 1 88.19 98 PRO B O 1
ATOM 2546 N N . ASN B 1 99 ? -2.42 4.531 6.559 1 88.56 99 ASN B N 1
ATOM 2547 C CA . ASN B 1 99 ? -3.436 5.164 7.395 1 88.56 99 ASN B CA 1
ATOM 2548 C C . ASN B 1 99 ? -4.613 4.227 7.648 1 88.56 99 ASN B C 1
ATOM 2550 O O . ASN B 1 99 ? -5.664 4.66 8.125 1 88.56 99 ASN B O 1
ATOM 2554 N N . LEU B 1 100 ? -4.359 2.982 7.324 1 92.44 100 LEU B N 1
ATOM 2555 C CA . LEU B 1 100 ? -5.324 1.94 7.656 1 92.44 100 LEU B CA 1
ATOM 2556 C C . LEU B 1 100 ? -4.777 1.016 8.742 1 92.44 100 LEU B C 1
ATOM 2558 O O . LEU B 1 100 ? -3.58 0.718 8.758 1 92.44 100 LEU B O 1
ATOM 2562 N N . SER B 1 101 ? -5.676 0.582 9.625 1 94.5 101 SER B N 1
ATOM 2563 C CA . SER B 1 101 ? -5.281 -0.425 10.609 1 94.5 101 SER B CA 1
ATOM 2564 C C . SER B 1 101 ? -4.906 -1.739 9.93 1 94.5 101 SER B C 1
ATOM 2566 O O . SER B 1 101 ? -5.164 -1.926 8.742 1 94.5 101 SER B O 1
ATOM 2568 N N . VAL B 1 102 ? -4.297 -2.59 10.711 1 97.12 102 VAL B N 1
ATOM 2569 C CA . VAL B 1 102 ? -3.986 -3.934 10.234 1 97.12 102 VAL B CA 1
ATOM 2570 C C . VAL B 1 102 ? -5.262 -4.617 9.75 1 97.12 102 VAL B C 1
ATOM 2572 O O . VAL B 1 102 ? -5.297 -5.164 8.641 1 97.12 102 VAL B O 1
ATOM 2575 N N . LEU B 1 103 ? -6.285 -4.547 10.523 1 97.62 103 LEU B N 1
ATOM 2576 C CA . LEU B 1 103 ? -7.566 -5.152 10.172 1 97.62 103 LEU B CA 1
ATOM 2577 C C . LEU B 1 103 ? -8.094 -4.578 8.859 1 97.62 103 LEU B C 1
ATOM 2579 O O . LEU B 1 103 ? -8.547 -5.324 7.988 1 97.62 103 LEU B O 1
ATOM 2583 N N . ASP B 1 104 ? -8.008 -3.299 8.695 1 96 104 ASP B N 1
ATOM 2584 C CA . ASP B 1 104 ? -8.539 -2.633 7.504 1 96 104 ASP B CA 1
ATOM 2585 C C . ASP B 1 104 ? -7.684 -2.947 6.277 1 96 104 ASP B C 1
ATOM 2587 O O . ASP B 1 104 ? -8.203 -3.049 5.164 1 96 104 ASP B O 1
ATOM 2591 N N . ASN B 1 105 ? -6.438 -3.09 6.465 1 96.5 105 ASN B N 1
ATOM 2592 C CA . ASN B 1 105 ? -5.578 -3.523 5.367 1 96.5 105 ASN B CA 1
ATOM 2593 C C . ASN B 1 105 ? -5.973 -4.906 4.859 1 96.5 105 ASN B C 1
ATOM 2595 O O . ASN B 1 105 ? -6.023 -5.137 3.65 1 96.5 105 ASN B O 1
ATOM 2599 N N . VAL B 1 106 ? -6.301 -5.754 5.754 1 97.44 106 VAL B N 1
ATOM 2600 C CA . VAL B 1 106 ? -6.609 -7.137 5.418 1 97.44 106 VAL B CA 1
ATOM 2601 C C . VAL B 1 106 ? -7.949 -7.203 4.684 1 97.44 106 VAL B C 1
ATOM 2603 O O . VAL B 1 106 ? -8.117 -8 3.758 1 97.44 106 VAL B O 1
ATOM 2606 N N . ARG B 1 107 ? -8.844 -6.398 5.02 1 95.75 107 ARG B N 1
ATOM 2607 C CA . ARG B 1 107 ? -10.18 -6.578 4.473 1 95.75 107 ARG B CA 1
ATOM 2608 C C . ARG B 1 107 ? -10.336 -5.844 3.145 1 95.75 107 ARG B C 1
ATOM 2610 O O . ARG B 1 107 ? -11.383 -5.918 2.504 1 95.75 107 ARG B O 1
ATOM 2617 N N . LEU B 1 108 ? -9.344 -5.207 2.623 1 95.38 108 LEU B N 1
ATOM 2618 C CA . LEU B 1 108 ? -9.383 -4.379 1.423 1 95.38 108 LEU B CA 1
ATOM 2619 C C . LEU B 1 108 ? -9.984 -5.152 0.251 1 95.38 108 LEU B C 1
ATOM 2621 O O . LEU B 1 108 ? -10.883 -4.656 -0.428 1 95.38 108 LEU B O 1
ATOM 2625 N N . PRO B 1 109 ? -9.555 -6.406 -0.044 1 94.81 109 PRO B N 1
ATOM 2626 C CA . PRO B 1 109 ? -10.062 -7.113 -1.224 1 94.81 109 PRO B CA 1
ATOM 2627 C C . PRO B 1 109 ? -11.57 -7.32 -1.184 1 94.81 109 PRO B C 1
ATOM 2629 O O . PRO B 1 109 ? -12.219 -7.414 -2.232 1 94.81 109 PRO B O 1
ATOM 2632 N N . TYR B 1 110 ? -12.148 -7.344 -0.004 1 94.69 110 TYR B N 1
ATOM 2633 C CA . TYR B 1 110 ? -13.578 -7.586 0.177 1 94.69 110 TYR B CA 1
ATOM 2634 C C . TYR B 1 110 ? -14.406 -6.535 -0.557 1 94.69 110 TYR B C 1
ATOM 2636 O O . TYR B 1 110 ? -15.484 -6.836 -1.073 1 94.69 110 TYR B O 1
ATOM 2644 N N . PHE B 1 111 ? -13.875 -5.324 -0.695 1 92.56 111 PHE B N 1
ATOM 2645 C CA . PHE B 1 111 ? -14.664 -4.18 -1.136 1 92.56 111 PHE B CA 1
ATOM 2646 C C . PHE B 1 111 ? -14.711 -4.113 -2.658 1 92.56 111 PHE B C 1
ATOM 2648 O O . PHE B 1 111 ? -15.484 -3.338 -3.225 1 92.56 111 PHE B O 1
ATOM 2655 N N . PHE B 1 112 ? -13.953 -4.938 -3.324 1 90.5 112 PHE B N 1
ATOM 2656 C CA . PHE B 1 112 ? -13.875 -4.844 -4.777 1 90.5 112 PHE B CA 1
ATOM 2657 C C . PHE B 1 112 ? -14.562 -6.035 -5.438 1 90.5 112 PHE B C 1
ATOM 2659 O O . PHE B 1 112 ? -14.477 -6.215 -6.652 1 90.5 112 PHE B O 1
ATOM 2666 N N . GLU B 1 113 ? -15.094 -6.836 -4.613 1 81.81 113 GLU B N 1
ATOM 2667 C CA . GLU B 1 113 ? -15.906 -7.953 -5.078 1 81.81 113 GLU B CA 1
ATOM 2668 C C . GLU B 1 113 ? -17.188 -8.078 -4.258 1 81.81 113 GLU B C 1
ATOM 2670 O O . GLU B 1 113 ? -17.188 -7.828 -3.051 1 81.81 113 GLU B O 1
ATOM 2675 N N . LYS B 1 114 ? -18.344 -8.242 -4.984 1 78.75 114 LYS B N 1
ATOM 2676 C CA . LYS B 1 114 ? -19.562 -8.508 -4.238 1 78.75 114 LYS B CA 1
ATOM 2677 C C . LYS B 1 114 ? -19.469 -9.812 -3.457 1 78.75 114 LYS B C 1
ATOM 2679 O O . LYS B 1 114 ? -19.25 -10.875 -4.039 1 78.75 114 LYS B O 1
ATOM 2684 N N . ARG B 1 115 ? -19.453 -9.75 -2.217 1 81.62 115 ARG B N 1
ATOM 2685 C CA . ARG B 1 115 ? -19.359 -10.945 -1.385 1 81.62 115 ARG B CA 1
ATOM 2686 C C . ARG B 1 115 ? -20.359 -10.898 -0.242 1 81.62 115 ARG B C 1
ATOM 2688 O O . ARG B 1 115 ? -20.719 -9.82 0.234 1 81.62 115 ARG B O 1
ATOM 2695 N N . ASP B 1 116 ? -20.75 -12.133 0.045 1 84 116 ASP B N 1
ATOM 2696 C CA . ASP B 1 116 ? -21.594 -12.266 1.223 1 84 116 ASP B CA 1
ATOM 2697 C C . ASP B 1 116 ? -20.766 -12.445 2.488 1 84 116 ASP B C 1
ATOM 2699 O O . ASP B 1 116 ? -19.562 -12.727 2.412 1 84 116 ASP B O 1
ATOM 2703 N N . GLY B 1 117 ? -21.297 -12.016 3.553 1 87.19 117 GLY B N 1
ATOM 2704 C CA . GLY B 1 117 ? -20.609 -12.25 4.82 1 87.19 117 GLY B CA 1
ATOM 2705 C C . GLY B 1 117 ? -20.078 -10.977 5.449 1 87.19 117 GLY B C 1
ATOM 2706 O O . GLY B 1 117 ? -20.312 -9.875 4.941 1 87.19 117 GLY B O 1
ATOM 2707 N N . ASP B 1 118 ? -19.406 -11.195 6.57 1 92.62 118 ASP B N 1
ATOM 2708 C CA . ASP B 1 118 ? -18.859 -10.102 7.367 1 92.62 118 ASP B CA 1
ATOM 2709 C C . ASP B 1 118 ? -17.344 -9.984 7.164 1 92.62 118 ASP B C 1
ATOM 2711 O O . ASP B 1 118 ? -16.594 -10.852 7.602 1 92.62 118 ASP B O 1
ATOM 2715 N N . ALA B 1 119 ? -16.953 -8.938 6.469 1 94.31 119 ALA B N 1
ATOM 2716 C CA . ALA B 1 119 ? -15.547 -8.703 6.164 1 94.31 119 ALA B CA 1
ATOM 2717 C C . ALA B 1 119 ? -14.711 -8.664 7.438 1 94.31 119 ALA B C 1
ATOM 2719 O O . ALA B 1 119 ? -13.578 -9.156 7.465 1 94.31 119 ALA B O 1
ATOM 2720 N N . VAL B 1 120 ? -15.289 -8.102 8.484 1 95.75 120 VAL B N 1
ATOM 2721 C CA . VAL B 1 120 ? -14.562 -7.965 9.742 1 95.75 120 VAL B CA 1
ATOM 2722 C C . VAL B 1 120 ? -14.359 -9.344 10.367 1 95.75 120 VAL B C 1
ATOM 2724 O O . VAL B 1 120 ? -13.258 -9.664 10.828 1 95.75 120 VAL B O 1
ATOM 2727 N N . GLU B 1 121 ? -15.352 -10.133 10.367 1 97 121 GLU B N 1
ATOM 2728 C CA . GLU B 1 121 ? -15.258 -11.477 10.938 1 97 121 GLU B CA 1
ATOM 2729 C C . GLU B 1 121 ? -14.227 -12.32 10.195 1 97 121 GLU B C 1
ATOM 2731 O O . GLU B 1 121 ? -13.391 -12.977 10.82 1 97 121 GLU B O 1
ATOM 2736 N N . ARG B 1 122 ? -14.289 -12.305 8.938 1 96.44 122 ARG B N 1
ATOM 2737 C CA . ARG B 1 122 ? -13.344 -13.078 8.141 1 96.44 122 ARG B CA 1
ATOM 2738 C C . ARG B 1 122 ? -11.914 -12.594 8.344 1 96.44 122 ARG B C 1
ATOM 2740 O O . ARG B 1 122 ? -11.008 -13.398 8.555 1 96.44 122 ARG B O 1
ATOM 2747 N N . ALA B 1 123 ? -11.734 -11.289 8.273 1 97.88 123 ALA B N 1
ATOM 2748 C CA . ALA B 1 123 ? -10.406 -10.719 8.484 1 97.88 123 ALA B CA 1
ATOM 2749 C C . ALA B 1 123 ? -9.859 -11.094 9.859 1 97.88 123 ALA B C 1
ATOM 2751 O O . ALA B 1 123 ? -8.672 -11.398 10 1 97.88 123 ALA B O 1
ATOM 2752 N N . THR B 1 124 ? -10.719 -11.055 10.82 1 98.12 124 THR B N 1
ATOM 2753 C CA . THR B 1 124 ? -10.336 -11.43 12.172 1 98.12 124 THR B CA 1
ATOM 2754 C C . THR B 1 124 ? -9.875 -12.883 12.227 1 98.12 124 THR B C 1
ATOM 2756 O O . THR B 1 124 ? -8.844 -13.188 12.836 1 98.12 124 THR B O 1
ATOM 2759 N N . MET B 1 125 ? -10.625 -13.719 11.57 1 97.25 125 MET B N 1
ATOM 2760 C CA . MET B 1 125 ? -10.266 -15.133 11.508 1 97.25 125 MET B CA 1
ATOM 2761 C C . MET B 1 125 ? -8.914 -15.328 10.828 1 97.25 125 MET B C 1
ATOM 2763 O O . MET B 1 125 ? -8.086 -16.125 11.289 1 97.25 125 MET B O 1
ATOM 2767 N N . LEU B 1 126 ? -8.656 -14.625 9.797 1 97.75 126 LEU B N 1
ATOM 2768 C CA . LEU B 1 126 ? -7.402 -14.742 9.062 1 97.75 126 LEU B CA 1
ATOM 2769 C C . LEU B 1 126 ? -6.23 -14.242 9.906 1 97.75 126 LEU B C 1
ATOM 2771 O O . LEU B 1 126 ? -5.164 -14.859 9.922 1 97.75 126 LEU B O 1
ATOM 2775 N N . LEU B 1 127 ? -6.453 -13.141 10.586 1 98.31 127 LEU B N 1
ATOM 2776 C CA . LEU B 1 127 ? -5.402 -12.617 11.453 1 98.31 127 LEU B CA 1
ATOM 2777 C C . LEU B 1 127 ? -5.086 -13.594 12.578 1 98.31 127 LEU B C 1
ATOM 2779 O O . LEU B 1 127 ? -3.93 -13.734 12.977 1 98.31 127 LEU B O 1
ATOM 2783 N N . ASP B 1 128 ? -6.09 -14.219 13.062 1 97.62 128 ASP B N 1
ATOM 2784 C CA . ASP B 1 128 ? -5.891 -15.258 14.062 1 97.62 128 ASP B CA 1
ATOM 2785 C C . ASP B 1 128 ? -5.078 -16.422 13.492 1 97.62 128 ASP B C 1
ATOM 2787 O O . ASP B 1 128 ? -4.129 -16.891 14.125 1 97.62 128 ASP B O 1
ATOM 2791 N N . MET B 1 129 ? -5.41 -16.844 12.336 1 94.94 129 MET B N 1
ATOM 2792 C CA . MET B 1 129 ? -4.68 -17.906 11.656 1 94.94 129 MET B CA 1
ATOM 2793 C C . MET B 1 129 ? -3.213 -17.531 11.484 1 94.94 129 MET B C 1
ATOM 2795 O O . MET B 1 129 ? -2.338 -18.406 11.547 1 94.94 129 MET B O 1
ATOM 2799 N N . MET B 1 130 ? -2.945 -16.25 11.273 1 96.19 130 MET B N 1
ATOM 2800 C CA . MET B 1 130 ? -1.582 -15.766 11.078 1 96.19 130 MET B CA 1
ATOM 2801 C C . MET B 1 130 ? -0.871 -15.578 12.414 1 96.19 130 MET B C 1
ATOM 2803 O O . MET B 1 130 ? 0.33 -15.305 12.453 1 96.19 130 MET B O 1
ATOM 2807 N N . GLY B 1 131 ? -1.592 -15.633 13.523 1 95.5 131 GLY B N 1
ATOM 2808 C CA . GLY B 1 131 ? -1.008 -15.461 14.844 1 95.5 131 GLY B CA 1
ATOM 2809 C C . GLY B 1 131 ? -0.778 -14.008 15.211 1 95.5 131 GLY B C 1
ATOM 2810 O O . GLY B 1 131 ? 0.086 -13.695 16.031 1 95.5 131 GLY B O 1
ATOM 2811 N N . ILE B 1 132 ? -1.5 -13.102 14.547 1 97.38 132 ILE B N 1
ATOM 2812 C CA . ILE B 1 132 ? -1.234 -11.695 14.828 1 97.38 132 ILE B CA 1
ATOM 2813 C C . ILE B 1 132 ? -2.549 -10.961 15.094 1 97.38 132 ILE B C 1
ATOM 2815 O O . ILE B 1 132 ? -2.67 -9.766 14.82 1 97.38 132 ILE B O 1
ATOM 2819 N N . LEU B 1 133 ? -3.6 -11.688 15.562 1 98 133 LEU B N 1
ATOM 2820 C CA . LEU B 1 133 ? -4.891 -11.086 15.875 1 98 133 LEU B CA 1
ATOM 2821 C C . LEU B 1 133 ? -4.734 -9.953 16.891 1 98 133 LEU B C 1
ATOM 2823 O O . LEU B 1 133 ? -5.457 -8.961 16.812 1 98 133 LEU B O 1
ATOM 2827 N N . HIS B 1 134 ? -3.795 -10.047 17.766 1 97.56 134 HIS B N 1
ATOM 2828 C CA . HIS B 1 134 ? -3.574 -9.047 18.812 1 97.56 134 HIS B CA 1
ATOM 2829 C C . HIS B 1 134 ? -3.135 -7.715 18.219 1 97.56 134 HIS B C 1
ATOM 2831 O O . HIS B 1 134 ? -3.176 -6.688 18.891 1 97.56 134 HIS B O 1
ATOM 2837 N N . LEU B 1 135 ? -2.725 -7.656 16.953 1 97.44 135 LEU B N 1
ATOM 2838 C CA . LEU B 1 135 ? -2.234 -6.449 16.297 1 97.44 135 LEU B CA 1
ATOM 2839 C C . LEU B 1 135 ? -3.314 -5.836 15.414 1 97.44 135 LEU B C 1
ATOM 2841 O O . LEU B 1 135 ? -3.055 -4.871 14.688 1 97.44 135 LEU B O 1
ATOM 2845 N N . LYS B 1 136 ? -4.516 -6.336 15.469 1 97.38 136 LYS B N 1
ATOM 2846 C CA . LYS B 1 136 ? -5.555 -6.004 14.5 1 97.38 136 LYS B CA 1
ATOM 2847 C C . LYS B 1 136 ? -5.824 -4.504 14.469 1 97.38 136 LYS B C 1
ATOM 2849 O O . LYS B 1 136 ? -6.168 -3.949 13.422 1 97.38 136 LYS B O 1
ATOM 2854 N N . ASP B 1 137 ? -5.645 -3.795 15.578 1 94.56 137 ASP B N 1
ATOM 2855 C CA . ASP B 1 137 ? -5.98 -2.377 15.656 1 94.56 137 ASP B CA 1
ATOM 2856 C C . ASP B 1 137 ? -4.746 -1.507 15.438 1 94.56 137 ASP B C 1
ATOM 2858 O O . ASP B 1 137 ? -4.852 -0.282 15.352 1 94.56 137 ASP B O 1
ATOM 2862 N N . ASP B 1 138 ? -3.6 -2.102 15.305 1 94.62 138 ASP B N 1
ATOM 2863 C CA . ASP B 1 138 ? -2.361 -1.36 15.086 1 94.62 138 ASP B CA 1
ATOM 2864 C C . ASP B 1 138 ? -2.248 -0.899 13.633 1 94.62 138 ASP B C 1
ATOM 2866 O O . ASP B 1 138 ? -3.062 -1.282 12.789 1 94.62 138 ASP B O 1
ATOM 2870 N N . PHE B 1 139 ? -1.257 -0.032 13.469 1 93.5 139 PHE B N 1
ATOM 2871 C CA . PHE B 1 139 ? -0.896 0.392 12.125 1 93.5 139 PHE B CA 1
ATOM 2872 C C . PHE B 1 139 ? 0.379 -0.301 11.656 1 93.5 139 PHE B C 1
ATOM 2874 O O . PHE B 1 139 ? 1.21 -0.696 12.477 1 93.5 139 PHE B O 1
ATOM 2881 N N . CYS B 1 140 ? 0.483 -0.41 10.328 1 91.69 140 CYS B N 1
ATOM 2882 C CA . CYS B 1 140 ? 1.498 -1.286 9.758 1 91.69 140 CYS B CA 1
ATOM 2883 C C . CYS B 1 140 ? 2.896 -0.731 10 1 91.69 140 CYS B C 1
ATOM 2885 O O . CYS B 1 140 ? 3.875 -1.479 9.992 1 91.69 140 CYS B O 1
ATOM 2887 N N . ASN B 1 141 ? 3.014 0.54 10.219 1 87.12 141 ASN B N 1
ATOM 2888 C CA . ASN B 1 141 ? 4.324 1.138 10.445 1 87.12 141 ASN B CA 1
ATOM 2889 C C . ASN B 1 141 ? 4.922 0.698 11.781 1 87.12 141 ASN B C 1
ATOM 2891 O O . ASN B 1 141 ? 6.109 0.913 12.031 1 87.12 141 ASN B O 1
ATOM 2895 N N . LYS B 1 142 ? 4.184 0.064 12.633 1 88.12 142 LYS B N 1
ATOM 2896 C CA . LYS B 1 142 ? 4.633 -0.396 13.945 1 88.12 142 LYS B CA 1
ATOM 2897 C C . LYS B 1 142 ? 5.016 -1.873 13.906 1 88.12 142 LYS B C 1
ATOM 2899 O O . LYS B 1 142 ? 5.461 -2.43 14.914 1 88.12 142 LYS B O 1
ATOM 2904 N N . LEU B 1 143 ? 4.918 -2.48 12.812 1 92.06 143 LEU B N 1
ATOM 2905 C CA . LEU B 1 143 ? 5.055 -3.93 12.727 1 92.06 143 LEU B CA 1
ATOM 2906 C C . LEU B 1 143 ? 6.457 -4.316 12.266 1 92.06 143 LEU B C 1
ATOM 2908 O O . LEU B 1 143 ? 7.098 -3.57 11.516 1 92.06 143 LEU B O 1
ATOM 2912 N N . SER B 1 144 ? 6.859 -5.488 12.695 1 91.44 144 SER B N 1
ATOM 2913 C CA . SER B 1 144 ? 8.086 -6.074 12.172 1 91.44 144 SER B CA 1
ATOM 2914 C C . SER B 1 144 ? 7.895 -6.582 10.75 1 91.44 144 SER B C 1
ATOM 2916 O O . SER B 1 144 ? 6.762 -6.672 10.266 1 91.44 144 SER B O 1
ATOM 2918 N N . GLY B 1 145 ? 9.023 -6.891 10.094 1 89.81 145 GLY B N 1
ATOM 2919 C CA . GLY B 1 145 ? 8.945 -7.453 8.758 1 89.81 145 GLY B CA 1
ATOM 2920 C C . GLY B 1 145 ? 8.102 -8.711 8.68 1 89.81 145 GLY B C 1
ATOM 2921 O O . GLY B 1 145 ? 7.297 -8.875 7.762 1 89.81 145 GLY B O 1
ATOM 2922 N N . GLY B 1 146 ? 8.328 -9.594 9.625 1 91.62 146 GLY B N 1
ATOM 2923 C CA . GLY B 1 146 ? 7.559 -10.828 9.68 1 91.62 146 GLY B CA 1
ATOM 2924 C C . GLY B 1 146 ? 6.074 -10.594 9.891 1 91.62 146 GLY B C 1
ATOM 2925 O O . GLY B 1 146 ? 5.242 -11.266 9.281 1 91.62 146 GLY B O 1
ATOM 2926 N N . GLU B 1 147 ? 5.766 -9.648 10.789 1 94.69 147 GLU B N 1
ATOM 2927 C CA . GLU B 1 147 ? 4.371 -9.297 11.039 1 94.69 147 GLU B CA 1
ATOM 2928 C C . GLU B 1 147 ? 3.719 -8.695 9.797 1 94.69 147 GLU B C 1
ATOM 2930 O O . GLU B 1 147 ? 2.57 -9.008 9.484 1 94.69 147 GLU B O 1
ATOM 2935 N N . LEU B 1 148 ? 4.48 -7.891 9.133 1 94.19 148 LEU B N 1
ATOM 2936 C CA . LEU B 1 148 ? 3.979 -7.277 7.906 1 94.19 148 LEU B CA 1
ATOM 2937 C C . LEU B 1 148 ? 3.668 -8.336 6.852 1 94.19 148 LEU B C 1
ATOM 2939 O O . LEU B 1 148 ? 2.633 -8.266 6.184 1 94.19 148 LEU B O 1
ATOM 2943 N N . LYS B 1 149 ? 4.484 -9.281 6.73 1 94.12 149 LYS B N 1
ATOM 2944 C CA . LYS B 1 149 ? 4.258 -10.367 5.773 1 94.12 149 LYS B CA 1
ATOM 2945 C C . LYS B 1 149 ? 2.994 -11.148 6.117 1 94.12 149 LYS B C 1
ATOM 2947 O O . LYS B 1 149 ? 2.232 -11.531 5.227 1 94.12 149 LYS B O 1
ATOM 2952 N N . ARG B 1 150 ? 2.799 -11.367 7.383 1 95.5 150 ARG B N 1
ATOM 2953 C CA . ARG B 1 150 ? 1.602 -12.078 7.832 1 95.5 150 ARG B CA 1
ATOM 2954 C C . ARG B 1 150 ? 0.342 -11.281 7.5 1 95.5 150 ARG B C 1
ATOM 2956 O O . ARG B 1 150 ? -0.687 -11.859 7.145 1 95.5 150 ARG B O 1
ATOM 2963 N N . VAL B 1 151 ? 0.433 -9.922 7.594 1 96.75 151 VAL B N 1
ATOM 2964 C CA . VAL B 1 151 ? -0.68 -9.07 7.195 1 96.75 151 VAL B CA 1
ATOM 2965 C C . VAL B 1 151 ? -0.974 -9.258 5.711 1 96.75 151 VAL B C 1
ATOM 2967 O O . VAL B 1 151 ? -2.133 -9.414 5.316 1 96.75 151 VAL B O 1
ATOM 2970 N N . LEU B 1 152 ? 0.053 -9.289 4.934 1 96 152 LEU B N 1
ATOM 2971 C CA . LEU B 1 152 ? -0.097 -9.406 3.488 1 96 152 LEU B CA 1
ATOM 2972 C C . LEU B 1 152 ? -0.659 -10.773 3.109 1 96 152 LEU B C 1
ATOM 2974 O O . LEU B 1 152 ? -1.476 -10.883 2.191 1 96 152 LEU B O 1
ATOM 2978 N N . LEU B 1 153 ? -0.218 -11.781 3.789 1 96.25 153 LEU B N 1
ATOM 2979 C CA . LEU B 1 153 ? -0.744 -13.125 3.555 1 96.25 153 LEU B CA 1
ATOM 2980 C C . LEU B 1 153 ? -2.225 -13.195 3.908 1 96.25 153 LEU B C 1
ATOM 2982 O O . LEU B 1 153 ? -3.023 -13.75 3.146 1 96.25 153 LEU B O 1
ATOM 2986 N N . ALA B 1 154 ? -2.557 -12.617 5.051 1 97.44 154 ALA B N 1
ATOM 2987 C CA . ALA B 1 154 ? -3.961 -12.57 5.449 1 97.44 154 ALA B CA 1
ATOM 2988 C C . ALA B 1 154 ? -4.805 -11.852 4.402 1 97.44 154 ALA B C 1
ATOM 2990 O O . ALA B 1 154 ? -5.875 -12.328 4.016 1 97.44 154 ALA B O 1
ATOM 2991 N N . ARG B 1 155 ? -4.336 -10.758 3.93 1 96.88 155 ARG B N 1
ATOM 2992 C CA . ARG B 1 155 ? -5.051 -9.984 2.922 1 96.88 155 ARG B CA 1
ATOM 2993 C C . ARG B 1 155 ? -5.25 -10.797 1.646 1 96.88 155 ARG B C 1
ATOM 2995 O O . ARG B 1 155 ? -6.328 -10.773 1.052 1 96.88 155 ARG B O 1
ATOM 3002 N N . ALA B 1 156 ? -4.215 -11.484 1.271 1 96.5 156 ALA B N 1
ATOM 3003 C CA . ALA B 1 156 ? -4.238 -12.266 0.037 1 96.5 156 ALA B CA 1
ATOM 3004 C C . ALA B 1 156 ? -5.27 -13.391 0.116 1 96.5 156 ALA B C 1
ATOM 3006 O O . ALA B 1 156 ? -5.758 -13.867 -0.912 1 96.5 156 ALA B O 1
ATOM 3007 N N . LEU B 1 157 ? -5.641 -13.781 1.312 1 96.94 157 LEU B N 1
ATOM 3008 C CA . LEU B 1 157 ? -6.543 -14.914 1.505 1 96.94 157 LEU B CA 1
ATOM 3009 C C . LEU B 1 157 ? -7.973 -14.43 1.745 1 96.94 157 LEU B C 1
ATOM 3011 O O . LEU B 1 157 ? -8.891 -15.242 1.884 1 96.94 157 LEU B O 1
ATOM 3015 N N . MET B 1 158 ? -8.164 -13.172 1.78 1 96.56 158 MET B N 1
ATOM 3016 C CA . MET B 1 158 ? -9.422 -12.555 2.217 1 96.56 158 MET B CA 1
ATOM 3017 C C . MET B 1 158 ? -10.594 -13.102 1.411 1 96.56 158 MET B C 1
ATOM 3019 O O . MET B 1 158 ? -11.656 -13.391 1.972 1 96.56 158 MET B O 1
ATOM 3023 N N . ASN B 1 159 ? -10.391 -13.227 0.101 1 95.31 159 ASN B N 1
ATOM 3024 C CA . ASN B 1 159 ? -11.508 -13.617 -0.754 1 95.31 159 ASN B CA 1
ATOM 3025 C C . ASN B 1 159 ? -11.43 -15.086 -1.151 1 95.31 159 ASN B C 1
ATOM 3027 O O . ASN B 1 159 ? -11.906 -15.469 -2.221 1 95.31 159 ASN B O 1
ATOM 3031 N N . GLU B 1 160 ? -10.688 -15.867 -0.316 1 94.62 160 GLU B N 1
ATOM 3032 C CA . GLU B 1 160 ? -10.617 -17.328 -0.453 1 94.62 160 GLU B CA 1
ATOM 3033 C C . GLU B 1 160 ? -10.133 -17.719 -1.846 1 94.62 160 GLU B C 1
ATOM 3035 O O . GLU B 1 160 ? -10.812 -18.469 -2.551 1 94.62 160 GLU B O 1
ATOM 3040 N N . PRO B 1 161 ? -9 -17.297 -2.186 1 96.5 161 PRO B N 1
ATOM 3041 C CA . PRO B 1 161 ? -8.469 -17.594 -3.516 1 96.5 161 PRO B CA 1
ATOM 3042 C C . PRO B 1 161 ? -8.195 -19.078 -3.721 1 96.5 161 PRO B C 1
ATOM 3044 O O . PRO B 1 161 ? -8.062 -19.828 -2.746 1 96.5 161 PRO B O 1
ATOM 3047 N N . LYS B 1 162 ? -8.109 -19.438 -5.004 1 97.19 162 LYS B N 1
ATOM 3048 C CA . LYS B 1 162 ? -7.762 -20.797 -5.363 1 97.19 162 LYS B CA 1
ATOM 3049 C C . LYS B 1 162 ? -6.25 -20.969 -5.488 1 97.19 162 LYS B C 1
ATOM 3051 O O . LYS B 1 162 ? -5.73 -22.078 -5.332 1 97.19 162 LYS B O 1
ATOM 3056 N N . ILE B 1 163 ? -5.605 -19.891 -5.758 1 97.81 163 ILE B N 1
ATOM 3057 C CA . ILE B 1 163 ? -4.152 -19.922 -5.859 1 97.81 163 ILE B CA 1
ATOM 3058 C C . ILE B 1 163 ? -3.57 -18.672 -5.184 1 97.81 163 ILE B C 1
ATOM 3060 O O . ILE B 1 163 ? -4.105 -17.578 -5.328 1 97.81 163 ILE B O 1
ATOM 3064 N N . LEU B 1 164 ? -2.602 -18.859 -4.359 1 97.75 164 LEU B N 1
ATOM 3065 C CA . LEU B 1 164 ? -1.831 -17.797 -3.742 1 97.75 164 LEU B CA 1
ATOM 3066 C C . LEU B 1 164 ? -0.464 -17.656 -4.406 1 97.75 164 LEU B C 1
ATOM 3068 O O . LEU B 1 164 ? 0.286 -18.625 -4.5 1 97.75 164 LEU B O 1
ATOM 3072 N N . MET B 1 165 ? -0.203 -16.5 -4.934 1 97 165 MET B N 1
ATOM 3073 C CA . MET B 1 165 ? 1.08 -16.172 -5.551 1 97 165 MET B CA 1
ATOM 3074 C C . MET B 1 165 ? 1.879 -15.219 -4.68 1 97 165 MET B C 1
ATOM 3076 O O . MET B 1 165 ? 1.358 -14.188 -4.242 1 97 165 MET B O 1
ATOM 3080 N N . ALA B 1 166 ? 3.061 -15.555 -4.441 1 95.25 166 ALA B N 1
ATOM 3081 C CA . ALA B 1 166 ? 3.887 -14.711 -3.586 1 95.25 166 ALA B CA 1
ATOM 3082 C C . ALA B 1 166 ? 5.25 -14.453 -4.219 1 95.25 166 ALA B C 1
ATOM 3084 O O . ALA B 1 166 ? 5.902 -15.383 -4.699 1 95.25 166 ALA B O 1
ATOM 3085 N N . ASP B 1 167 ? 5.637 -13.234 -4.297 1 94.25 167 ASP B N 1
ATOM 3086 C CA . ASP B 1 167 ? 6.934 -12.805 -4.809 1 94.25 167 ASP B CA 1
ATOM 3087 C C . ASP B 1 167 ? 7.922 -12.57 -3.672 1 94.25 167 ASP B C 1
ATOM 3089 O O . ASP B 1 167 ? 7.859 -11.547 -2.99 1 94.25 167 ASP B O 1
ATOM 3093 N N . GLU B 1 168 ? 8.773 -13.508 -3.473 1 91.88 168 GLU B N 1
ATOM 3094 C CA . GLU B 1 168 ? 9.805 -13.453 -2.439 1 91.88 168 GLU B CA 1
ATOM 3095 C C . GLU B 1 168 ? 9.195 -13.211 -1.062 1 91.88 168 GLU B C 1
ATOM 3097 O O . GLU B 1 168 ? 9.562 -12.258 -0.374 1 91.88 168 GLU B O 1
ATOM 3102 N N . PRO B 1 169 ? 8.398 -14.102 -0.584 1 91.06 169 PRO B N 1
ATOM 3103 C CA . PRO B 1 169 ? 7.617 -13.844 0.63 1 91.06 169 PRO B CA 1
ATOM 3104 C C . PRO B 1 169 ? 8.484 -13.828 1.891 1 91.06 169 PRO B C 1
ATOM 3106 O O . PRO B 1 169 ? 8.023 -13.383 2.949 1 91.06 169 PRO B O 1
ATOM 3109 N N . THR B 1 170 ? 9.68 -14.258 1.808 1 89.44 170 THR B N 1
ATOM 3110 C CA . THR B 1 170 ? 10.484 -14.312 3.021 1 89.44 170 THR B CA 1
ATOM 3111 C C . THR B 1 170 ? 11.742 -13.453 2.875 1 89.44 170 THR B C 1
ATOM 3113 O O . THR B 1 170 ? 12.664 -13.555 3.68 1 89.44 170 THR B O 1
ATOM 3116 N N . SER B 1 171 ? 11.703 -12.68 1.821 1 86.44 171 SER B N 1
ATOM 3117 C CA . SER B 1 171 ? 12.852 -11.797 1.649 1 86.44 171 SER B CA 1
ATOM 3118 C C . SER B 1 171 ? 13 -10.852 2.84 1 86.44 171 SER B C 1
ATOM 3120 O O . SER B 1 171 ? 12.008 -10.367 3.389 1 86.44 171 SER B O 1
ATOM 3122 N N . ASP B 1 172 ? 14.258 -10.633 3.318 1 85.62 172 ASP B N 1
ATOM 3123 C CA . ASP B 1 172 ? 14.633 -9.68 4.359 1 85.62 172 ASP B CA 1
ATOM 3124 C C . ASP B 1 172 ? 14.156 -10.148 5.73 1 85.62 172 ASP B C 1
ATOM 3126 O O . ASP B 1 172 ? 14.023 -9.344 6.656 1 85.62 172 ASP B O 1
ATOM 3130 N N . LEU B 1 173 ? 13.797 -11.398 5.824 1 88.81 173 LEU B N 1
ATOM 3131 C CA . LEU B 1 173 ? 13.398 -11.945 7.113 1 88.81 173 LEU B CA 1
ATOM 3132 C C . LEU B 1 173 ? 14.508 -12.805 7.707 1 88.81 173 LEU B C 1
ATOM 3134 O O . LEU B 1 173 ? 15.32 -13.375 6.977 1 88.81 173 LEU B O 1
ATOM 3138 N N . ASP B 1 174 ? 14.5 -12.828 9 1 90.81 174 ASP B N 1
ATOM 3139 C CA . ASP B 1 174 ? 15.445 -13.727 9.656 1 90.81 174 ASP B CA 1
ATOM 3140 C C . ASP B 1 174 ? 15.023 -15.18 9.492 1 90.81 174 ASP B C 1
ATOM 3142 O O . ASP B 1 174 ? 13.891 -15.461 9.078 1 90.81 174 ASP B O 1
ATOM 3146 N N . THR B 1 175 ? 15.953 -16.078 9.844 1 89.12 175 THR B N 1
ATOM 3147 C CA . THR B 1 175 ? 15.766 -17.516 9.617 1 89.12 175 THR B CA 1
ATOM 3148 C C . THR B 1 175 ? 14.539 -18.016 10.375 1 89.12 175 THR B C 1
ATOM 3150 O O . THR B 1 175 ? 13.75 -18.797 9.828 1 89.12 175 THR B O 1
ATOM 3153 N N . VAL B 1 176 ? 14.438 -17.609 11.562 1 91.12 176 VAL B N 1
ATOM 3154 C CA . VAL B 1 176 ? 13.336 -18.078 12.391 1 91.12 176 VAL B CA 1
ATOM 3155 C C . VAL B 1 176 ? 12.008 -17.609 11.805 1 91.12 176 VAL B C 1
ATOM 3157 O O . VAL B 1 176 ? 11.078 -18.406 11.625 1 91.12 176 VAL B O 1
ATOM 3160 N N . THR B 1 177 ? 11.914 -16.375 11.453 1 91.06 177 THR B N 1
ATOM 3161 C CA . THR B 1 177 ? 10.703 -15.805 10.875 1 91.06 177 THR B CA 1
ATOM 3162 C C . THR B 1 177 ? 10.398 -16.438 9.523 1 91.06 177 THR B C 1
ATOM 3164 O O . THR B 1 177 ? 9.234 -16.672 9.188 1 91.06 177 THR B O 1
ATOM 3167 N N . THR B 1 178 ? 11.414 -16.641 8.828 1 91.06 178 THR B N 1
ATOM 3168 C CA . THR B 1 178 ? 11.273 -17.297 7.535 1 91.06 178 THR B CA 1
ATOM 3169 C C . THR B 1 178 ? 10.602 -18.656 7.691 1 91.06 178 THR B C 1
ATOM 3171 O O . THR B 1 178 ? 9.641 -18.969 6.984 1 91.06 178 THR B O 1
ATOM 3174 N N . LYS B 1 179 ? 11.078 -19.422 8.57 1 90.25 179 LYS B N 1
ATOM 3175 C CA . LYS B 1 179 ? 10.508 -20.75 8.82 1 90.25 179 LYS B CA 1
ATOM 3176 C C . LYS B 1 179 ? 9.039 -20.641 9.227 1 90.25 179 LYS B C 1
ATOM 3178 O O . LYS B 1 179 ? 8.211 -21.438 8.773 1 90.25 179 LYS B O 1
ATOM 3183 N N . GLU B 1 180 ? 8.773 -19.656 10.031 1 92.25 180 GLU B N 1
ATOM 3184 C CA . GLU B 1 180 ? 7.402 -19.453 10.484 1 92.25 180 GLU B CA 1
ATOM 3185 C C . GLU B 1 180 ? 6.48 -19.109 9.312 1 92.25 180 GLU B C 1
ATOM 3187 O O . GLU B 1 180 ? 5.363 -19.625 9.227 1 92.25 180 GLU B O 1
ATOM 3192 N N . ILE B 1 181 ? 6.957 -18.266 8.461 1 92.25 181 ILE B N 1
ATOM 3193 C CA . ILE B 1 181 ? 6.164 -17.875 7.301 1 92.25 181 ILE B CA 1
ATOM 3194 C C . ILE B 1 181 ? 5.961 -19.078 6.383 1 92.25 181 ILE B C 1
ATOM 3196 O O . ILE B 1 181 ? 4.863 -19.297 5.863 1 92.25 181 ILE B O 1
ATOM 3200 N N . MET B 1 182 ? 6.941 -19.891 6.23 1 91.69 182 MET B N 1
ATOM 3201 C CA . MET B 1 182 ? 6.84 -21.094 5.395 1 91.69 182 MET B CA 1
ATOM 3202 C C . MET B 1 182 ? 5.824 -22.062 5.969 1 91.69 182 MET B C 1
ATOM 3204 O O . MET B 1 182 ? 5.082 -22.719 5.223 1 91.69 182 MET B O 1
ATOM 3208 N N . GLU B 1 183 ? 5.828 -22.172 7.199 1 92.31 183 GLU B N 1
ATOM 3209 C CA . GLU B 1 183 ? 4.844 -23.016 7.859 1 92.31 183 GLU B CA 1
ATOM 3210 C C . GLU B 1 183 ? 3.424 -22.531 7.609 1 92.31 183 GLU B C 1
ATOM 3212 O O . GLU B 1 183 ? 2.514 -23.328 7.379 1 92.31 183 GLU B O 1
ATOM 3217 N N . VAL B 1 184 ? 3.301 -21.234 7.688 1 93.19 184 VAL B N 1
ATOM 3218 C CA . VAL B 1 184 ? 1.997 -20.641 7.414 1 93.19 184 VAL B CA 1
ATOM 3219 C C . VAL B 1 184 ? 1.569 -20.969 5.984 1 93.19 184 VAL B C 1
ATOM 3221 O O . VAL B 1 184 ? 0.431 -21.375 5.75 1 93.19 184 VAL B O 1
ATOM 3224 N N . LEU B 1 185 ? 2.436 -20.844 5.074 1 94.5 185 LEU B N 1
ATOM 3225 C CA . LEU B 1 185 ? 2.158 -21.141 3.674 1 94.5 185 LEU B CA 1
ATOM 3226 C C . LEU B 1 185 ? 1.781 -22.609 3.498 1 94.5 185 LEU B C 1
ATOM 3228 O O . LEU B 1 185 ? 0.854 -22.938 2.752 1 94.5 185 LEU B O 1
ATOM 3232 N N . HIS B 1 186 ? 2.484 -23.453 4.195 1 93.38 186 HIS B N 1
ATOM 3233 C CA . HIS B 1 186 ? 2.182 -24.875 4.137 1 93.38 186 HIS B CA 1
ATOM 3234 C C . HIS B 1 186 ? 0.773 -25.172 4.645 1 93.38 186 HIS B C 1
ATOM 3236 O O . HIS B 1 186 ? 0.032 -25.938 4.031 1 93.38 186 HIS B O 1
ATOM 3242 N N . ARG B 1 187 ? 0.453 -24.531 5.707 1 93.69 187 ARG B N 1
ATOM 3243 C CA . ARG B 1 187 ? -0.882 -24.719 6.27 1 93.69 187 ARG B CA 1
ATOM 3244 C C . ARG B 1 187 ? -1.954 -24.234 5.297 1 93.69 187 ARG B C 1
ATOM 3246 O O . ARG B 1 187 ? -3.014 -24.859 5.18 1 93.69 187 ARG B O 1
ATOM 3253 N N . ILE B 1 188 ? -1.687 -23.156 4.652 1 95.44 188 ILE B N 1
ATOM 3254 C CA . ILE B 1 188 ? -2.605 -22.641 3.648 1 95.44 188 ILE B CA 1
ATOM 3255 C C . ILE B 1 188 ? -2.785 -23.656 2.527 1 95.44 188 ILE B C 1
ATOM 3257 O O . ILE B 1 188 ? -3.91 -23.922 2.094 1 95.44 188 ILE B O 1
ATOM 3261 N N . ASN B 1 189 ? -1.731 -24.219 2.119 1 96.5 189 ASN B N 1
ATOM 3262 C CA . ASN B 1 189 ? -1.772 -25.219 1.069 1 96.5 189 ASN B CA 1
ATOM 3263 C C . ASN B 1 189 ? -2.553 -26.453 1.512 1 96.5 189 ASN B C 1
ATOM 3265 O O . ASN B 1 189 ? -3.297 -27.047 0.722 1 96.5 189 ASN B O 1
ATOM 3269 N N . GLU B 1 190 ? -2.348 -26.844 2.715 1 94.88 190 GLU B N 1
ATOM 3270 C CA . GLU B 1 190 ? -3.035 -28.016 3.26 1 94.88 190 GLU B CA 1
ATOM 3271 C C . GLU B 1 190 ? -4.551 -27.828 3.225 1 94.88 190 GLU B C 1
ATOM 3273 O O . GLU B 1 190 ? -5.297 -28.812 3.209 1 94.88 190 GLU B O 1
ATOM 3278 N N . LYS B 1 191 ? -4.949 -26.609 3.162 1 95.31 191 LYS B N 1
ATOM 3279 C CA . LYS B 1 191 ? -6.379 -26.312 3.105 1 95.31 191 LYS B CA 1
ATOM 3280 C C . LYS B 1 191 ? -6.887 -26.344 1.667 1 95.31 191 LYS B C 1
ATOM 3282 O O . LYS B 1 191 ? -8.062 -26.062 1.413 1 95.31 191 LYS B O 1
ATOM 3287 N N . GLY B 1 192 ? -5.984 -26.562 0.731 1 95.88 192 GLY B N 1
ATOM 3288 C CA . GLY B 1 192 ? -6.414 -26.781 -0.64 1 95.88 192 GLY B CA 1
ATOM 3289 C C . GLY B 1 192 ? -6.031 -25.656 -1.58 1 95.88 192 GLY B C 1
ATOM 3290 O O . GLY B 1 192 ? -6.254 -25.75 -2.789 1 95.88 192 GLY B O 1
ATOM 3291 N N . VAL B 1 193 ? -5.496 -24.609 -1.056 1 97.38 193 VAL B N 1
ATOM 3292 C CA . VAL B 1 193 ? -5.086 -23.484 -1.881 1 97.38 193 VAL B CA 1
ATOM 3293 C C . VAL B 1 193 ? -3.791 -23.812 -2.615 1 97.38 193 VAL B C 1
ATOM 3295 O O . VAL B 1 193 ? -2.834 -24.297 -2.008 1 97.38 193 VAL B O 1
ATOM 3298 N N . ALA B 1 194 ? -3.766 -23.672 -3.939 1 98 194 ALA B N 1
ATOM 3299 C CA . ALA B 1 194 ? -2.512 -23.828 -4.672 1 98 194 ALA B CA 1
ATOM 3300 C C . ALA B 1 194 ? -1.543 -22.703 -4.336 1 98 194 ALA B C 1
ATOM 3302 O O . ALA B 1 194 ? -1.964 -21.578 -4.031 1 98 194 ALA B O 1
ATOM 3303 N N . LEU B 1 195 ? -0.252 -23 -4.336 1 97.38 195 LEU B N 1
ATOM 3304 C CA . LEU B 1 195 ? 0.768 -22 -4.055 1 97.38 195 LEU B CA 1
ATOM 3305 C C . LEU B 1 195 ? 1.756 -21.875 -5.211 1 97.38 195 LEU B C 1
ATOM 3307 O O . LEU B 1 195 ? 2.168 -22.891 -5.781 1 97.38 195 LEU B O 1
ATOM 3311 N N . LEU B 1 196 ? 2.025 -20.719 -5.621 1 97.06 196 LEU B N 1
ATOM 3312 C CA . LEU B 1 196 ? 3.133 -20.391 -6.516 1 97.06 196 LEU B CA 1
ATOM 3313 C C . LEU B 1 196 ? 4.07 -19.375 -5.879 1 97.06 196 LEU B C 1
ATOM 3315 O O . LEU B 1 196 ? 3.742 -18.188 -5.797 1 97.06 196 LEU B O 1
ATOM 3319 N N . ILE B 1 197 ? 5.23 -19.844 -5.457 1 95.62 197 ILE B N 1
ATOM 3320 C CA . ILE B 1 197 ? 6.191 -19 -4.758 1 95.62 197 ILE B CA 1
ATOM 3321 C C . ILE B 1 197 ? 7.402 -18.75 -5.652 1 95.62 197 ILE B C 1
ATOM 3323 O O . ILE B 1 197 ? 8.008 -19.688 -6.176 1 95.62 197 ILE B O 1
ATOM 3327 N N . VAL B 1 198 ? 7.641 -17.5 -5.863 1 94.56 198 VAL B N 1
ATOM 3328 C CA . VAL B 1 198 ? 8.844 -17.109 -6.582 1 94.56 198 VAL B CA 1
ATOM 3329 C C . VAL B 1 198 ? 9.922 -16.672 -5.59 1 94.56 198 VAL B C 1
ATOM 3331 O O . VAL B 1 198 ? 9.664 -15.883 -4.684 1 94.56 198 VAL B O 1
ATOM 3334 N N . THR B 1 199 ? 11.125 -17.234 -5.746 1 91.38 199 THR B N 1
ATOM 3335 C CA . THR B 1 199 ? 12.18 -16.906 -4.797 1 91.38 199 THR B CA 1
ATOM 3336 C C . THR B 1 199 ? 13.555 -17.172 -5.41 1 91.38 199 THR B C 1
ATOM 3338 O O . THR B 1 199 ? 13.672 -17.891 -6.402 1 91.38 199 THR B O 1
ATOM 3341 N N . HIS B 1 200 ? 14.438 -16.547 -4.879 1 88.75 200 HIS B N 1
ATOM 3342 C CA . HIS B 1 200 ? 15.82 -16.844 -5.246 1 88.75 200 HIS B CA 1
ATOM 3343 C C . HIS B 1 200 ? 16.469 -17.75 -4.211 1 88.75 200 HIS B C 1
ATOM 3345 O O . HIS B 1 200 ? 17.594 -18.219 -4.406 1 88.75 200 HIS B O 1
ATOM 3351 N N . GLU B 1 201 ? 15.789 -18 -3.152 1 81.38 201 GLU B N 1
ATOM 3352 C CA . GLU B 1 201 ? 16.312 -18.828 -2.07 1 81.38 201 GLU B CA 1
ATOM 3353 C C . GLU B 1 201 ? 16 -20.312 -2.312 1 81.38 201 GLU B C 1
ATOM 3355 O O . GLU B 1 201 ? 14.898 -20.766 -2.043 1 81.38 201 GLU B O 1
ATOM 3360 N N . THR B 1 202 ? 16.984 -21.109 -2.527 1 76.38 202 THR B N 1
ATOM 3361 C CA . THR B 1 202 ? 16.812 -22.5 -2.898 1 76.38 202 THR B CA 1
ATOM 3362 C C . THR B 1 202 ? 16.547 -23.359 -1.662 1 76.38 202 THR B C 1
ATOM 3364 O O . THR B 1 202 ? 16.047 -24.484 -1.771 1 76.38 202 THR B O 1
ATOM 3367 N N . GLU B 1 203 ? 16.891 -22.828 -0.552 1 74.31 203 GLU B N 1
ATOM 3368 C CA . GLU B 1 203 ? 16.734 -23.594 0.681 1 74.31 203 GLU B CA 1
ATOM 3369 C C . GLU B 1 203 ? 15.266 -23.797 1.024 1 74.31 203 GLU B C 1
ATOM 3371 O O . GLU B 1 203 ? 14.922 -24.672 1.822 1 74.31 203 GLU B O 1
ATOM 3376 N N . LEU B 1 204 ? 14.438 -23.094 0.384 1 73.25 204 LEU B N 1
ATOM 3377 C CA . LEU B 1 204 ? 13.016 -23.125 0.696 1 73.25 204 LEU B CA 1
ATOM 3378 C C . LEU B 1 204 ? 12.312 -24.203 -0.126 1 73.25 204 LEU B C 1
ATOM 3380 O O . LEU B 1 204 ? 11.141 -24.516 0.126 1 73.25 204 LEU B O 1
ATOM 3384 N N . LEU B 1 205 ? 12.961 -24.922 -0.939 1 70 205 LEU B N 1
ATOM 3385 C CA . LEU B 1 205 ? 12.383 -25.781 -1.956 1 70 205 LEU B CA 1
ATOM 3386 C C . LEU B 1 205 ? 11.883 -27.094 -1.336 1 70 205 LEU B C 1
ATOM 3388 O O . LEU B 1 205 ? 11.039 -27.7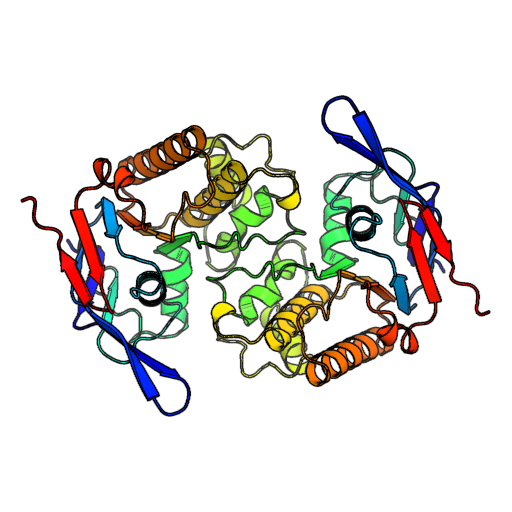81 -1.922 1 70 205 LEU B O 1
ATOM 3392 N N . GLN B 1 206 ? 12.195 -27.359 -0.201 1 73.25 206 GLN B N 1
ATOM 3393 C CA . GLN B 1 206 ? 11.836 -28.641 0.422 1 73.25 206 GLN B CA 1
ATOM 3394 C C . GLN B 1 206 ? 10.336 -28.703 0.713 1 73.25 206 GLN B C 1
ATOM 3396 O O . GLN B 1 206 ? 9.789 -29.781 0.934 1 73.25 206 GLN B O 1
ATOM 3401 N N . TYR B 1 207 ? 9.648 -27.656 0.515 1 71.06 207 TYR B N 1
ATOM 3402 C CA . TYR B 1 207 ? 8.242 -27.594 0.895 1 71.06 207 TYR B CA 1
ATOM 3403 C C . TYR B 1 207 ? 7.336 -27.766 -0.322 1 71.06 207 TYR B C 1
ATOM 3405 O O . TYR B 1 207 ? 6.133 -27.984 -0.184 1 71.06 207 TYR B O 1
ATOM 3413 N N . GLY B 1 208 ? 7.848 -27.766 -1.507 1 83.5 208 GLY B N 1
ATOM 3414 C CA . GLY B 1 208 ? 6.984 -27.703 -2.674 1 83.5 208 GLY B CA 1
ATOM 3415 C C . GLY B 1 208 ? 6.895 -29.031 -3.41 1 83.5 208 GLY B C 1
ATOM 3416 O O . GLY B 1 208 ? 7.648 -29.953 -3.119 1 83.5 208 GLY B O 1
ATOM 3417 N N . ASP B 1 209 ? 5.906 -29.109 -4.262 1 89 209 ASP B N 1
ATOM 3418 C CA . ASP B 1 209 ? 5.668 -30.297 -5.09 1 89 209 ASP B CA 1
ATOM 3419 C C . ASP B 1 209 ? 6.52 -30.25 -6.355 1 89 209 ASP B C 1
ATOM 3421 O O . ASP B 1 209 ? 6.996 -31.297 -6.824 1 89 209 ASP B O 1
ATOM 3425 N N . VAL B 1 210 ? 6.613 -29.141 -6.879 1 91.31 210 VAL B N 1
ATOM 3426 C CA . VAL B 1 210 ? 7.328 -28.984 -8.141 1 91.31 210 VAL B CA 1
ATOM 3427 C C . VAL B 1 210 ? 8.164 -27.703 -8.094 1 91.31 210 VAL B C 1
ATOM 3429 O O . VAL B 1 210 ? 7.812 -26.75 -7.406 1 91.31 210 VAL B O 1
ATOM 3432 N N . CYS B 1 211 ? 9.258 -27.719 -8.812 1 92.56 211 CYS B N 1
ATOM 3433 C CA . CYS B 1 211 ? 10.164 -26.578 -8.867 1 92.56 211 CYS B CA 1
ATOM 3434 C C . CYS B 1 211 ? 10.523 -26.234 -10.312 1 92.56 211 CYS B C 1
ATOM 3436 O O . CYS B 1 211 ? 10.852 -27.125 -11.094 1 92.56 211 CYS B O 1
ATOM 3438 N N . TYR B 1 212 ? 10.383 -24.969 -10.594 1 94.06 212 TYR B N 1
ATOM 3439 C CA . TYR B 1 212 ? 10.82 -24.453 -11.883 1 94.06 212 TYR B CA 1
ATOM 3440 C C . TYR B 1 212 ? 12 -23.5 -11.711 1 94.06 212 TYR B C 1
ATOM 3442 O O . TYR B 1 212 ? 12.188 -22.922 -10.641 1 94.06 212 TYR B O 1
ATOM 3450 N N . ARG B 1 213 ? 12.758 -23.406 -12.781 1 93.94 213 ARG B N 1
ATOM 3451 C CA . ARG B 1 213 ? 13.875 -22.469 -12.812 1 93.94 213 ARG B CA 1
ATOM 3452 C C . ARG B 1 213 ? 13.711 -21.453 -13.938 1 93.94 213 ARG B C 1
ATOM 3454 O O . ARG B 1 213 ? 13.398 -21.828 -15.078 1 93.94 213 ARG B O 1
ATOM 3461 N N . MET B 1 214 ? 13.875 -20.281 -13.539 1 95.31 214 MET B N 1
ATOM 3462 C CA . MET B 1 214 ? 13.781 -19.203 -14.531 1 95.31 214 MET B CA 1
ATOM 3463 C C . MET B 1 214 ? 15.141 -18.578 -14.781 1 95.31 214 MET B C 1
ATOM 3465 O O . MET B 1 214 ? 15.836 -18.188 -13.844 1 95.31 214 MET B O 1
ATOM 3469 N N . GLN B 1 215 ? 15.492 -18.516 -16.062 1 94.81 215 GLN B N 1
ATOM 3470 C CA . GLN B 1 215 ? 16.734 -17.906 -16.5 1 94.81 215 GLN B CA 1
ATOM 3471 C C . GLN B 1 215 ? 16.562 -17.156 -17.812 1 94.81 215 GLN B C 1
ATOM 3473 O O . GLN B 1 215 ? 16.156 -17.75 -18.812 1 94.81 215 GLN B O 1
ATOM 3478 N N . ASP B 1 216 ? 16.828 -15.859 -17.781 1 94.69 216 ASP B N 1
ATOM 3479 C CA . ASP B 1 216 ? 16.781 -15.016 -18.969 1 94.69 216 ASP B CA 1
ATOM 3480 C C . ASP B 1 216 ? 15.43 -15.141 -19.672 1 94.69 216 ASP B C 1
ATOM 3482 O O . ASP B 1 216 ? 15.383 -15.305 -20.906 1 94.69 216 ASP B O 1
ATOM 3486 N N . GLY B 1 217 ? 14.406 -15.164 -18.859 1 96.19 217 GLY B N 1
ATOM 3487 C CA . GLY B 1 217 ? 13.055 -15.148 -19.391 1 96.19 217 GLY B CA 1
ATOM 3488 C C . GLY B 1 217 ? 12.531 -16.531 -19.75 1 96.19 217 GLY B C 1
ATOM 3489 O O . GLY B 1 217 ? 11.367 -16.688 -20.125 1 96.19 217 GLY B O 1
ATOM 3490 N N . ILE B 1 218 ? 13.398 -17.531 -19.609 1 96.69 218 ILE B N 1
ATOM 3491 C CA . ILE B 1 218 ? 13.039 -18.906 -19.969 1 96.69 218 ILE B CA 1
ATOM 3492 C C . ILE B 1 218 ? 12.75 -19.703 -18.703 1 96.69 218 ILE B C 1
ATOM 3494 O O . ILE B 1 218 ? 13.477 -19.609 -17.719 1 96.69 218 ILE B O 1
ATOM 3498 N N . LEU B 1 219 ? 11.672 -20.406 -18.734 1 97.06 219 LEU B N 1
ATOM 3499 C CA . LEU B 1 219 ? 11.258 -21.234 -17.594 1 97.06 219 LEU B CA 1
ATOM 3500 C C . LEU B 1 219 ? 11.469 -22.719 -17.906 1 97.06 219 LEU B C 1
ATOM 3502 O O . LEU B 1 219 ? 11.039 -23.203 -18.953 1 97.06 219 LEU B O 1
ATOM 3506 N N . THR B 1 220 ? 12.195 -23.391 -17.016 1 95.12 220 THR B N 1
ATOM 3507 C CA . THR B 1 220 ? 12.43 -24.828 -17.156 1 95.12 220 THR B CA 1
ATOM 3508 C C . THR B 1 220 ? 12.031 -25.562 -15.883 1 95.12 220 THR B C 1
ATOM 3510 O O . THR B 1 220 ? 12.227 -25.062 -14.773 1 95.12 220 THR B O 1
ATOM 3513 N N . ARG B 1 221 ? 11.438 -26.719 -16.062 1 92.25 221 ARG B N 1
ATOM 3514 C CA . ARG B 1 221 ? 11.102 -27.531 -14.898 1 92.25 221 ARG B CA 1
ATOM 3515 C C . ARG B 1 221 ? 12.352 -28.203 -14.32 1 92.25 221 ARG B C 1
ATOM 3517 O O . ARG B 1 221 ? 13.156 -28.766 -15.062 1 92.25 221 ARG B O 1
ATOM 3524 N N . ASP B 1 222 ? 12.578 -27.859 -13.062 1 78.69 222 ASP B N 1
ATOM 3525 C CA . ASP B 1 222 ? 13.734 -28.484 -12.438 1 78.69 222 ASP B CA 1
ATOM 3526 C C . ASP B 1 222 ? 13.516 -29.984 -12.242 1 78.69 222 ASP B C 1
ATOM 3528 O O . ASP B 1 222 ? 12.453 -30.406 -11.781 1 78.69 222 ASP B O 1
ATOM 3532 N N . SER B 1 223 ? 13.961 -30.859 -13.172 1 61.66 223 SER B N 1
ATOM 3533 C CA . SER B 1 223 ? 13.898 -32.312 -13.062 1 61.66 223 SER B CA 1
ATOM 3534 C C . SER B 1 223 ? 14.602 -32.812 -11.805 1 61.66 223 SER B C 1
ATOM 3536 O O . SER B 1 223 ? 15.508 -32.156 -11.297 1 61.66 223 SER B O 1
ATOM 3538 N N . ASP B 1 224 ? 13.984 -33.594 -10.781 1 48.53 224 ASP B N 1
ATOM 3539 C CA . ASP B 1 224 ? 14.695 -34.438 -9.836 1 48.53 224 ASP B CA 1
ATOM 3540 C C . ASP B 1 224 ? 16.016 -34.938 -10.43 1 48.53 224 ASP B C 1
ATOM 3542 O O . ASP B 1 224 ? 16.016 -35.625 -11.461 1 48.53 224 ASP B O 1
ATOM 3546 N N . GLU B 1 225 ? 17.062 -34.25 -10.867 1 35.84 225 GLU B N 1
ATOM 3547 C CA . GLU B 1 225 ? 18.219 -35.156 -10.828 1 35.84 225 GLU B CA 1
ATOM 3548 C C . GLU B 1 225 ? 18.484 -35.625 -9.406 1 35.84 225 GLU B C 1
ATOM 3550 O O . GLU B 1 225 ? 18.359 -34.875 -8.445 1 35.84 225 GLU B O 1
#

Foldseek 3Di:
DFQKWWAQFWAWDDDPPDIAILAGGDTDTFHWLFEEEEAEDPSLNLVVVLCCQLLVDPTPDTFMDGVNHTLPVDDPLVVLCCNLAAEQEAEPDLPFDQPDFLLRSQLVSVVSDDDDDDSSVLLLVLCVLLVNSVRRGPGPVPDDLLSSLSSSVSSSCSNPHREYEYEASCPPHDPVSSVSVLVSVLVSSVVGRYYYYYHNDPVSVVRGDWYWYGGRNYIDTDPPD/DFQKWWAQFWAWDDDPPDIAILAGGDTDTDHWLFEEEEAEDPSLNLVVVLCCQLLVDPTPDTFMDGVNHTLPVDDPLVVLCCNLAAEQEAEPDLPFDQPDFLLRSQLVSVVSDDDDDDSSVLLLVLCVLLVNSVRRGPGPVPDDLLSSLSSSVSSSCSNPHREYEYEASCPPHDPVSSVSVLVSVLVSSVVGRYYYYYHNDPVSVVRGDWYWYGGSNYIGTDPPD